Protein 4H5G (pdb70)

Foldseek 3Di:
DALLVVCVVVQEAEEEEAAQFPQAWHWFQDVNDTDIAHLLVVLQCLLCVLSRGHYHYHHDWPQCQVVCQQVPVGFKYAYQAWPDPVVVVFWPWAPFLFAAAKFKKFFPVCQVPCQEVVSQLAFEEEEEPPGPQQVLCCVVNVSRNYDYHRHPVVRVVCRVVVVGGIYMGTVLRSVLCPVVDHGMDTHNYGTDDDPGTHGTMIGGPPNVVSSVSSNVSSVVCVVVVNSVVRSVVSSPTDGD/DALLVVCVVVQEAEEEEAAQFPQQWFWFADPNDTDIAHLQVVLQVLLCVLSPGHYHYHHDFHQCQVVCQQVPVGQKYAYQFFQDPVVVVFWPWADFLFFFAKFKKFFPVCLVQCQELVSQLAFEEEEEPPGDQQVQCCVPSVSRNYDYHRHVVVVVVCRVVVNGGIYIGTVVRSVLCVVVDNGMDTHPYDTDDDPDRGGTMIGGPRNVVSSVSSNVSSVVCVVVVNSVVRSVVSSPGDGD

Structure (mmCIF, N/CA/C/O backbone):
data_4H5G
#
_entry.id   4H5G
#
_cell.length_a   99.600
_cell.length_b   183.940
_cell.length_c   62.024
_cell.angle_alpha   90.00
_cell.angle_beta   90.00
_cell.angle_gamma   90.00
#
_symmetry.space_group_name_H-M   'C 2 2 21'
#
loop_
_entity.id
_entity.type
_entity.pdbx_description
1 polymer 'Amino acid ABC superfamily ATP binding cassette transporter, binding protein'
2 non-polymer 'SULFATE ION'
3 non-polymer DI(HYDROXYETHYL)ETHER
4 non-polymer 'ACETATE ION'
5 non-polymer GLYCEROL
6 non-polymer 1,2-ETHANEDIOL
7 non-polymer ARGININE
8 water water
#
loop_
_atom_site.group_PDB
_atom_site.id
_atom_site.type_symbol
_atom_site.label_atom_id
_atom_site.label_alt_id
_atom_site.label_comp_id
_atom_site.label_asym_id
_atom_site.label_entity_id
_atom_site.label_seq_id
_atom_site.pdbx_PDB_ins_code
_atom_site.Cartn_x
_atom_site.Cartn_y
_atom_site.Cartn_z
_atom_site.occupancy
_atom_site.B_iso_or_equiv
_atom_site.auth_seq_id
_atom_site.auth_comp_id
_atom_site.auth_asym_id
_atom_site.auth_atom_id
_atom_site.pdbx_PDB_model_num
ATOM 1 N N . GLN A 1 2 ? 50.844 71.286 41.575 1.00 95.62 30 GLN A N 1
ATOM 2 C CA . GLN A 1 2 ? 50.266 71.499 40.253 1.00 88.53 30 GLN A CA 1
ATOM 3 C C . GLN A 1 2 ? 50.974 70.646 39.211 1.00 72.19 30 GLN A C 1
ATOM 4 O O . GLN A 1 2 ? 50.442 70.410 38.127 1.00 72.57 30 GLN A O 1
ATOM 10 N N . SER A 1 3 ? 52.174 70.181 39.546 1.00 58.42 31 SER A N 1
ATOM 11 C CA . SER A 1 3 ? 52.975 69.388 38.617 1.00 47.84 31 SER A CA 1
ATOM 12 C C . SER A 1 3 ? 52.701 67.894 38.756 1.00 32.61 31 SER A C 1
ATOM 13 O O . SER A 1 3 ? 53.229 67.240 39.661 1.00 36.50 31 SER A O 1
ATOM 16 N N . ALA A 1 4 ? 51.886 67.357 37.856 1.00 29.03 32 ALA A N 1
ATOM 17 C CA . ALA A 1 4 ? 51.545 65.941 37.891 1.00 21.43 32 ALA A CA 1
ATOM 18 C C . ALA A 1 4 ? 52.800 65.073 37.761 1.00 26.05 32 ALA A C 1
ATOM 19 O O . ALA A 1 4 ? 52.979 64.128 38.527 1.00 25.08 32 ALA A O 1
ATOM 21 N N . VAL A 1 5 ? 53.674 65.386 36.805 1.00 24.12 33 VAL A N 1
ATOM 22 C CA . VAL A 1 5 ? 54.877 64.552 36.614 1.00 21.24 33 VAL A CA 1
ATOM 23 C C . VAL A 1 5 ? 55.773 64.537 37.865 1.00 20.48 33 VAL A C 1
ATOM 24 O O . VAL A 1 5 ? 56.184 63.466 38.319 1.00 23.61 33 VAL A O 1
ATOM 28 N N . GLU A 1 6 ? 56.051 65.708 38.435 1.00 22.44 34 GLU A N 1
ATOM 29 C CA . GLU A 1 6 ? 56.895 65.770 39.635 1.00 24.85 34 GLU A CA 1
ATOM 30 C C . GLU A 1 6 ? 56.237 65.063 40.821 1.00 23.78 34 GLU A C 1
ATOM 31 O O . GLU A 1 6 ? 56.919 64.434 41.642 1.00 23.26 34 GLU A O 1
ATOM 37 N N . ALA A 1 7 ? 54.914 65.181 40.925 1.00 22.88 35 ALA A N 1
ATOM 38 C CA . ALA A 1 7 ? 54.183 64.569 42.044 1.00 26.68 35 ALA A CA 1
ATOM 39 C C . ALA A 1 7 ? 54.246 63.049 41.932 1.00 23.39 35 ALA A C 1
ATOM 40 O O . ALA A 1 7 ? 54.415 62.348 42.930 1.00 24.29 35 ALA A O 1
ATOM 42 N N . ILE A 1 8 ? 54.105 62.546 40.710 1.00 18.44 36 ILE A N 1
ATOM 43 C CA . ILE A 1 8 ? 54.210 61.103 40.462 1.00 19.46 36 ILE A CA 1
ATOM 44 C C . ILE A 1 8 ? 55.624 60.606 40.788 1.00 23.42 36 ILE A C 1
ATOM 45 O O . ILE A 1 8 ? 55.806 59.581 41.462 1.00 22.02 36 ILE A O 1
ATOM 50 N N . LYS A 1 9 ? 56.631 61.345 40.332 1.00 20.35 37 LYS A N 1
ATOM 51 C CA . LYS A 1 9 ? 58.018 60.998 40.649 1.00 20.60 37 LYS A CA 1
ATOM 52 C C . LYS A 1 9 ? 58.310 60.990 42.140 1.00 25.98 37 LYS A C 1
ATOM 53 O O . LYS A 1 9 ? 59.053 60.134 42.642 1.00 24.60 37 LYS A O 1
ATOM 59 N N A GLN A 1 10 ? 57.733 61.952 42.848 0.50 21.72 38 GLN A N 1
ATOM 60 N N B GLN A 1 10 ? 57.747 61.950 42.864 0.50 21.70 38 GLN A N 1
ATOM 61 C CA A GLN A 1 10 ? 57.947 62.049 44.283 0.50 23.89 38 GLN A CA 1
ATOM 62 C CA B GLN A 1 10 ? 57.996 62.026 44.302 0.50 20.85 38 GLN A CA 1
ATOM 63 C C A GLN A 1 10 ? 57.368 60.877 45.048 0.50 22.24 38 GLN A C 1
ATOM 64 C C B GLN A 1 10 ? 57.351 60.892 45.089 0.50 22.27 38 GLN A C 1
ATOM 65 O O A GLN A 1 10 ? 57.999 60.357 45.958 0.50 26.90 38 GLN A O 1
ATOM 66 O O B GLN A 1 10 ? 57.932 60.398 46.048 0.50 26.12 38 GLN A O 1
ATOM 77 N N . LYS A 1 11 ? 56.155 60.476 44.693 1.00 20.04 39 LYS A N 1
ATOM 78 C CA . LYS A 1 11 ? 55.502 59.386 45.417 1.00 23.47 39 LYS A CA 1
ATOM 79 C C . LYS A 1 11 ? 56.044 58.032 44.956 1.00 24.14 39 LYS A C 1
ATOM 80 O O . LYS A 1 11 ? 55.841 57.007 45.613 1.00 24.08 39 LYS A O 1
ATOM 86 N N . GLY A 1 12 ? 56.760 58.039 43.839 1.00 20.32 40 GLY A N 1
ATOM 87 C CA . GLY A 1 12 ? 57.479 56.859 43.381 1.00 22.97 40 GLY A CA 1
ATOM 88 C C . GLY A 1 12 ? 56.596 55.829 42.693 1.00 23.50 40 GLY A C 1
ATOM 89 O O . GLY A 1 12 ? 57.026 54.709 42.425 1.00 23.98 40 GLY A O 1
ATOM 90 N N . LYS A 1 13 ? 55.360 56.204 42.389 1.00 18.80 41 LYS A N 1
ATOM 91 C CA . LYS A 1 13 ? 54.448 55.258 41.746 1.00 21.99 41 LYS A CA 1
ATOM 92 C C . LYS A 1 13 ? 53.431 55.935 40.843 1.00 28.28 41 LYS A C 1
ATOM 93 O O . LYS A 1 13 ? 53.042 57.075 41.078 1.00 22.77 41 LYS A O 1
ATOM 99 N N . LEU A 1 14 ? 52.994 55.210 39.819 1.00 19.24 42 LEU A N 1
ATOM 100 C CA . LEU A 1 14 ? 51.930 55.675 38.930 1.00 19.82 42 LEU A CA 1
ATOM 101 C C . LEU A 1 14 ? 50.692 54.838 39.225 1.00 23.50 42 LEU A C 1
ATOM 102 O O . LEU A 1 14 ? 50.711 53.624 39.037 1.00 20.94 42 LEU A O 1
ATOM 107 N N . VAL A 1 15 ? 49.622 55.459 39.711 1.00 18.52 43 VAL A N 1
ATOM 108 C CA . VAL A 1 15 ? 48.443 54.687 40.114 1.00 16.19 43 VAL A CA 1
ATOM 109 C C . VAL A 1 15 ? 47.445 54.714 38.968 1.00 21.76 43 VAL A C 1
ATOM 110 O O . VAL A 1 15 ? 47.065 55.777 38.507 1.00 19.60 43 VAL A O 1
ATOM 114 N N . VAL A 1 16 ? 47.037 53.539 38.500 1.00 16.80 44 VAL A N 1
ATOM 115 C CA . VAL A 1 16 ? 46.164 53.448 37.335 1.00 18.36 44 VAL A CA 1
ATOM 116 C C . VAL A 1 16 ? 44.891 52.709 37.721 1.00 21.24 44 VAL A C 1
ATOM 117 O O . VAL A 1 16 ? 44.952 51.562 38.154 1.00 17.82 44 VAL A O 1
ATOM 121 N N . ALA A 1 17 ? 43.744 53.369 37.567 1.00 18.14 45 ALA A N 1
ATOM 122 C CA . ALA A 1 17 ? 42.444 52.760 37.860 1.00 16.81 45 ALA A CA 1
ATOM 123 C C . ALA A 1 17 ? 42.002 51.919 36.666 1.00 20.57 45 ALA A C 1
ATOM 124 O O . ALA A 1 17 ? 42.079 52.363 35.519 1.00 18.20 45 ALA A O 1
ATOM 126 N N . THR A 1 18 ? 41.535 50.702 36.927 1.00 16.02 46 THR A N 1
ATOM 127 C CA . THR A 1 18 ? 41.078 49.832 35.843 1.00 14.09 46 THR A CA 1
ATOM 128 C C . THR A 1 18 ? 39.999 48.876 36.345 1.00 19.46 46 THR A C 1
ATOM 129 O O . THR A 1 18 ? 39.753 48.779 37.537 1.00 19.64 46 THR A O 1
ATOM 133 N N A SER A 1 19 ? 39.380 48.159 35.411 0.70 16.52 47 SER A N 1
ATOM 134 N N B SER A 1 19 ? 39.336 48.197 35.422 0.30 17.70 47 SER A N 1
ATOM 135 C CA A SER A 1 19 ? 38.346 47.176 35.728 0.70 18.29 47 SER A CA 1
ATOM 136 C CA B SER A 1 19 ? 38.371 47.173 35.791 0.30 18.01 47 SER A CA 1
ATOM 137 C C A SER A 1 19 ? 38.712 45.870 35.036 0.70 18.39 47 SER A C 1
ATOM 138 C C B SER A 1 19 ? 38.711 45.883 35.062 0.30 18.52 47 SER A C 1
ATOM 139 O O A SER A 1 19 ? 38.452 45.702 33.846 0.70 19.11 47 SER A O 1
ATOM 140 O O B SER A 1 19 ? 38.432 45.742 33.872 0.30 17.84 47 SER A O 1
ATOM 145 N N . PRO A 1 20 ? 39.328 44.932 35.779 1.00 19.67 48 PRO A N 1
ATOM 146 C CA . PRO A 1 20 ? 39.869 43.719 35.146 1.00 21.88 48 PRO A CA 1
ATOM 147 C C . PRO A 1 20 ? 38.830 42.636 34.851 1.00 20.43 48 PRO A C 1
ATOM 148 O O . PRO A 1 20 ? 38.962 41.510 35.337 1.00 20.19 48 PRO A O 1
ATOM 152 N N . ASP A 1 21 ? 37.824 42.977 34.046 1.00 18.94 49 ASP A N 1
ATOM 153 C CA . ASP A 1 21 ? 36.787 42.023 33.626 1.00 17.63 49 ASP A CA 1
ATOM 154 C C . ASP A 1 21 ? 36.650 42.036 32.110 1.00 19.73 49 ASP A C 1
ATOM 155 O O . ASP A 1 21 ? 35.567 41.823 31.575 1.00 23.68 49 ASP A O 1
ATOM 160 N N . TYR A 1 22 ? 37.755 42.256 31.409 1.00 19.34 50 TYR A N 1
ATOM 161 C CA . TYR A 1 22 ? 37.651 42.686 30.012 1.00 16.78 50 TYR A CA 1
ATOM 162 C C . TYR A 1 22 ? 38.844 42.223 29.171 1.00 18.83 50 TYR A C 1
ATOM 163 O O . TYR A 1 22 ? 39.515 43.035 28.550 1.00 18.11 50 TYR A O 1
ATOM 172 N N . ALA A 1 23 ? 39.109 40.918 29.161 1.00 18.30 51 ALA A N 1
ATOM 173 C CA . ALA A 1 23 ? 40.166 40.356 28.314 1.00 20.57 51 ALA A CA 1
ATOM 174 C C . ALA A 1 23 ? 39.847 40.640 26.846 1.00 19.78 51 ALA A C 1
ATOM 175 O O . ALA A 1 23 ? 38.725 40.403 26.401 1.00 20.87 51 ALA A O 1
ATOM 177 N N . PRO A 1 24 ? 40.842 41.066 26.052 1.00 17.14 52 PRO A N 1
ATOM 178 C CA . PRO A 1 24 ? 42.288 41.108 26.310 1.00 19.49 52 PRO A CA 1
ATOM 179 C C . PRO A 1 24 ? 42.838 42.428 26.844 1.00 20.62 52 PRO A C 1
ATOM 180 O O . PRO A 1 24 ? 44.058 42.549 26.966 1.00 20.38 52 PRO A O 1
ATOM 184 N N . PHE A 1 25 ? 41.977 43.392 27.155 1.00 17.14 53 PHE A N 1
ATOM 185 C CA . PHE A 1 25 ? 42.442 44.699 27.632 1.00 17.10 53 PHE A CA 1
ATOM 186 C C . PHE A 1 25 ? 42.987 44.623 29.057 1.00 19.26 53 PHE A C 1
ATOM 187 O O . PHE A 1 25 ? 44.104 45.048 29.335 1.00 16.74 53 PHE A O 1
ATOM 195 N N . GLU A 1 26 ? 42.168 44.102 29.961 1.00 16.30 54 GLU A N 1
ATOM 196 C CA . GLU A 1 26 ? 42.607 43.825 31.337 1.00 18.50 54 GLU A CA 1
ATOM 197 C C . GLU A 1 26 ? 41.761 42.708 31.932 1.00 17.85 54 GLU A C 1
ATOM 198 O O . GLU A 1 26 ? 40.540 42.660 31.739 1.00 19.40 54 GLU A O 1
ATOM 204 N N . PHE A 1 27 ? 42.417 41.815 32.671 1.00 18.31 55 PHE A N 1
ATOM 205 C CA . PHE A 1 27 ? 41.747 40.670 33.261 1.00 17.84 55 PHE A CA 1
ATOM 206 C C . PHE A 1 27 ? 42.641 40.011 34.291 1.00 22.10 55 PHE A C 1
ATOM 207 O O . PHE A 1 27 ? 43.785 40.418 34.470 1.00 22.43 55 PHE A O 1
ATOM 215 N N . GLN A 1 28 ? 42.113 38.999 34.964 1.00 26.88 56 GLN A N 1
ATOM 216 C CA . GLN A 1 28 ? 42.875 38.292 35.985 1.00 27.77 56 GLN A CA 1
ATOM 217 C C . GLN A 1 28 ? 43.429 37.008 35.425 1.00 26.99 56 GLN A C 1
ATOM 218 O O . GLN A 1 28 ? 42.713 36.256 34.766 1.00 29.32 56 GLN A O 1
ATOM 224 N N . SER A 1 29 ? 44.698 36.740 35.720 1.00 30.23 57 SER A N 1
ATOM 225 C CA . SER A 1 29 ? 45.340 35.514 35.270 1.00 31.80 57 SER A CA 1
ATOM 226 C C . SER A 1 29 ? 46.299 34.988 36.327 1.00 35.52 57 SER A C 1
ATOM 227 O O . SER A 1 29 ? 46.914 35.760 37.066 1.00 35.89 57 SER A O 1
ATOM 230 N N . LEU A 1 30 ? 46.406 33.666 36.392 1.00 39.47 58 LEU A N 1
ATOM 231 C CA . LEU A 1 30 ? 47.334 32.987 37.292 1.00 51.32 58 LEU A CA 1
ATOM 232 C C . LEU A 1 30 ? 48.751 33.111 36.739 1.00 47.75 58 LEU A C 1
ATOM 233 O O . LEU A 1 30 ? 49.119 32.405 35.802 1.00 54.13 58 LEU A O 1
ATOM 238 N N A VAL A 1 31 ? 49.520 34.048 37.284 0.50 47.38 59 VAL A N 1
ATOM 239 N N B VAL A 1 31 ? 49.545 33.998 37.331 0.50 47.99 59 VAL A N 1
ATOM 240 C CA A VAL A 1 31 ? 50.919 34.213 36.895 0.50 50.91 59 VAL A CA 1
ATOM 241 C CA B VAL A 1 31 ? 50.947 34.162 36.945 0.50 53.20 59 VAL A CA 1
ATOM 242 C C A VAL A 1 31 ? 51.781 33.713 38.047 0.50 62.11 59 VAL A C 1
ATOM 243 C C B VAL A 1 31 ? 51.852 33.749 38.105 0.50 63.44 59 VAL A C 1
ATOM 244 O O A VAL A 1 31 ? 51.687 34.218 39.167 0.50 64.69 59 VAL A O 1
ATOM 245 O O B VAL A 1 31 ? 51.826 34.374 39.166 0.50 64.24 59 VAL A O 1
ATOM 252 N N A ASP A 1 32 ? 52.632 32.735 37.750 0.50 67.83 60 ASP A N 1
ATOM 253 N N B ASP A 1 32 ? 52.652 32.706 37.892 0.50 68.98 60 ASP A N 1
ATOM 254 C CA A ASP A 1 32 ? 53.130 31.795 38.753 0.50 72.45 60 ASP A CA 1
ATOM 255 C CA B ASP A 1 32 ? 53.469 32.112 38.952 0.50 73.53 60 ASP A CA 1
ATOM 256 C C A ASP A 1 32 ? 51.887 30.931 39.174 0.50 71.20 60 ASP A C 1
ATOM 257 C C B ASP A 1 32 ? 52.629 31.791 40.179 0.50 71.96 60 ASP A C 1
ATOM 258 O O A ASP A 1 32 ? 51.259 30.410 38.252 0.50 69.37 60 ASP A O 1
ATOM 259 O O B ASP A 1 32 ? 52.981 32.167 41.299 0.50 69.77 60 ASP A O 1
ATOM 268 N N A GLY A 1 33 ? 51.439 30.766 40.430 0.50 72.60 61 GLY A N 1
ATOM 269 N N B GLY A 1 33 ? 51.507 31.116 39.959 0.50 72.04 61 GLY A N 1
ATOM 270 C CA A GLY A 1 33 ? 51.795 31.481 41.640 0.50 71.43 61 GLY A CA 1
ATOM 271 C CA B GLY A 1 33 ? 50.648 30.690 41.046 0.50 71.86 61 GLY A CA 1
ATOM 272 C C A GLY A 1 33 ? 50.619 32.272 42.158 0.50 68.86 61 GLY A C 1
ATOM 273 C C B GLY A 1 33 ? 50.026 31.798 41.876 0.50 69.65 61 GLY A C 1
ATOM 274 O O A GLY A 1 33 ? 49.869 31.801 43.014 0.50 71.11 61 GLY A O 1
ATOM 275 O O B GLY A 1 33 ? 49.551 31.544 42.983 0.50 71.24 61 GLY A O 1
ATOM 276 N N A LYS A 1 34 ? 50.435 33.476 41.633 0.50 61.42 62 LYS A N 1
ATOM 277 N N B LYS A 1 34 ? 50.027 33.025 41.364 0.50 63.61 62 LYS A N 1
ATOM 278 C CA A LYS A 1 34 ? 49.367 34.316 42.148 0.50 57.52 62 LYS A CA 1
ATOM 279 C CA B LYS A 1 34 ? 49.281 34.084 42.035 0.50 57.77 62 LYS A CA 1
ATOM 280 C C A LYS A 1 34 ? 48.456 34.930 41.097 0.50 50.78 62 LYS A C 1
ATOM 281 C C B LYS A 1 34 ? 48.431 34.894 41.067 0.50 50.88 62 LYS A C 1
ATOM 282 O O A LYS A 1 34 ? 48.796 35.026 39.918 0.50 48.33 62 LYS A O 1
ATOM 283 O O B LYS A 1 34 ? 48.794 35.096 39.906 0.50 48.25 62 LYS A O 1
ATOM 294 N N . ASN A 1 35 ? 47.276 35.325 41.561 1.00 48.00 63 ASN A N 1
ATOM 295 C CA . ASN A 1 35 ? 46.342 36.072 40.757 1.00 54.59 63 ASN A CA 1
ATOM 296 C C . ASN A 1 35 ? 46.917 37.444 40.506 1.00 45.18 63 ASN A C 1
ATOM 297 O O . ASN A 1 35 ? 47.386 38.124 41.417 1.00 47.00 63 ASN A O 1
ATOM 302 N N A GLN A 1 36 ? 46.824 37.880 39.262 0.70 37.44 64 GLN A N 1
ATOM 303 N N B GLN A 1 36 ? 46.944 37.822 39.234 0.30 37.43 64 GLN A N 1
ATOM 304 C CA A GLN A 1 36 ? 47.494 39.088 38.853 0.70 31.72 64 GLN A CA 1
ATOM 305 C CA B GLN A 1 36 ? 47.549 39.074 38.813 0.30 33.79 64 GLN A CA 1
ATOM 306 C C A GLN A 1 36 ? 46.670 39.694 37.743 0.70 26.86 64 GLN A C 1
ATOM 307 C C B GLN A 1 36 ? 46.665 39.692 37.748 0.30 28.24 64 GLN A C 1
ATOM 308 O O A GLN A 1 36 ? 46.069 38.974 36.952 0.70 30.15 64 GLN A O 1
ATOM 309 O O B GLN A 1 36 ? 46.021 38.978 36.986 0.30 29.47 64 GLN A O 1
ATOM 320 N N . VAL A 1 37 ? 46.636 41.018 37.696 1.00 24.89 65 VAL A N 1
ATOM 321 C CA . VAL A 1 37 ? 45.928 41.719 36.636 1.00 20.00 65 VAL A CA 1
ATOM 322 C C . VAL A 1 37 ? 46.865 41.849 35.445 1.00 28.09 65 VAL A C 1
ATOM 323 O O . VAL A 1 37 ? 47.973 42.380 35.573 1.00 25.88 65 VAL A O 1
ATOM 327 N N . VAL A 1 38 ? 46.418 41.355 34.292 1.00 21.71 66 VAL A N 1
ATOM 328 C CA . VAL A 1 38 ? 47.243 41.338 33.089 1.00 21.46 66 VAL A CA 1
ATOM 329 C C . VAL A 1 38 ? 46.427 41.882 31.933 1.00 24.89 66 VAL A C 1
ATOM 330 O O . VAL A 1 38 ? 45.230 42.131 32.073 1.00 18.95 66 VAL A O 1
ATOM 334 N N . GLY A 1 39 ? 47.066 42.053 30.781 1.00 19.83 67 GLY A N 1
ATOM 335 C CA . GLY A 1 39 ? 46.340 42.478 29.595 1.00 20.46 67 GLY A CA 1
ATOM 336 C C . GLY A 1 39 ? 47.064 43.587 28.863 1.00 21.56 67 GLY A C 1
ATOM 337 O O . GLY A 1 39 ? 48.050 44.136 29.361 1.00 17.45 67 GLY A O 1
ATOM 338 N N . ALA A 1 40 ? 46.574 43.929 27.676 1.00 19.28 68 ALA A N 1
ATOM 339 C CA . ALA A 1 40 ? 47.280 44.909 26.848 1.00 17.28 68 ALA A CA 1
ATOM 340 C C . ALA A 1 40 ? 47.314 46.290 27.510 1.00 17.35 68 ALA A C 1
ATOM 341 O O . ALA A 1 40 ? 48.308 47.010 27.399 1.00 19.19 68 ALA A O 1
ATOM 343 N N . ASP A 1 41 ? 46.235 46.656 28.195 1.00 16.91 69 ASP A N 1
ATOM 344 C CA . ASP A 1 41 ? 46.194 47.947 28.902 1.00 17.07 69 ASP A CA 1
ATOM 345 C C . ASP A 1 41 ? 47.208 47.991 30.037 1.00 17.14 69 ASP A C 1
ATOM 346 O O . ASP A 1 41 ? 47.765 49.053 30.350 1.00 16.73 69 ASP A O 1
ATOM 351 N N . ILE A 1 42 ? 47.439 46.839 30.654 1.00 16.50 70 ILE A N 1
ATOM 352 C CA . ILE A 1 42 ? 48.397 46.747 31.754 1.00 14.07 70 ILE A CA 1
ATOM 353 C C . ILE A 1 42 ? 49.820 46.853 31.212 1.00 21.67 70 ILE A C 1
ATOM 354 O O . ILE A 1 42 ? 50.664 47.531 31.801 1.00 18.71 70 ILE A O 1
ATOM 359 N N . ASP A 1 43 ? 50.086 46.210 30.080 1.00 18.08 71 ASP A N 1
ATOM 360 C CA . ASP A 1 43 ? 51.406 46.314 29.460 1.00 17.83 71 ASP A CA 1
ATOM 361 C C . ASP A 1 43 ? 51.672 47.756 29.066 1.00 19.18 71 ASP A C 1
ATOM 362 O O . ASP A 1 43 ? 52.789 48.257 29.202 1.00 20.30 71 ASP A O 1
ATOM 367 N N . MET A 1 44 ? 50.644 48.427 28.562 1.00 16.99 72 MET A N 1
ATOM 368 C CA . MET A 1 44 ? 50.796 49.838 28.183 1.00 13.12 72 MET A CA 1
ATOM 369 C C . MET A 1 44 ? 51.014 50.695 29.428 1.00 18.03 72 MET A C 1
ATOM 370 O O . MET A 1 44 ? 51.875 51.570 29.442 1.00 18.76 72 MET A O 1
ATOM 375 N N . ALA A 1 45 ? 50.249 50.422 30.484 1.00 16.94 73 ALA A N 1
ATOM 376 C CA . ALA A 1 45 ? 50.407 51.186 31.728 1.00 20.20 73 ALA A CA 1
ATOM 377 C C . ALA A 1 45 ? 51.808 50.996 32.281 1.00 19.48 73 ALA A C 1
ATOM 378 O O . ALA A 1 45 ? 52.422 51.936 32.803 1.00 19.02 73 ALA A O 1
ATOM 380 N N . GLN A 1 46 ? 52.324 49.778 32.159 1.00 17.53 74 GLN A N 1
ATOM 381 C CA . GLN A 1 46 ? 53.684 49.496 32.593 1.00 15.62 74 GLN A CA 1
ATOM 382 C C . GLN A 1 46 ? 54.697 50.295 31.783 1.00 20.17 74 GLN A C 1
ATOM 383 O O . GLN A 1 46 ? 55.681 50.791 32.337 1.00 19.33 74 GLN A O 1
ATOM 389 N N . ALA A 1 47 ? 54.467 50.418 30.474 1.00 19.84 75 ALA A N 1
ATOM 390 C CA . ALA A 1 47 ? 55.377 51.201 29.622 1.00 18.36 75 ALA A CA 1
ATOM 391 C C . ALA A 1 47 ? 55.393 52.670 30.045 1.00 19.01 75 ALA A C 1
ATOM 392 O O . ALA A 1 47 ? 56.437 53.338 29.992 1.00 20.78 75 ALA A O 1
ATOM 394 N N . ILE A 1 48 ? 54.234 53.176 30.452 1.00 16.55 76 ILE A N 1
ATOM 395 C CA . ILE A 1 48 ? 54.135 54.581 30.861 1.00 20.15 76 ILE A CA 1
ATOM 396 C C . ILE A 1 48 ? 54.885 54.775 32.183 1.00 18.35 76 ILE A C 1
ATOM 397 O O . ILE A 1 48 ? 55.645 55.736 32.354 1.00 20.37 76 ILE A O 1
ATOM 402 N N . ALA A 1 49 ? 54.664 53.849 33.116 1.00 19.04 77 ALA A N 1
ATOM 403 C CA . ALA A 1 49 ? 55.354 53.873 34.413 1.00 19.07 77 ALA A CA 1
ATOM 404 C C . ALA A 1 49 ? 56.855 53.796 34.206 1.00 23.67 77 ALA A C 1
ATOM 405 O O . ALA A 1 49 ? 57.610 54.536 34.840 1.00 21.48 77 ALA A O 1
ATOM 407 N N . ASP A 1 50 ? 57.292 52.913 33.305 1.00 19.73 78 ASP A N 1
ATOM 408 C CA . ASP A 1 50 ? 58.719 52.774 32.991 1.00 22.91 78 ASP A CA 1
ATOM 409 C C . ASP A 1 50 ? 59.316 54.058 32.424 1.00 19.66 78 ASP A C 1
ATOM 410 O O . ASP A 1 50 ? 60.442 54.428 32.744 1.00 21.91 78 ASP A O 1
ATOM 415 N N . GLU A 1 51 ? 58.562 54.724 31.562 1.00 19.20 79 GLU A N 1
ATOM 416 C CA . GLU A 1 51 ? 59.037 55.974 30.966 1.00 22.40 79 GLU A CA 1
ATOM 417 C C . GLU A 1 51 ? 59.235 57.028 32.052 1.00 22.49 79 GLU A C 1
ATOM 418 O O . GLU A 1 51 ? 60.197 57.792 32.012 1.00 25.92 79 GLU A O 1
ATOM 424 N N . LEU A 1 52 ? 58.331 57.047 33.031 1.00 19.08 80 LEU A N 1
ATOM 425 C CA . LEU A 1 52 ? 58.386 58.025 34.128 1.00 20.96 80 LEU A CA 1
ATOM 426 C C . LEU A 1 52 ? 59.407 57.650 35.190 1.00 22.52 80 LEU A C 1
ATOM 427 O O . LEU A 1 52 ? 59.765 58.477 36.035 1.00 24.32 80 LEU A O 1
ATOM 432 N N . GLY A 1 53 ? 59.854 56.396 35.154 1.00 24.09 81 GLY A N 1
ATOM 433 C CA . GLY A 1 53 ? 60.822 55.888 36.118 1.00 23.56 81 GLY A CA 1
ATOM 434 C C . GLY A 1 53 ? 60.218 55.574 37.480 1.00 28.89 81 GLY A C 1
ATOM 435 O O . GLY A 1 53 ? 60.880 55.742 38.497 1.00 24.82 81 GLY A O 1
ATOM 436 N N . VAL A 1 54 ? 58.961 55.125 37.495 1.00 23.39 82 VAL A N 1
ATOM 437 C CA . VAL A 1 54 ? 58.261 54.817 38.753 1.00 23.31 82 VAL A CA 1
ATOM 438 C C . VAL A 1 54 ? 57.604 53.441 38.710 1.00 25.89 82 VAL A C 1
ATOM 439 O O . VAL A 1 54 ? 57.481 52.831 37.643 1.00 22.08 82 VAL A O 1
ATOM 443 N N . LYS A 1 55 ? 57.174 52.955 39.871 1.00 23.30 83 LYS A N 1
ATOM 444 C CA . LYS A 1 55 ? 56.457 51.683 39.940 1.00 21.31 83 LYS A CA 1
ATOM 445 C C . LYS A 1 55 ? 55.034 51.842 39.424 1.00 24.27 83 LYS A C 1
ATOM 446 O O . LYS A 1 55 ? 54.425 52.907 39.556 1.00 27.80 83 LYS A O 1
ATOM 452 N N . LEU A 1 56 ? 54.491 50.786 38.832 1.00 21.25 84 LEU A N 1
ATOM 453 C CA . LEU A 1 56 ? 53.083 50.797 38.420 1.00 21.57 84 LEU A CA 1
ATOM 454 C C . LEU A 1 56 ? 52.242 50.221 39.554 1.00 22.03 84 LEU A C 1
ATOM 455 O O . LEU A 1 56 ? 52.557 49.156 40.083 1.00 22.75 84 LEU A O 1
ATOM 460 N N . GLU A 1 57 ? 51.169 50.916 39.927 1.00 17.31 85 GLU A N 1
ATOM 461 C CA . GLU A 1 57 ? 50.232 50.377 40.913 1.00 17.09 85 GLU A CA 1
ATOM 462 C C . GLU A 1 57 ? 48.864 50.307 40.256 1.00 21.14 85 GLU A C 1
ATOM 463 O O . GLU A 1 57 ? 48.311 51.324 39.846 1.00 22.04 85 GLU A O 1
ATOM 469 N N . ILE A 1 58 ? 48.325 49.102 40.129 1.00 17.21 86 ILE A N 1
ATOM 470 C CA . ILE A 1 58 ? 47.017 48.923 39.496 1.00 16.15 86 ILE A CA 1
ATOM 471 C C . ILE A 1 58 ? 45.936 48.927 40.569 1.00 20.70 86 ILE A C 1
ATOM 472 O O . ILE A 1 58 ? 46.021 48.195 41.552 1.00 25.07 86 ILE A O 1
ATOM 477 N N . LEU A 1 59 ? 44.934 49.779 40.387 1.00 18.44 87 LEU A N 1
ATOM 478 C CA . LEU A 1 59 ? 43.827 49.876 41.335 1.00 19.53 87 LEU A CA 1
ATOM 479 C C . LEU A 1 59 ? 42.599 49.301 40.650 1.00 22.86 87 LEU A C 1
ATOM 480 O O . LEU A 1 59 ? 42.076 49.904 39.721 1.00 23.30 87 LEU A O 1
ATOM 485 N N . SER A 1 60 ? 42.154 48.122 41.088 1.00 20.16 88 SER A N 1
ATOM 486 C CA . SER A 1 60 ? 41.038 47.429 40.437 1.00 17.85 88 SER A CA 1
ATOM 487 C C . SER A 1 60 ? 39.684 47.772 41.065 1.00 22.27 88 SER A C 1
ATOM 488 O O . SER A 1 60 ? 39.546 47.822 42.289 1.00 22.42 88 SER A O 1
ATOM 491 N N . MET A 1 61 ? 38.682 47.969 40.217 1.00 21.12 89 MET A N 1
ATOM 492 C CA . MET A 1 61 ? 37.331 48.257 40.685 1.00 20.33 89 MET A CA 1
ATOM 493 C C . MET A 1 61 ? 36.358 47.937 39.563 1.00 22.55 89 MET A C 1
ATOM 494 O O . MET A 1 61 ? 36.764 47.473 38.510 1.00 21.76 89 MET A O 1
ATOM 499 N N . SER A 1 62 ? 35.071 48.176 39.768 1.00 20.67 90 SER A N 1
ATOM 500 C CA . SER A 1 62 ? 34.135 47.951 38.670 1.00 19.54 90 SER A CA 1
ATOM 501 C C . SER A 1 62 ? 34.223 49.111 37.698 1.00 19.64 90 SER A C 1
ATOM 502 O O . SER A 1 62 ? 34.582 50.229 38.079 1.00 18.81 90 SER A O 1
ATOM 505 N N . PHE A 1 63 ? 33.872 48.860 36.443 1.00 18.66 91 PHE A N 1
ATOM 506 C CA . PHE A 1 63 ? 34.063 49.882 35.425 1.00 15.30 91 PHE A CA 1
ATOM 507 C C . PHE A 1 63 ? 33.360 51.188 35.752 1.00 18.89 91 PHE A C 1
ATOM 508 O O . PHE A 1 63 ? 33.935 52.262 35.556 1.00 19.09 91 PHE A O 1
ATOM 516 N N . ASP A 1 64 ? 32.126 51.100 36.245 1.00 19.67 92 ASP A N 1
ATOM 517 C CA . ASP A 1 64 ? 31.316 52.300 36.466 1.00 19.32 92 ASP A CA 1
ATOM 518 C C . ASP A 1 64 ? 31.849 53.239 37.551 1.00 18.71 92 ASP A C 1
ATOM 519 O O . ASP A 1 64 ? 31.314 54.338 37.739 1.00 21.57 92 ASP A O 1
ATOM 524 N N . ASN A 1 65 ? 32.920 52.829 38.230 1.00 20.70 93 ASN A N 1
ATOM 525 C CA . ASN A 1 65 ? 33.576 53.725 39.194 1.00 20.09 93 ASN A CA 1
ATOM 526 C C . ASN A 1 65 ? 34.991 54.134 38.795 1.00 21.23 93 ASN A C 1
ATOM 527 O O . ASN A 1 65 ? 35.648 54.873 39.530 1.00 20.79 93 ASN A O 1
ATOM 532 N N . VAL A 1 66 ? 35.454 53.669 37.636 1.00 19.38 94 VAL A N 1
ATOM 533 C CA . VAL A 1 66 ? 36.820 53.953 37.199 1.00 18.66 94 VAL A CA 1
ATOM 534 C C . VAL A 1 66 ? 37.039 55.452 36.963 1.00 24.62 94 VAL A C 1
ATOM 535 O O . VAL A 1 66 ? 37.977 56.051 37.508 1.00 19.51 94 VAL A O 1
ATOM 539 N N . LEU A 1 67 ? 36.171 56.074 36.169 1.00 17.80 95 LEU A N 1
ATOM 540 C CA . LEU A 1 67 ? 36.333 57.511 35.917 1.00 18.97 95 LEU A CA 1
ATOM 541 C C . LEU A 1 67 ? 36.122 58.361 37.175 1.00 19.68 95 LEU A C 1
ATOM 542 O O . LEU A 1 67 ? 36.821 59.355 37.404 1.00 19.79 95 LEU A O 1
ATOM 547 N N . THR A 1 68 ? 35.170 57.983 38.020 1.00 19.08 96 THR A N 1
ATOM 548 C CA A THR A 1 68 ? 34.928 58.716 39.263 0.50 22.00 96 THR A CA 1
ATOM 549 C CA B THR A 1 68 ? 34.961 58.753 39.245 0.50 20.95 96 THR A CA 1
ATOM 550 C C . THR A 1 68 ? 36.153 58.663 40.179 1.00 25.20 96 THR A C 1
ATOM 551 O O . THR A 1 68 ? 36.505 59.647 40.824 1.00 20.02 96 THR A O 1
ATOM 558 N N A SER A 1 69 ? 36.804 57.505 40.239 0.50 21.24 97 SER A N 1
ATOM 559 N N B SER A 1 69 ? 36.789 57.499 40.230 0.50 20.89 97 SER A N 1
ATOM 560 C CA A SER A 1 69 ? 37.991 57.370 41.091 0.50 21.74 97 SER A CA 1
ATOM 561 C CA B SER A 1 69 ? 37.986 57.332 41.054 0.50 22.66 97 SER A CA 1
ATOM 562 C C A SER A 1 69 ? 39.138 58.234 40.582 0.50 21.18 97 SER A C 1
ATOM 563 C C B SER A 1 69 ? 39.110 58.243 40.578 0.50 21.34 97 SER A C 1
ATOM 564 O O A SER A 1 69 ? 39.903 58.785 41.368 0.50 22.50 97 SER A O 1
ATOM 565 O O B SER A 1 69 ? 39.827 58.830 41.382 0.50 22.99 97 SER A O 1
ATOM 570 N N . LEU A 1 70 ? 39.256 58.357 39.263 1.00 17.13 98 LEU A N 1
ATOM 571 C CA . LEU A 1 70 ? 40.255 59.261 38.680 1.00 16.27 98 LEU A CA 1
ATOM 572 C C . LEU A 1 70 ? 39.899 60.682 39.039 1.00 19.76 98 LEU A C 1
ATOM 573 O O . LEU A 1 70 ? 40.732 61.449 39.513 1.00 18.15 98 LEU A O 1
ATOM 578 N N . GLN A 1 71 ? 38.635 61.029 38.848 1.00 17.89 99 GLN A N 1
ATOM 579 C CA A GLN A 1 71 ? 38.161 62.396 39.087 0.50 18.46 99 GLN A CA 1
ATOM 580 C CA B GLN A 1 71 ? 38.183 62.395 39.090 0.50 18.25 99 GLN A CA 1
ATOM 581 C C . GLN A 1 71 ? 38.413 62.855 40.528 1.00 23.44 99 GLN A C 1
ATOM 582 O O . GLN A 1 71 ? 38.782 64.012 40.779 1.00 23.06 99 GLN A O 1
ATOM 593 N N . THR A 1 72 ? 38.219 61.947 41.482 1.00 20.31 100 THR A N 1
ATOM 594 C CA . THR A 1 72 ? 38.330 62.334 42.897 1.00 20.81 100 THR A CA 1
ATOM 595 C C . THR A 1 72 ? 39.722 62.125 43.501 1.00 24.41 100 THR A C 1
ATOM 596 O O . THR A 1 72 ? 39.908 62.305 44.703 1.00 21.62 100 THR A O 1
ATOM 600 N N . GLY A 1 73 ? 40.674 61.718 42.674 1.00 21.97 101 GLY A N 1
ATOM 601 C CA . GLY A 1 73 ? 42.073 61.665 43.079 1.00 23.75 101 GLY A CA 1
ATOM 602 C C . GLY A 1 73 ? 42.599 60.343 43.617 1.00 27.49 101 GLY A C 1
ATOM 603 O O . GLY A 1 73 ? 43.680 60.306 44.219 1.00 22.05 101 GLY A O 1
ATOM 604 N N . LYS A 1 74 ? 41.847 59.266 43.404 1.00 19.89 102 LYS A N 1
ATOM 605 C CA . LYS A 1 74 ? 42.253 57.936 43.873 1.00 22.15 102 LYS A CA 1
ATOM 606 C C . LYS A 1 74 ? 43.268 57.295 42.925 1.00 22.02 102 LYS A C 1
ATOM 607 O O . LYS A 1 74 ? 43.911 56.307 43.273 1.00 23.84 102 LYS A O 1
ATOM 613 N N . ALA A 1 75 ? 43.384 57.848 41.720 1.00 17.69 103 ALA A N 1
ATOM 614 C CA . ALA A 1 75 ? 44.363 57.383 40.740 1.00 18.33 103 ALA A CA 1
ATOM 615 C C . ALA A 1 75 ? 44.875 58.543 39.897 1.00 21.41 103 ALA A C 1
ATOM 616 O O . ALA A 1 75 ? 44.222 59.581 39.820 1.00 20.21 103 ALA A O 1
ATOM 618 N N . ASP A 1 76 ? 46.025 58.344 39.258 1.00 17.90 104 ASP A N 1
ATOM 619 C CA . ASP A 1 76 ? 46.636 59.345 38.378 1.00 17.31 104 ASP A CA 1
ATOM 620 C C . ASP A 1 76 ? 46.098 59.262 36.958 1.00 20.15 104 ASP A C 1
ATOM 621 O O . ASP A 1 76 ? 46.019 60.264 36.246 1.00 17.45 104 ASP A O 1
ATOM 626 N N . LEU A 1 77 ? 45.770 58.042 36.548 1.00 16.38 105 LEU A N 1
ATOM 627 C CA . LEU A 1 77 ? 45.276 57.774 35.205 1.00 15.87 105 LEU A CA 1
ATOM 628 C C . LEU A 1 77 ? 44.161 56.746 35.312 1.00 18.27 105 LEU A C 1
ATOM 629 O O . LEU A 1 77 ? 44.115 55.977 36.261 1.00 19.39 105 LEU A O 1
ATOM 634 N N . ALA A 1 78 ? 43.283 56.706 34.319 1.00 18.72 106 ALA A N 1
ATOM 635 C CA . ALA A 1 78 ? 42.356 55.576 34.190 1.00 16.22 106 ALA A CA 1
ATOM 636 C C . ALA A 1 78 ? 42.621 54.925 32.841 1.00 15.83 106 ALA A C 1
ATOM 637 O O . ALA A 1 78 ? 42.667 55.603 31.814 1.00 16.55 106 ALA A O 1
ATOM 639 N N . VAL A 1 79 ? 42.817 53.610 32.849 1.00 17.27 107 VAL A N 1
ATOM 640 C CA . VAL A 1 79 ? 43.084 52.858 31.614 1.00 15.68 107 VAL A CA 1
ATOM 641 C C . VAL A 1 79 ? 42.238 51.603 31.709 1.00 17.85 107 VAL A C 1
ATOM 642 O O . VAL A 1 79 ? 42.514 50.719 32.519 1.00 16.89 107 VAL A O 1
ATOM 646 N N . ALA A 1 80 ? 41.188 51.535 30.896 1.00 15.86 108 ALA A N 1
ATOM 647 C CA . ALA A 1 80 ? 40.235 50.427 31.020 1.00 16.40 108 ALA A CA 1
ATOM 648 C C . ALA A 1 80 ? 39.427 50.257 29.749 1.00 16.46 108 ALA A C 1
ATOM 649 O O . ALA A 1 80 ? 38.202 50.120 29.802 1.00 18.30 108 ALA A O 1
ATOM 651 N N . GLY A 1 81 ? 40.116 50.285 28.606 1.00 14.74 109 GLY A N 1
ATOM 652 C CA . GLY A 1 81 ? 39.422 50.196 27.321 1.00 15.99 109 GLY A CA 1
ATOM 653 C C . GLY A 1 81 ? 38.391 51.307 27.210 1.00 21.19 109 GLY A C 1
ATOM 654 O O . GLY A 1 81 ? 37.255 51.104 26.759 1.00 18.03 109 GLY A O 1
ATOM 655 N N . ILE A 1 82 ? 38.795 52.502 27.622 1.00 16.61 110 ILE A N 1
ATOM 656 C CA . ILE A 1 82 ? 37.850 53.608 27.777 1.00 14.73 110 ILE A CA 1
ATOM 657 C C . ILE A 1 82 ? 37.674 54.383 26.483 1.00 20.61 110 ILE A C 1
ATOM 658 O O . ILE A 1 82 ? 38.627 54.981 25.984 1.00 18.80 110 ILE A O 1
ATOM 663 N N . SER A 1 83 ? 36.447 54.386 25.956 1.00 17.17 111 SER A N 1
ATOM 664 C CA . SER A 1 83 ? 36.108 55.183 24.771 1.00 18.54 111 SER A CA 1
ATOM 665 C C . SER A 1 83 ? 36.227 56.685 25.055 1.00 19.79 111 SER A C 1
ATOM 666 O O . SER A 1 83 ? 35.615 57.197 25.989 1.00 18.63 111 SER A O 1
ATOM 669 N N . ALA A 1 84 ? 36.985 57.405 24.230 1.00 17.55 112 ALA A N 1
ATOM 670 C CA . ALA A 1 84 ? 37.145 58.849 24.434 1.00 21.54 112 ALA A CA 1
ATOM 671 C C . ALA A 1 84 ? 35.976 59.625 23.810 1.00 26.67 112 ALA A C 1
ATOM 672 O O . ALA A 1 84 ? 36.114 60.260 22.756 1.00 25.99 112 ALA A O 1
ATOM 674 N N . THR A 1 85 ? 34.828 59.594 24.485 1.00 18.98 113 THR A N 1
ATOM 675 C CA . THR A 1 85 ? 33.617 60.232 23.949 1.00 20.86 113 THR A CA 1
ATOM 676 C C . THR A 1 85 ? 33.597 61.743 24.169 1.00 24.15 113 THR A C 1
ATOM 677 O O . THR A 1 85 ? 34.275 62.260 25.053 1.00 23.86 113 THR A O 1
ATOM 681 N N . ASP A 1 86 ? 32.801 62.444 23.367 1.00 24.50 114 ASP A N 1
ATOM 682 C CA . ASP A 1 86 ? 32.651 63.886 23.527 1.00 26.09 114 ASP A CA 1
ATOM 683 C C . ASP A 1 86 ? 32.157 64.231 24.934 1.00 26.34 114 ASP A C 1
ATOM 684 O O . ASP A 1 86 ? 32.631 65.185 25.551 1.00 29.53 114 ASP A O 1
ATOM 689 N N . GLU A 1 87 ? 31.219 63.430 25.433 1.00 25.70 115 GLU A N 1
ATOM 690 C CA . GLU A 1 87 ? 30.640 63.632 26.763 1.00 28.94 115 GLU A CA 1
ATOM 691 C C . GLU A 1 87 ? 31.729 63.528 27.824 1.00 28.34 115 GLU A C 1
ATOM 692 O O . GLU A 1 87 ? 31.847 64.369 28.723 1.00 24.65 115 GLU A O 1
ATOM 698 N N . ARG A 1 88 ? 32.545 62.493 27.713 1.00 23.13 116 ARG A N 1
ATOM 699 C CA . ARG A 1 88 ? 33.597 62.290 28.699 1.00 21.40 116 ARG A CA 1
ATOM 700 C C . ARG A 1 88 ? 34.669 63.360 28.596 1.00 23.12 116 ARG A C 1
ATOM 701 O O . ARG A 1 88 ? 35.288 63.721 29.592 1.00 23.56 116 ARG A O 1
ATOM 709 N N . LYS A 1 89 ? 34.869 63.886 27.391 1.00 22.44 117 LYS A N 1
ATOM 710 C CA . LYS A 1 89 ? 35.866 64.937 27.195 1.00 26.30 117 LYS A CA 1
ATOM 711 C C . LYS A 1 89 ? 35.481 66.256 27.857 1.00 25.38 117 LYS A C 1
ATOM 712 O O . LYS A 1 89 ? 36.315 67.148 27.984 1.00 28.70 117 LYS A O 1
ATOM 718 N N . GLU A 1 90 ? 34.221 66.387 28.260 1.00 24.45 118 GLU A N 1
ATOM 719 C CA . GLU A 1 90 ? 33.791 67.569 29.006 1.00 28.56 118 GLU A CA 1
ATOM 720 C C . GLU A 1 90 ? 34.370 67.570 30.420 1.00 32.83 118 GLU A C 1
ATOM 721 O O . GLU A 1 90 ? 34.550 68.625 31.026 1.00 28.27 118 GLU A O 1
ATOM 727 N N . VAL A 1 91 ? 34.659 66.381 30.935 1.00 26.35 119 VAL A N 1
ATOM 728 C CA . VAL A 1 91 ? 35.076 66.207 32.330 1.00 25.52 119 VAL A CA 1
ATOM 729 C C . VAL A 1 91 ? 36.548 65.826 32.460 1.00 22.64 119 VAL A C 1
ATOM 730 O O . VAL A 1 91 ? 37.223 66.266 33.387 1.00 24.55 119 VAL A O 1
ATOM 734 N N . PHE A 1 92 ? 37.038 65.017 31.522 1.00 19.34 120 PHE A N 1
ATOM 735 C CA . PHE A 1 92 ? 38.419 64.537 31.539 1.00 17.55 120 PHE A CA 1
ATOM 736 C C . PHE A 1 92 ? 39.187 64.963 30.300 1.00 20.64 120 PHE A C 1
ATOM 737 O O . PHE A 1 92 ? 38.589 65.306 29.282 1.00 22.60 120 PHE A O 1
ATOM 745 N N . ASP A 1 93 ? 40.510 64.943 30.393 1.00 20.26 121 ASP A N 1
ATOM 746 C CA . ASP A 1 93 ? 41.321 65.009 29.186 1.00 21.83 121 ASP A CA 1
ATOM 747 C C . ASP A 1 93 ? 41.674 63.604 28.798 1.00 21.98 121 ASP A C 1
ATOM 748 O O . ASP A 1 93 ? 41.652 62.700 29.631 1.00 21.39 121 ASP A O 1
ATOM 753 N N . PHE A 1 94 ? 41.976 63.399 27.524 1.00 18.57 122 PHE A N 1
ATOM 754 C CA . PHE A 1 94 ? 42.359 62.064 27.088 1.00 15.39 122 PHE A CA 1
ATOM 755 C C . PHE A 1 94 ? 43.660 62.130 26.329 1.00 19.46 122 PHE A C 1
ATOM 756 O O . PHE A 1 94 ? 43.980 63.143 25.683 1.00 19.84 122 PHE A O 1
ATOM 764 N N . SER A 1 95 ? 44.393 61.029 26.402 1.00 18.16 123 SER A N 1
ATOM 765 C CA . SER A 1 95 ? 45.587 60.829 25.592 1.00 17.20 123 SER A CA 1
ATOM 766 C C . SER A 1 95 ? 45.116 60.700 24.154 1.00 23.61 123 SER A C 1
ATOM 767 O O . SER A 1 95 ? 43.916 60.564 23.891 1.00 18.05 123 SER A O 1
ATOM 770 N N . ILE A 1 96 ? 46.061 60.741 23.218 1.00 20.45 124 ILE A N 1
ATOM 771 C CA . ILE A 1 96 ? 45.772 60.305 21.855 1.00 19.73 124 ILE A CA 1
ATOM 772 C C . ILE A 1 96 ? 45.247 58.862 21.920 1.00 17.91 124 ILE A C 1
ATOM 773 O O . ILE A 1 96 ? 45.536 58.131 22.864 1.00 20.10 124 ILE A O 1
ATOM 778 N N . PRO A 1 97 ? 44.461 58.436 20.916 1.00 15.95 125 PRO A N 1
ATOM 779 C CA . PRO A 1 97 ? 43.954 57.058 20.968 1.00 18.11 125 PRO A CA 1
ATOM 780 C C . PRO A 1 97 ? 45.113 56.056 20.970 1.00 16.71 125 PRO A C 1
ATOM 781 O O . PRO A 1 97 ? 46.109 56.306 20.285 1.00 18.35 125 PRO A O 1
ATOM 785 N N . TYR A 1 98 ? 44.991 54.960 21.711 1.00 17.36 126 TYR A N 1
ATOM 786 C CA . TYR A 1 98 ? 45.977 53.886 21.602 1.00 18.54 126 TYR A CA 1
ATOM 787 C C . TYR A 1 98 ? 45.468 52.688 20.814 1.00 19.05 126 TYR A C 1
ATOM 788 O O . TYR A 1 98 ? 46.256 51.891 20.300 1.00 17.86 126 TYR A O 1
ATOM 797 N N . TYR A 1 99 ? 44.144 52.551 20.718 1.00 16.34 127 TYR A N 1
ATOM 798 C CA . TYR A 1 99 ? 43.544 51.475 19.924 1.00 17.35 127 TYR A CA 1
ATOM 799 C C . TYR A 1 99 ? 42.100 51.807 19.569 1.00 18.46 127 TYR A C 1
ATOM 800 O O . TYR A 1 99 ? 41.354 52.328 20.395 1.00 25.04 127 TYR A O 1
ATOM 809 N N . GLU A 1 100 ? 41.714 51.474 18.344 1.00 17.48 128 GLU A N 1
ATOM 810 C CA . GLU A 1 100 ? 40.355 51.710 17.880 1.00 19.47 128 GLU A CA 1
ATOM 811 C C . GLU A 1 100 ? 39.760 50.387 17.413 1.00 19.28 128 GLU A C 1
ATOM 812 O O . GLU A 1 100 ? 40.381 49.644 16.656 1.00 19.00 128 GLU A O 1
ATOM 818 N N . ASN A 1 101 ? 38.554 50.086 17.885 1.00 18.26 129 ASN A N 1
ATOM 819 C CA . ASN A 1 101 ? 37.892 48.836 17.513 1.00 22.27 129 ASN A CA 1
ATOM 820 C C . ASN A 1 101 ? 36.382 49.006 17.386 1.00 21.47 129 ASN A C 1
ATOM 821 O O . ASN A 1 101 ? 35.834 50.061 17.724 1.00 21.46 129 ASN A O 1
ATOM 826 N N . LYS A 1 102 ? 35.723 47.966 16.890 1.00 22.92 130 LYS A N 1
ATOM 827 C CA . LYS A 1 102 ? 34.277 47.963 16.714 1.00 20.23 130 LYS A CA 1
ATOM 828 C C . LYS A 1 102 ? 33.591 47.469 17.971 1.00 19.92 130 LYS A C 1
ATOM 829 O O . LYS A 1 102 ? 34.244 47.064 18.933 1.00 19.97 130 LYS A O 1
ATOM 835 N N . ILE A 1 103 ? 32.262 47.510 17.958 1.00 18.98 131 ILE A N 1
ATOM 836 C CA A ILE A 1 103 ? 31.469 47.031 19.078 0.50 17.58 131 ILE A CA 1
ATOM 837 C CA B ILE A 1 103 ? 31.445 47.040 19.076 0.50 18.69 131 ILE A CA 1
ATOM 838 C C . ILE A 1 103 ? 30.543 45.929 18.559 1.00 19.81 131 ILE A C 1
ATOM 839 O O . ILE A 1 103 ? 29.960 46.052 17.482 1.00 22.34 131 ILE A O 1
ATOM 848 N N . SER A 1 104 ? 30.444 44.845 19.324 1.00 19.68 132 SER A N 1
ATOM 849 C CA . SER A 1 104 ? 29.790 43.626 18.868 1.00 22.64 132 SER A CA 1
ATOM 850 C C . SER A 1 104 ? 28.863 43.035 19.904 1.00 20.66 132 SER A C 1
ATOM 851 O O . SER A 1 104 ? 28.884 43.425 21.074 1.00 20.71 132 SER A O 1
ATOM 854 N N . PHE A 1 105 ? 28.074 42.053 19.475 1.00 20.67 133 PHE A N 1
ATOM 855 C CA . PHE A 1 105 ? 27.260 41.284 20.407 1.00 20.63 133 PHE A CA 1
ATOM 856 C C . PHE A 1 105 ? 27.843 39.884 20.517 1.00 22.36 133 PHE A C 1
ATOM 857 O O . PHE A 1 105 ? 28.161 39.257 19.506 1.00 23.44 133 PHE A O 1
ATOM 865 N N . LEU A 1 106 ? 27.991 39.404 21.744 1.00 20.46 134 LEU A N 1
ATOM 866 C CA . LEU A 1 106 ? 28.344 38.012 21.995 1.00 20.91 134 LEU A CA 1
ATOM 867 C C . LEU A 1 106 ? 27.039 37.242 22.171 1.00 20.93 134 LEU A C 1
ATOM 868 O O . LEU A 1 106 ? 26.160 37.667 22.930 1.00 20.99 134 LEU A O 1
ATOM 873 N N . VAL A 1 107 ? 26.903 36.123 21.451 1.00 20.50 135 VAL A N 1
ATOM 874 C CA . VAL A 1 107 ? 25.703 35.288 21.504 1.00 20.45 135 VAL A CA 1
ATOM 875 C C . VAL A 1 107 ? 26.088 33.807 21.578 1.00 21.75 135 VAL A C 1
ATOM 876 O O . VAL A 1 107 ? 27.261 33.452 21.492 1.00 25.20 135 VAL A O 1
ATOM 880 N N . HIS A 1 108 ? 25.090 32.950 21.733 1.00 22.35 136 HIS A N 1
ATOM 881 C CA . HIS A 1 108 ? 25.311 31.512 21.612 1.00 22.41 136 HIS A CA 1
ATOM 882 C C . HIS A 1 108 ? 25.605 31.181 20.157 1.00 25.17 136 HIS A C 1
ATOM 883 O O . HIS A 1 108 ? 25.000 31.763 19.248 1.00 27.52 136 HIS A O 1
ATOM 890 N N . LYS A 1 109 ? 26.524 30.247 19.932 1.00 30.68 137 LYS A N 1
ATOM 891 C CA . LYS A 1 109 ? 26.853 29.800 18.576 1.00 34.40 137 LYS A CA 1
ATOM 892 C C . LYS A 1 109 ? 25.606 29.356 17.817 1.00 31.35 137 LYS A C 1
ATOM 893 O O . LYS A 1 109 ? 25.471 29.624 16.623 1.00 30.21 137 LYS A O 1
ATOM 899 N N . ALA A 1 110 ? 24.679 28.692 18.511 1.00 24.93 138 ALA A N 1
ATOM 900 C CA . ALA A 1 110 ? 23.473 28.176 17.858 1.00 25.94 138 ALA A CA 1
ATOM 901 C C . ALA A 1 110 ? 22.552 29.300 17.381 1.00 28.80 138 ALA A C 1
ATOM 902 O O . ALA A 1 110 ? 21.626 29.055 16.607 1.00 31.00 138 ALA A O 1
ATOM 904 N N . ASP A 1 111 ? 22.813 30.526 17.842 1.00 22.94 139 ASP A N 1
ATOM 905 C CA . ASP A 1 111 ? 21.945 31.669 17.556 1.00 27.63 139 ASP A CA 1
ATOM 906 C C . ASP A 1 111 ? 22.530 32.649 16.553 1.00 29.37 139 ASP A C 1
ATOM 907 O O . ASP A 1 111 ? 21.945 33.705 16.312 1.00 28.11 139 ASP A O 1
ATOM 912 N N . VAL A 1 112 ? 23.678 32.317 15.977 1.00 29.41 140 VAL A N 1
ATOM 913 C CA . VAL A 1 112 ? 24.307 33.225 15.016 1.00 31.99 140 VAL A CA 1
ATOM 914 C C . VAL A 1 112 ? 23.414 33.466 13.796 1.00 32.05 140 VAL A C 1
ATOM 915 O O . VAL A 1 112 ? 23.325 34.587 13.297 1.00 35.97 140 VAL A O 1
ATOM 919 N N . GLU A 1 113 ? 22.741 32.422 13.326 1.00 29.35 141 GLU A N 1
ATOM 920 C CA . GLU A 1 113 ? 21.866 32.568 12.162 1.00 34.95 141 GLU A CA 1
ATOM 921 C C . GLU A 1 113 ? 20.607 33.327 12.531 1.00 44.21 141 GLU A C 1
ATOM 922 O O . GLU A 1 113 ? 19.925 33.894 11.680 1.00 47.30 141 GLU A O 1
ATOM 928 N N . LYS A 1 114 ? 20.319 33.358 13.821 1.00 34.98 142 LYS A N 1
ATOM 929 C CA . LYS A 1 114 ? 19.075 33.926 14.305 1.00 30.92 142 LYS A CA 1
ATOM 930 C C . LYS A 1 114 ? 19.136 35.450 14.408 1.00 34.96 142 LYS A C 1
ATOM 931 O O . LYS A 1 114 ? 18.214 36.147 13.981 1.00 37.12 142 LYS A O 1
ATOM 937 N N . TYR A 1 115 ? 20.219 35.964 14.985 1.00 28.96 143 TYR A N 1
ATOM 938 C CA . TYR A 1 115 ? 20.355 37.402 15.215 1.00 22.54 143 TYR A CA 1
ATOM 939 C C . TYR A 1 115 ? 21.077 38.070 14.065 1.00 30.03 143 TYR A C 1
ATOM 940 O O . TYR A 1 115 ? 22.222 38.488 14.195 1.00 31.74 143 TYR A O 1
ATOM 949 N N . LYS A 1 116 ? 20.389 38.159 12.934 1.00 35.03 144 LYS A N 1
ATOM 950 C CA . LYS A 1 116 ? 20.983 38.742 11.738 1.00 42.14 144 LYS A CA 1
ATOM 951 C C . LYS A 1 116 ? 20.719 40.222 11.564 1.00 37.45 144 LYS A C 1
ATOM 952 O O . LYS A 1 116 ? 21.443 40.891 10.834 1.00 36.49 144 LYS A O 1
ATOM 958 N N . ASP A 1 117 ? 19.681 40.737 12.216 1.00 33.85 145 ASP A N 1
ATOM 959 C CA . ASP A 1 117 ? 19.362 42.158 12.087 1.00 29.36 145 ASP A CA 1
ATOM 960 C C . ASP A 1 117 ? 19.019 42.768 13.432 1.00 31.62 145 ASP A C 1
ATOM 961 O O . ASP A 1 117 ? 18.954 42.066 14.438 1.00 28.81 145 ASP A O 1
ATOM 966 N N . LEU A 1 118 ? 18.816 44.078 13.452 1.00 29.08 146 LEU A N 1
ATOM 967 C CA . LEU A 1 118 ? 18.469 44.752 14.695 1.00 31.15 146 LEU A CA 1
ATOM 968 C C . LEU A 1 118 ? 17.061 44.405 15.169 1.00 28.83 146 LEU A C 1
ATOM 969 O O . LEU A 1 118 ? 16.799 44.368 16.374 1.00 31.80 146 LEU A O 1
ATOM 974 N N . THR A 1 119 ? 16.152 44.150 14.231 1.00 24.41 147 THR A N 1
ATOM 975 C CA . THR A 1 119 ? 14.781 43.807 14.599 1.00 25.13 147 THR A CA 1
ATOM 976 C C . THR A 1 119 ? 14.767 42.527 15.433 1.00 30.53 147 THR A C 1
ATOM 977 O O . THR A 1 119 ? 14.046 42.425 16.421 1.00 31.47 147 THR A O 1
ATOM 981 N N . SER A 1 120 ? 15.596 41.561 15.061 1.00 25.27 148 SER A N 1
ATOM 982 C CA . SER A 1 120 ? 15.676 40.316 15.827 1.00 28.03 148 SER A CA 1
ATOM 983 C C . SER A 1 120 ? 16.235 40.544 17.243 1.00 26.11 148 SER A C 1
ATOM 984 O O . SER A 1 120 ? 15.783 39.908 18.191 1.00 31.98 148 SER A O 1
ATOM 987 N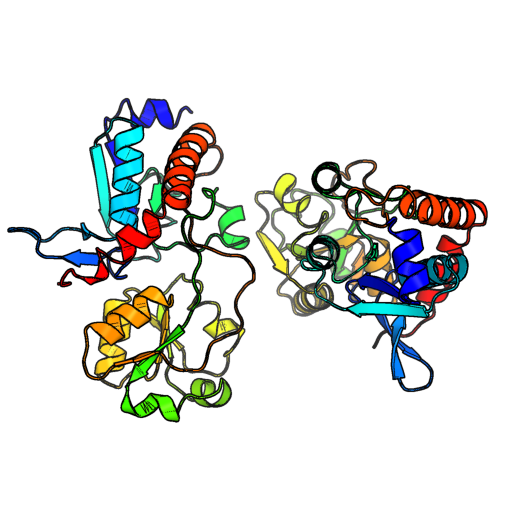 N . LEU A 1 121 ? 17.207 41.444 17.382 1.00 28.19 149 LEU A N 1
ATOM 988 C CA . LEU A 1 121 ? 17.811 41.746 18.691 1.00 28.68 149 LEU A CA 1
ATOM 989 C C . LEU A 1 121 ? 16.841 42.518 19.556 1.00 38.69 149 LEU A C 1
ATOM 990 O O . LEU A 1 121 ? 16.836 42.398 20.781 1.00 37.83 149 LEU A O 1
ATOM 995 N N . GLU A 1 122 ? 16.030 43.330 18.891 1.00 33.27 150 GLU A N 1
ATOM 996 C CA . GLU A 1 122 ? 15.026 44.158 19.533 1.00 35.07 150 GLU A CA 1
ATOM 997 C C . GLU A 1 122 ? 14.063 43.330 20.374 1.00 37.75 150 GLU A C 1
ATOM 998 O O . GLU A 1 122 ? 13.520 43.813 21.365 1.00 42.90 150 GLU A O 1
ATOM 1004 N N . SER A 1 123 ? 13.857 42.078 19.989 1.00 34.15 151 SER A N 1
ATOM 1005 C CA . SER A 1 123 ? 12.978 41.196 20.757 1.00 39.55 151 SER A CA 1
ATOM 1006 C C . SER A 1 123 ? 13.749 40.255 21.683 1.00 42.37 151 SER A C 1
ATOM 1007 O O . SER A 1 123 ? 13.170 39.349 22.273 1.00 40.66 151 SER A O 1
ATOM 1010 N N . ALA A 1 124 ? 15.052 40.483 21.823 1.00 30.84 152 ALA A N 1
ATOM 1011 C CA . ALA A 1 124 ? 15.888 39.611 22.645 1.00 29.74 152 ALA A CA 1
ATOM 1012 C C . ALA A 1 124 ? 16.152 40.222 24.021 1.00 29.56 152 ALA A C 1
ATOM 1013 O O . ALA A 1 124 ? 15.923 41.413 24.237 1.00 27.95 152 ALA A O 1
ATOM 1015 N N . ASN A 1 125 ? 16.612 39.394 24.954 1.00 26.57 153 ASN A N 1
ATOM 1016 C CA . ASN A 1 125 ? 17.134 39.897 26.219 1.00 24.37 153 ASN A CA 1
ATOM 1017 C C . ASN A 1 125 ? 18.585 40.300 26.034 1.00 22.75 153 ASN A C 1
ATOM 1018 O O . ASN A 1 125 ? 19.450 39.449 25.837 1.00 22.05 153 ASN A O 1
ATOM 1023 N N . ILE A 1 126 ? 18.847 41.604 26.078 1.00 21.75 154 ILE A N 1
ATOM 1024 C CA . ILE A 1 126 ? 20.189 42.120 25.847 1.00 19.68 154 ILE A CA 1
ATOM 1025 C C . ILE A 1 126 ? 20.793 42.548 27.180 1.00 21.37 154 ILE A C 1
ATOM 1026 O O . ILE A 1 126 ? 20.092 43.102 28.034 1.00 23.25 154 ILE A O 1
ATOM 1031 N N . ALA A 1 127 ? 22.080 42.260 27.361 1.00 20.78 155 ALA A N 1
ATOM 1032 C CA . ALA A 1 127 ? 22.830 42.746 28.521 1.00 19.84 155 ALA A CA 1
ATOM 1033 C C . ALA A 1 127 ? 23.950 43.686 28.064 1.00 20.37 155 ALA A C 1
ATOM 1034 O O . ALA A 1 127 ? 24.525 43.518 26.987 1.00 19.02 155 ALA A O 1
ATOM 1036 N N . ALA A 1 128 ? 24.261 44.682 28.889 1.00 19.66 156 ALA A N 1
ATOM 1037 C CA . ALA A 1 128 ? 25.422 45.540 28.640 1.00 20.49 156 ALA A CA 1
ATOM 1038 C C . ALA A 1 128 ? 25.955 46.014 29.980 1.00 20.45 156 ALA A C 1
ATOM 1039 O O . ALA A 1 128 ? 25.285 45.867 30.999 1.00 20.06 156 ALA A O 1
ATOM 1041 N N . GLN A 1 129 ? 27.148 46.594 29.973 1.00 20.06 157 GLN A N 1
ATOM 1042 C CA . GLN A 1 129 ? 27.811 46.967 31.226 1.00 17.83 157 GLN A CA 1
ATOM 1043 C C . GLN A 1 129 ? 27.408 48.371 31.662 1.00 20.03 157 GLN A C 1
ATOM 1044 O O . GLN A 1 129 ? 27.388 49.298 30.854 1.00 20.72 157 GLN A O 1
ATOM 1050 N N . LYS A 1 130 ? 27.087 48.529 32.946 1.00 19.15 158 LYS A N 1
ATOM 1051 C CA . LYS A 1 130 ? 26.699 49.835 33.491 1.00 17.77 158 LYS A CA 1
ATOM 1052 C C . LYS A 1 130 ? 27.777 50.862 33.258 1.00 19.51 158 LYS A C 1
ATOM 1053 O O . LYS A 1 130 ? 28.950 50.591 33.503 1.00 18.76 158 LYS A O 1
ATOM 1059 N N . GLY A 1 131 ? 27.356 52.047 32.814 1.00 22.70 159 GLY A N 1
ATOM 1060 C CA . GLY A 1 131 ? 28.245 53.182 32.653 1.00 20.11 159 GLY A CA 1
ATOM 1061 C C . GLY A 1 131 ? 29.076 53.150 31.382 1.00 24.88 159 GLY A C 1
ATOM 1062 O O . GLY A 1 131 ? 30.083 53.843 31.312 1.00 20.48 159 GLY A O 1
ATOM 1063 N N . THR A 1 132 ? 28.656 52.370 30.377 1.00 20.86 160 THR A N 1
ATOM 1064 C CA . THR A 1 132 ? 29.485 52.190 29.175 1.00 17.04 160 THR A CA 1
ATOM 1065 C C . THR A 1 132 ? 28.844 52.654 27.872 1.00 17.67 160 THR A C 1
ATOM 1066 O O . THR A 1 132 ? 27.625 52.819 27.776 1.00 18.96 160 THR A O 1
ATOM 1070 N N . VAL A 1 133 ? 29.694 52.824 26.861 1.00 17.89 161 VAL A N 1
ATOM 1071 C CA . VAL A 1 133 ? 29.244 53.115 25.500 1.00 17.39 161 VAL A CA 1
ATOM 1072 C C . VAL A 1 133 ? 28.353 52.008 24.909 1.00 20.27 161 VAL A C 1
ATOM 1073 O O . VAL A 1 133 ? 27.285 52.314 24.383 1.00 21.39 161 VAL A O 1
ATOM 1077 N N . PRO A 1 134 ? 28.762 50.726 25.002 1.00 21.53 162 PRO A N 1
ATOM 1078 C CA . PRO A 1 134 ? 27.854 49.682 24.494 1.00 16.51 162 PRO A CA 1
ATOM 1079 C C . PRO A 1 134 ? 26.476 49.693 25.168 1.00 18.55 162 PRO A C 1
ATOM 1080 O O . PRO A 1 134 ? 25.479 49.364 24.526 1.00 19.57 162 PRO A O 1
ATOM 1084 N N . GLU A 1 135 ? 26.425 50.078 26.443 1.00 18.57 163 GLU A N 1
ATOM 1085 C CA . GLU A 1 135 ? 25.143 50.220 27.133 1.00 22.30 163 GLU A CA 1
ATOM 1086 C C . GLU A 1 135 ? 24.323 51.364 26.542 1.00 21.65 163 GLU A C 1
ATOM 1087 O O . GLU A 1 135 ? 23.133 51.204 26.224 1.00 22.12 163 GLU A O 1
ATOM 1093 N N A SER A 1 136 ? 24.972 52.514 26.381 0.50 21.31 164 SER A N 1
ATOM 1094 N N B SER A 1 136 ? 24.938 52.530 26.387 0.50 22.12 164 SER A N 1
ATOM 1095 C CA A SER A 1 136 ? 24.310 53.705 25.844 0.50 23.27 164 SER A CA 1
ATOM 1096 C CA B SER A 1 136 ? 24.183 53.673 25.868 0.50 22.64 164 SER A CA 1
ATOM 1097 C C A SER A 1 136 ? 23.760 53.448 24.451 0.50 23.46 164 SER A C 1
ATOM 1098 C C B SER A 1 136 ? 23.747 53.475 24.418 0.50 23.80 164 SER A C 1
ATOM 1099 O O A SER A 1 136 ? 22.666 53.890 24.110 0.50 25.01 164 SER A O 1
ATOM 1100 O O B SER A 1 136 ? 22.705 53.978 24.003 0.50 24.53 164 SER A O 1
ATOM 1105 N N . MET A 1 137 ? 24.540 52.739 23.646 1.00 22.54 165 MET A N 1
ATOM 1106 C CA . MET A 1 137 ? 24.162 52.438 22.267 1.00 21.60 165 MET A CA 1
ATOM 1107 C C . MET A 1 137 ? 22.885 51.617 22.208 1.00 23.41 165 MET A C 1
ATOM 1108 O O . MET A 1 137 ? 22.009 51.865 21.381 1.00 27.74 165 MET A O 1
ATOM 1113 N N . VAL A 1 138 ? 22.767 50.635 23.093 1.00 23.14 166 VAL A N 1
ATOM 1114 C CA . VAL A 1 138 ? 21.543 49.835 23.124 1.00 24.69 166 VAL A CA 1
ATOM 1115 C C . VAL A 1 138 ? 20.341 50.690 23.532 1.00 28.68 166 VAL A C 1
ATOM 1116 O O . VAL A 1 138 ? 19.279 50.617 22.909 1.00 27.73 166 VAL A O 1
ATOM 1120 N N . LYS A 1 139 ? 20.513 51.503 24.573 1.00 24.09 167 LYS A N 1
ATOM 1121 C CA . LYS A 1 139 ? 19.432 52.386 25.030 1.00 24.91 167 LYS A CA 1
ATOM 1122 C C . LYS A 1 139 ? 18.960 53.331 23.938 1.00 32.36 167 LYS A C 1
ATOM 1123 O O . LYS A 1 139 ? 17.764 53.609 23.827 1.00 32.39 167 LYS A O 1
ATOM 1129 N N . GLU A 1 140 ? 19.902 53.818 23.136 1.00 31.91 168 GLU A N 1
ATOM 1130 C CA . GLU A 1 140 ? 19.592 54.779 22.075 1.00 31.88 168 GLU A CA 1
ATOM 1131 C C . GLU A 1 140 ? 19.037 54.143 20.811 1.00 38.06 168 GLU A C 1
ATOM 1132 O O . GLU A 1 140 ? 18.081 54.645 20.226 1.00 33.84 168 GLU A O 1
ATOM 1138 N N . GLN A 1 141 ? 19.658 53.051 20.379 1.00 32.38 169 GLN A N 1
ATOM 1139 C CA . GLN A 1 141 ? 19.353 52.486 19.069 1.00 38.96 169 GLN A CA 1
ATOM 1140 C C . GLN A 1 141 ? 18.358 51.340 19.153 1.00 35.50 169 GLN A C 1
ATOM 1141 O O . GLN A 1 141 ? 17.699 51.006 18.175 1.00 36.83 169 GLN A O 1
ATOM 1147 N N . LEU A 1 142 ? 18.238 50.740 20.331 1.00 34.43 170 LEU A N 1
ATOM 1148 C CA . LEU A 1 142 ? 17.251 49.679 20.527 1.00 35.24 170 LEU A CA 1
ATOM 1149 C C . LEU A 1 142 ? 16.388 49.897 21.772 1.00 32.63 170 LEU A C 1
ATOM 1150 O O . LEU A 1 142 ? 16.366 49.046 22.653 1.00 34.07 170 LEU A O 1
ATOM 1155 N N . PRO A 1 143 ? 15.672 51.036 21.846 1.00 40.06 171 PRO A N 1
ATOM 1156 C CA . PRO A 1 143 ? 14.878 51.370 23.038 1.00 36.64 171 PRO A CA 1
ATOM 1157 C C . PRO A 1 143 ? 13.778 50.367 23.372 1.00 41.99 171 PRO A C 1
ATOM 1158 O O . PRO A 1 143 ? 13.290 50.368 24.499 1.00 44.35 171 PRO A O 1
ATOM 1162 N N . LYS A 1 144 ? 13.401 49.521 22.419 1.00 42.57 172 LYS A N 1
ATOM 1163 C CA . LYS A 1 144 ? 12.305 48.590 22.645 1.00 43.59 172 LYS A CA 1
ATOM 1164 C C . LYS A 1 144 ? 12.781 47.244 23.157 1.00 40.32 172 LYS A C 1
ATOM 1165 O O . LYS A 1 144 ? 11.977 46.354 23.421 1.00 42.63 172 LYS A O 1
ATOM 1171 N N . ALA A 1 145 ? 14.094 47.095 23.304 1.00 36.96 173 ALA A N 1
ATOM 1172 C CA . ALA A 1 145 ? 14.650 45.836 23.778 1.00 31.78 173 ALA A CA 1
ATOM 1173 C C . ALA A 1 145 ? 14.693 45.813 25.308 1.00 31.40 173 ALA A C 1
ATOM 1174 O O . ALA A 1 145 ? 14.862 46.852 25.953 1.00 30.56 173 ALA A O 1
ATOM 1176 N N . GLN A 1 146 ? 14.522 44.621 25.873 1.00 33.37 174 GLN A N 1
ATOM 1177 C CA . GLN A 1 146 ? 14.719 44.400 27.300 1.00 33.30 174 GLN A CA 1
ATOM 1178 C C . GLN A 1 146 ? 16.206 44.444 27.592 1.00 26.04 174 GLN A C 1
ATOM 1179 O O . GLN A 1 146 ? 16.932 43.478 27.315 1.00 34.21 174 GLN A O 1
ATOM 1185 N N . LEU A 1 147 ? 16.668 45.554 28.152 1.00 31.51 175 LEU A N 1
ATOM 1186 C CA . LEU A 1 147 ? 18.093 45.702 28.444 1.00 29.44 175 LEU A CA 1
ATOM 1187 C C . LEU A 1 147 ? 18.354 45.480 29.920 1.00 32.69 175 LEU A C 1
ATOM 1188 O O . LEU A 1 147 ? 17.742 46.127 30.769 1.00 28.32 175 LEU A O 1
ATOM 1193 N N . THR A 1 148 ? 19.258 44.559 30.226 1.00 24.11 176 THR A N 1
ATOM 1194 C CA . THR A 1 148 ? 19.710 44.359 31.601 1.00 26.80 176 THR A CA 1
ATOM 1195 C C . THR A 1 148 ? 21.097 44.980 31.720 1.00 25.83 176 THR A C 1
ATOM 1196 O O . THR A 1 148 ? 22.024 44.554 31.043 1.00 23.18 176 THR A O 1
ATOM 1200 N N . SER A 1 149 ? 21.246 45.990 32.574 1.00 20.06 177 SER A N 1
ATOM 1201 C CA . SER A 1 149 ? 22.561 46.604 32.761 1.00 21.10 177 SER A CA 1
ATOM 1202 C C . SER A 1 149 ? 23.230 45.940 33.954 1.00 22.97 177 SER A C 1
ATOM 1203 O O . SER A 1 149 ? 22.638 45.854 35.028 1.00 28.47 177 SER A O 1
ATOM 1206 N N . LEU A 1 150 ? 24.455 45.468 33.768 1.00 20.61 178 LEU A N 1
ATOM 1207 C CA . LEU A 1 150 ? 25.162 44.761 34.832 1.00 21.62 178 LEU A CA 1
ATOM 1208 C C . LEU A 1 150 ? 26.476 45.446 35.134 1.00 20.40 178 LEU A C 1
ATOM 1209 O O . LEU A 1 150 ? 27.127 45.969 34.243 1.00 20.08 178 LEU A O 1
ATOM 1214 N N . THR A 1 151 ? 26.878 45.440 36.397 1.00 21.90 179 THR A N 1
ATOM 1215 C CA . THR A 1 151 ? 28.118 46.120 36.777 1.00 20.24 179 THR A CA 1
ATOM 1216 C C . THR A 1 151 ? 29.369 45.458 36.191 1.00 25.63 179 THR A C 1
ATOM 1217 O O . THR A 1 151 ? 30.249 46.137 35.678 1.00 20.19 179 THR A O 1
ATOM 1221 N N . ASN A 1 152 ? 29.438 44.131 36.274 1.00 21.57 180 ASN A N 1
ATOM 1222 C CA A ASN A 1 152 ? 30.623 43.337 35.903 0.50 21.18 180 ASN A CA 1
ATOM 1223 C CA B ASN A 1 152 ? 30.635 43.426 35.843 0.50 19.39 180 ASN A CA 1
ATOM 1224 C C . ASN A 1 152 ? 30.389 42.595 34.586 1.00 21.41 180 ASN A C 1
ATOM 1225 O O . ASN A 1 152 ? 29.359 41.936 34.435 1.00 20.52 180 ASN A O 1
ATOM 1234 N N . MET A 1 153 ? 31.330 42.677 33.646 1.00 19.75 181 MET A N 1
ATOM 1235 C CA . MET A 1 153 ? 31.164 42.002 32.350 1.00 21.26 181 MET A CA 1
ATOM 1236 C C . MET A 1 153 ? 31.115 40.483 32.477 1.00 23.92 181 MET A C 1
ATOM 1237 O O . MET A 1 153 ? 30.398 39.821 31.726 1.00 22.52 181 MET A O 1
ATOM 1242 N N . GLY A 1 154 ? 31.874 39.928 33.420 1.00 20.39 182 GLY A N 1
ATOM 1243 C CA . GLY A 1 154 ? 31.850 38.485 33.654 1.00 26.01 182 GLY A CA 1
ATOM 1244 C C . GLY A 1 154 ? 30.466 38.001 34.039 1.00 26.94 182 GLY A C 1
ATOM 1245 O O . GLY A 1 154 ? 30.040 36.910 33.639 1.00 26.59 182 GLY A O 1
ATOM 1246 N N . GLU A 1 155 ? 29.752 38.814 34.817 1.00 20.94 183 GLU A N 1
ATOM 1247 C CA . GLU A 1 155 ? 28.388 38.460 35.219 1.00 25.41 183 GLU A CA 1
ATOM 1248 C C . GLU A 1 155 ? 27.437 38.506 34.024 1.00 23.96 183 GLU A C 1
ATOM 1249 O O . GLU A 1 155 ? 26.549 37.655 33.899 1.00 20.07 183 GLU A O 1
ATOM 1255 N N . ALA A 1 156 ? 27.633 39.477 33.136 1.00 19.25 184 ALA A N 1
ATOM 1256 C CA . ALA A 1 156 ? 26.818 39.540 31.916 1.00 20.91 184 ALA A CA 1
ATOM 1257 C C . ALA A 1 156 ? 26.986 38.264 31.115 1.00 24.51 184 ALA A C 1
ATOM 1258 O O . ALA A 1 156 ? 26.009 37.673 30.641 1.00 19.90 184 ALA A O 1
ATOM 1260 N N . VAL A 1 157 ? 28.228 37.822 30.969 1.00 21.67 185 VAL A N 1
ATOM 1261 C CA . VAL A 1 157 ? 28.487 36.613 30.188 1.00 23.82 185 VAL A CA 1
ATOM 1262 C C . VAL A 1 157 ? 27.978 35.361 30.906 1.00 25.00 185 VAL A C 1
ATOM 1263 O O . VAL A 1 157 ? 27.484 34.430 30.268 1.00 23.09 185 VAL A O 1
ATOM 1267 N N . ASN A 1 158 ? 28.071 35.336 32.234 1.00 21.73 186 ASN A N 1
ATOM 1268 C CA . ASN A 1 158 ? 27.465 34.227 32.975 1.00 23.36 186 ASN A CA 1
ATOM 1269 C C . ASN A 1 158 ? 25.962 34.152 32.744 1.00 21.16 186 ASN A C 1
ATOM 1270 O O . ASN A 1 158 ? 25.398 33.067 32.642 1.00 21.80 186 ASN A O 1
ATOM 1275 N N . GLU A 1 159 ? 25.311 35.307 32.651 1.00 19.08 187 GLU A N 1
ATOM 1276 C CA . GLU A 1 159 ? 23.870 35.315 32.411 1.00 20.02 187 GLU A CA 1
ATOM 1277 C C . GLU A 1 159 ? 23.528 34.862 30.991 1.00 21.25 187 GLU A C 1
ATOM 1278 O O . GLU A 1 159 ? 22.518 34.188 30.777 1.00 21.48 187 GLU A O 1
ATOM 1284 N N . LEU A 1 160 ? 24.388 35.206 30.038 1.00 19.76 188 LEU A N 1
ATOM 1285 C CA . LEU A 1 160 ? 24.258 34.688 28.667 1.00 18.09 188 LEU A CA 1
ATOM 1286 C C . LEU A 1 160 ? 24.380 33.162 28.665 1.00 18.56 188 LEU A C 1
ATOM 1287 O O . LEU A 1 160 ? 23.552 32.458 28.088 1.00 20.86 188 LEU A O 1
ATOM 1292 N N . GLN A 1 161 ? 25.406 32.644 29.329 1.00 19.25 189 GLN A N 1
ATOM 1293 C CA . GLN A 1 161 ? 25.574 31.185 29.417 1.00 21.12 189 GLN A CA 1
ATOM 1294 C C . GLN A 1 161 ? 24.421 30.459 30.110 1.00 25.46 189 GLN A C 1
ATOM 1295 O O . GLN A 1 161 ? 24.116 29.306 29.795 1.00 24.21 189 GLN A O 1
ATOM 1301 N N . ALA A 1 162 ? 23.779 31.140 31.053 1.00 23.03 190 ALA A N 1
ATOM 1302 C CA . ALA A 1 162 ? 22.654 30.556 31.789 1.00 23.66 190 ALA A CA 1
ATOM 1303 C C . ALA A 1 162 ? 21.332 30.669 31.022 1.00 24.79 190 ALA A C 1
ATOM 1304 O O . ALA A 1 162 ? 20.329 30.071 31.403 1.00 26.71 190 ALA A O 1
ATOM 1306 N N . GLY A 1 163 ? 21.340 31.447 29.944 1.00 23.88 191 GLY A N 1
ATOM 1307 C CA . GLY A 1 163 ? 20.157 31.592 29.104 1.00 26.56 191 GLY A CA 1
ATOM 1308 C C . GLY A 1 163 ? 19.190 32.668 29.570 1.00 28.84 191 GLY A C 1
ATOM 1309 O O . GLY A 1 163 ? 18.082 32.789 29.030 1.00 25.21 191 GLY A O 1
ATOM 1310 N N . LYS A 1 164 ? 19.598 33.444 30.572 1.00 25.32 192 LYS A N 1
ATOM 1311 C CA . LYS A 1 164 ? 18.781 34.563 31.049 1.00 23.07 192 LYS A CA 1
ATOM 1312 C C . LYS A 1 164 ? 18.915 35.731 30.078 1.00 24.28 192 LYS A C 1
ATOM 1313 O O . LYS A 1 164 ? 18.023 36.575 29.976 1.00 25.65 192 LYS A O 1
ATOM 1319 N N . ILE A 1 165 ? 20.049 35.755 29.379 1.00 22.83 193 ILE A N 1
ATOM 1320 C CA . ILE A 1 165 ? 20.404 36.805 28.417 1.00 20.91 193 ILE A CA 1
ATOM 1321 C C . ILE A 1 165 ? 20.662 36.135 27.070 1.00 27.90 193 ILE A C 1
ATOM 1322 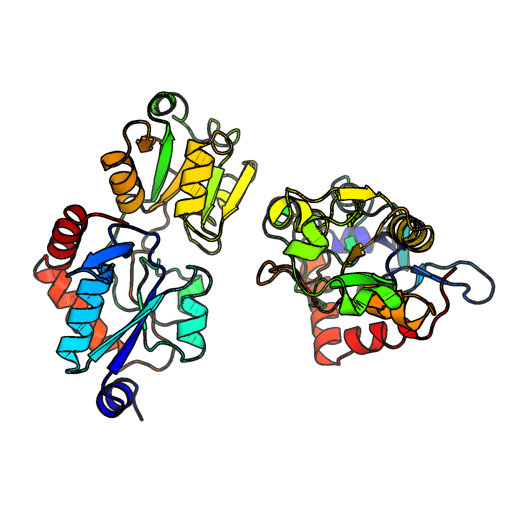O O . ILE A 1 165 ? 21.196 35.023 27.031 1.00 22.56 193 ILE A O 1
ATOM 1327 N N . ASP A 1 166 ? 20.263 36.789 25.979 1.00 21.42 194 ASP A N 1
ATOM 1328 C CA . ASP A 1 166 ? 20.472 36.234 24.641 1.00 24.33 194 ASP A CA 1
ATOM 1329 C C . ASP A 1 166 ? 21.671 36.834 23.915 1.00 22.58 194 ASP A C 1
ATOM 1330 O O . ASP A 1 166 ? 22.236 36.205 23.032 1.00 20.90 194 ASP A O 1
ATOM 1335 N N . ALA A 1 167 ? 22.056 38.051 24.289 1.00 19.84 195 ALA A N 1
ATOM 1336 C CA . ALA A 1 167 ? 23.121 38.751 23.583 1.00 18.03 195 ALA A CA 1
ATOM 1337 C C . ALA A 1 167 ? 23.738 39.772 24.519 1.00 21.11 195 ALA A C 1
ATOM 1338 O O . ALA A 1 167 ? 23.017 40.467 25.221 1.00 20.70 195 ALA A O 1
ATOM 1340 N N . VAL A 1 168 ? 25.066 39.855 24.524 1.00 18.28 196 VAL A N 1
ATOM 1341 C CA . VAL A 1 168 ? 25.754 40.833 25.364 1.00 17.79 196 VAL A CA 1
ATOM 1342 C C . VAL A 1 168 ? 26.536 41.794 24.481 1.00 18.78 196 VAL A C 1
ATOM 1343 O O . VAL A 1 168 ? 27.369 41.366 23.682 1.00 21.08 196 VAL A O 1
ATOM 1347 N N . HIS A 1 169 ? 26.274 43.094 24.624 1.00 16.90 197 HIS A N 1
ATOM 1348 C CA . HIS A 1 169 ? 26.971 44.114 23.831 1.00 20.73 197 HIS A CA 1
ATOM 1349 C C . HIS A 1 169 ? 28.299 44.459 24.500 1.00 20.74 197 HIS A C 1
ATOM 1350 O O . HIS A 1 169 ? 28.340 44.705 25.706 1.00 20.11 197 HIS A O 1
ATOM 1357 N N . MET A 1 170 ? 29.386 44.491 23.723 1.00 16.73 198 MET A N 1
ATOM 1358 C CA . MET A 1 170 ? 30.721 44.737 24.291 1.00 17.00 198 MET A CA 1
ATOM 1359 C C . MET A 1 170 ? 31.718 45.111 23.205 1.00 21.86 198 MET A C 1
ATOM 1360 O O . MET A 1 170 ? 31.445 44.940 22.027 1.00 19.83 198 MET A O 1
ATOM 1365 N N . ASP A 1 171 ? 32.885 45.612 23.595 1.00 18.77 199 ASP A N 1
ATOM 1366 C CA . ASP A 1 171 ? 33.922 45.895 22.601 1.00 17.93 199 ASP A CA 1
ATOM 1367 C C . ASP A 1 171 ? 34.294 44.621 21.850 1.00 21.31 199 ASP A C 1
ATOM 1368 O O . ASP A 1 171 ? 34.411 43.563 22.451 1.00 18.18 199 ASP A O 1
ATOM 1373 N N . GLU A 1 172 ? 34.457 44.720 20.533 1.00 18.33 200 GLU A N 1
ATOM 1374 C CA . GLU A 1 172 ? 34.715 43.523 19.710 1.00 18.66 200 GLU A CA 1
ATOM 1375 C C . GLU A 1 172 ? 35.874 42.597 20.167 1.00 21.86 200 GLU A C 1
ATOM 1376 O O . GLU A 1 172 ? 35.708 41.371 20.179 1.00 21.59 200 GLU A O 1
ATOM 1382 N N . PRO A 1 173 ? 37.041 43.166 20.547 1.00 18.76 201 PRO A N 1
ATOM 1383 C CA . PRO A 1 173 ? 38.131 42.269 20.966 1.00 20.59 201 PRO A CA 1
ATOM 1384 C C . PRO A 1 173 ? 37.762 41.388 22.161 1.00 20.53 201 PRO A C 1
ATOM 1385 O O . PRO A 1 173 ? 38.240 40.251 22.289 1.00 18.38 201 PRO A O 1
ATOM 1389 N N . VAL A 1 174 ? 36.896 41.912 23.021 1.00 15.87 202 VAL A N 1
ATOM 1390 C CA . VAL A 1 174 ? 36.438 41.168 24.195 1.00 16.72 202 VAL A CA 1
ATOM 1391 C C . VAL A 1 174 ? 35.487 40.044 23.786 1.00 22.22 202 VAL A C 1
ATOM 1392 O O . VAL A 1 174 ? 35.565 38.934 24.311 1.00 20.31 202 VAL A O 1
ATOM 1396 N N . ALA A 1 175 ? 34.593 40.335 22.842 1.00 20.46 203 ALA A N 1
ATOM 1397 C CA . ALA A 1 175 ? 33.687 39.294 22.327 1.00 22.17 203 ALA A CA 1
ATOM 1398 C C . ALA A 1 175 ? 34.476 38.210 21.618 1.00 22.30 203 ALA A C 1
ATOM 1399 O O . ALA A 1 175 ? 34.221 37.026 21.807 1.00 22.59 203 ALA A O 1
ATOM 1401 N N . LEU A 1 176 ? 35.448 38.618 20.809 1.00 21.01 204 LEU A N 1
ATOM 1402 C CA . LEU A 1 176 ? 36.280 37.649 20.085 1.00 25.32 204 LEU A CA 1
ATOM 1403 C C . LEU A 1 176 ? 37.007 36.730 21.054 1.00 27.81 204 LEU A C 1
ATOM 1404 O O . LEU A 1 176 ? 37.133 35.525 20.816 1.00 26.31 204 LEU A O 1
ATOM 1409 N N . SER A 1 177 ? 37.482 37.301 22.157 1.00 20.29 205 SER A N 1
ATOM 1410 C CA . SER A 1 177 ? 38.200 36.523 23.166 1.00 24.19 205 SER A CA 1
ATOM 1411 C C . SER A 1 177 ? 37.282 35.512 23.847 1.00 25.41 205 SER A C 1
ATOM 1412 O O . SER A 1 177 ? 37.644 34.343 23.992 1.00 25.24 205 SER A O 1
ATOM 1415 N N . TYR A 1 178 ? 36.094 35.956 24.261 1.00 18.80 206 TYR A N 1
ATOM 1416 C CA . TYR A 1 178 ? 35.125 35.031 24.862 1.00 20.48 206 TYR A CA 1
ATOM 1417 C C . TYR A 1 178 ? 34.807 33.902 23.900 1.00 27.03 206 TYR A C 1
ATOM 1418 O O . TYR A 1 178 ? 34.730 32.738 24.295 1.00 28.07 206 TYR A O 1
ATOM 1427 N N . ALA A 1 179 ? 34.622 34.256 22.632 1.00 23.64 207 ALA A N 1
ATOM 1428 C CA . ALA A 1 179 ? 34.283 33.256 21.610 1.00 27.91 207 ALA A CA 1
ATOM 1429 C C . ALA A 1 179 ? 35.438 32.280 21.382 1.00 30.65 207 ALA A C 1
ATOM 1430 O O . ALA A 1 179 ? 35.225 31.084 21.161 1.00 31.38 207 ALA A O 1
ATOM 1432 N N . ALA A 1 180 ? 36.660 32.796 21.445 1.00 26.16 208 ALA A N 1
ATOM 1433 C CA . ALA A 1 180 ? 37.851 31.982 21.184 1.00 30.51 208 ALA A CA 1
ATOM 1434 C C . ALA A 1 180 ? 38.165 31.023 22.329 1.00 35.88 208 ALA A C 1
ATOM 1435 O O . ALA A 1 180 ? 38.804 29.993 22.124 1.00 37.41 208 ALA A O 1
ATOM 1437 N N . LYS A 1 181 ? 37.712 31.362 23.532 1.00 27.12 209 LYS A N 1
ATOM 1438 C CA . LYS A 1 181 ? 38.066 30.594 24.723 1.00 27.65 209 LYS A CA 1
ATOM 1439 C C . LYS A 1 181 ? 36.909 29.755 25.261 1.00 32.64 209 LYS A C 1
ATOM 1440 O O . LYS A 1 181 ? 37.100 28.962 26.178 1.00 34.46 209 LYS A O 1
ATOM 1446 N N . ASN A 1 182 ? 35.717 29.932 24.693 1.00 31.20 210 ASN A N 1
ATOM 1447 C CA . ASN A 1 182 ? 34.537 29.202 25.168 1.00 30.18 210 ASN A CA 1
ATOM 1448 C C . ASN A 1 182 ? 33.728 28.567 24.044 1.00 29.81 210 ASN A C 1
ATOM 1449 O O . ASN A 1 182 ? 33.293 29.247 23.115 1.00 31.37 210 ASN A O 1
ATOM 1454 N N A ALA A 1 183 ? 33.476 27.264 24.165 0.50 28.56 211 ALA A N 1
ATOM 1455 N N B ALA A 1 183 ? 33.602 27.245 24.108 0.50 27.17 211 ALA A N 1
ATOM 1456 C CA A ALA A 1 183 ? 32.877 26.453 23.096 0.50 28.20 211 ALA A CA 1
ATOM 1457 C CA B ALA A 1 183 ? 32.728 26.531 23.199 0.50 28.26 211 ALA A CA 1
ATOM 1458 C C A ALA A 1 183 ? 31.545 26.932 22.491 0.50 33.25 211 ALA A C 1
ATOM 1459 C C B ALA A 1 183 ? 31.314 27.048 23.402 0.50 27.36 211 ALA A C 1
ATOM 1460 O O A ALA A 1 183 ? 31.371 26.910 21.269 0.50 32.54 211 ALA A O 1
ATOM 1461 O O B ALA A 1 183 ? 30.912 27.383 24.523 0.50 27.70 211 ALA A O 1
ATOM 1464 N N A GLY A 1 184 ? 30.604 27.335 23.341 0.50 31.24 212 GLY A N 1
ATOM 1465 N N B GLY A 1 184 ? 30.571 27.139 22.303 0.50 30.30 212 GLY A N 1
ATOM 1466 C CA A GLY A 1 184 ? 29.237 27.578 22.898 0.50 32.87 212 GLY A CA 1
ATOM 1467 C CA B GLY A 1 184 ? 29.171 27.517 22.355 0.50 32.63 212 GLY A CA 1
ATOM 1468 C C A GLY A 1 184 ? 28.914 28.993 22.461 0.50 32.33 212 GLY A C 1
ATOM 1469 C C B GLY A 1 184 ? 28.898 29.005 22.284 0.50 32.66 212 GLY A C 1
ATOM 1470 O O A GLY A 1 184 ? 27.756 29.315 22.200 0.50 28.49 212 GLY A O 1
ATOM 1471 O O B GLY A 1 184 ? 27.742 29.408 22.188 0.50 31.15 212 GLY A O 1
ATOM 1472 N N . LEU A 1 185 ? 29.949 29.821 22.347 1.00 28.33 213 LEU A N 1
ATOM 1473 C CA . LEU A 1 185 ? 29.784 31.265 22.153 1.00 25.74 213 LEU A CA 1
ATOM 1474 C C . LEU A 1 185 ? 30.334 31.741 20.815 1.00 27.26 213 LEU A C 1
ATOM 1475 O O . LEU A 1 185 ? 31.234 31.124 20.241 1.00 32.76 213 LEU A O 1
ATOM 1480 N N . ALA A 1 186 ? 29.787 32.849 20.324 1.00 24.94 214 ALA A N 1
ATOM 1481 C CA . ALA A 1 186 ? 30.188 33.381 19.032 1.00 24.31 214 ALA A CA 1
ATOM 1482 C C . ALA A 1 186 ? 29.870 34.859 18.941 1.00 24.43 214 ALA A C 1
ATOM 1483 O O . ALA A 1 186 ? 29.070 35.373 19.706 1.00 23.79 214 ALA A O 1
ATOM 1485 N N . VAL A 1 187 ? 30.501 35.537 17.996 1.00 23.78 215 VAL A N 1
ATOM 1486 C CA . VAL A 1 187 ? 30.198 36.939 17.748 1.00 23.28 215 VAL A CA 1
ATOM 1487 C C . VAL A 1 187 ? 29.079 37.025 16.710 1.00 27.65 215 VAL A C 1
ATOM 1488 O O . VAL A 1 187 ? 29.172 36.416 15.647 1.00 27.42 215 VAL A O 1
ATOM 1492 N N . ALA A 1 188 ? 28.018 37.769 17.026 1.00 24.29 216 ALA A N 1
ATOM 1493 C CA . ALA A 1 188 ? 26.876 37.930 16.116 1.00 24.15 216 ALA A CA 1
ATOM 1494 C C . ALA A 1 188 ? 27.322 38.664 14.853 1.00 25.71 216 ALA A C 1
ATOM 1495 O O . ALA A 1 188 ? 28.288 39.415 14.889 1.00 27.05 216 ALA A O 1
ATOM 1497 N N . THR A 1 189 ? 26.614 38.450 13.743 1.00 26.11 217 THR A N 1
ATOM 1498 C CA . THR A 1 189 ? 26.949 39.113 12.477 1.00 29.26 217 THR A CA 1
ATOM 1499 C C . THR A 1 189 ? 26.280 40.478 12.338 1.00 42.39 217 THR A C 1
ATOM 1500 O O . THR A 1 189 ? 26.437 41.150 11.320 1.00 46.58 217 THR A O 1
ATOM 1504 N N . VAL A 1 190 ? 25.517 40.869 13.351 1.00 30.24 218 VAL A N 1
ATOM 1505 C CA . VAL A 1 190 ? 24.796 42.137 13.318 1.00 38.99 218 VAL A CA 1
ATOM 1506 C C . VAL A 1 190 ? 25.502 43.090 14.263 1.00 27.47 218 VAL A C 1
ATOM 1507 O O . VAL A 1 190 ? 25.981 42.666 15.304 1.00 28.09 218 VAL A O 1
ATOM 1511 N N . SER A 1 191 ? 25.594 44.366 13.903 1.00 30.97 219 SER A N 1
ATOM 1512 C CA . SER A 1 191 ? 26.162 45.345 14.828 1.00 27.97 219 SER A CA 1
ATOM 1513 C C . SER A 1 191 ? 25.410 46.671 14.782 1.00 33.35 219 SER A C 1
ATOM 1514 O O . SER A 1 191 ? 24.788 47.013 13.777 1.00 33.50 219 SER A O 1
ATOM 1517 N N . LEU A 1 192 ? 25.458 47.405 15.886 1.00 26.84 220 LEU A N 1
ATOM 1518 C CA . LEU A 1 192 ? 24.792 48.699 15.966 1.00 36.79 220 LEU A CA 1
ATOM 1519 C C . LEU A 1 192 ? 25.566 49.753 15.187 1.00 43.11 220 LEU A C 1
ATOM 1520 O O . LEU A 1 192 ? 26.738 49.567 14.880 1.00 41.07 220 LEU A O 1
ATOM 1525 N N . LYS A 1 193 ? 24.901 50.858 14.863 1.00 50.26 221 LYS A N 1
ATOM 1526 C CA . LYS A 1 193 ? 25.568 51.991 14.228 1.00 57.64 221 LYS A CA 1
ATOM 1527 C C . LYS A 1 193 ? 26.491 52.632 15.256 1.00 56.50 221 LYS A C 1
ATOM 1528 O O . LYS A 1 193 ? 26.047 52.965 16.353 1.00 59.10 221 LYS A O 1
ATOM 1534 N N . MET A 1 194 ? 27.771 52.804 14.933 1.00 62.86 222 MET A N 1
ATOM 1535 C CA . MET A 1 194 ? 28.702 53.311 15.951 1.00 65.75 222 MET A CA 1
ATOM 1536 C C . MET A 1 194 ? 29.205 54.759 15.802 1.00 72.98 222 MET A C 1
ATOM 1537 O O . MET A 1 194 ? 29.470 55.241 14.695 1.00 63.75 222 MET A O 1
ATOM 1542 N N . LYS A 1 195 ? 29.321 55.424 16.955 1.00 75.07 223 LYS A N 1
ATOM 1543 C CA . LYS A 1 195 ? 29.767 56.813 17.070 1.00 83.70 223 LYS A CA 1
ATOM 1544 C C . LYS A 1 195 ? 31.115 56.991 16.382 1.00 89.78 223 LYS A C 1
ATOM 1545 O O . LYS A 1 195 ? 32.143 56.511 16.869 1.00 85.75 223 LYS A O 1
ATOM 1551 N N . ASP A 1 196 ? 31.098 57.663 15.236 1.00 94.60 224 ASP A N 1
ATOM 1552 C CA . ASP A 1 196 ? 32.313 57.905 14.475 1.00 97.74 224 ASP A CA 1
ATOM 1553 C C . ASP A 1 196 ? 33.349 58.603 15.350 1.00 99.91 224 ASP A C 1
ATOM 1554 O O . ASP A 1 196 ? 33.014 59.454 16.181 1.00 106.82 224 ASP A O 1
ATOM 1559 N N . GLY A 1 197 ? 34.606 58.214 15.175 1.00 94.21 225 GLY A N 1
ATOM 1560 C CA . GLY A 1 197 ? 35.627 58.507 16.160 1.00 85.03 225 GLY A CA 1
ATOM 1561 C C . GLY A 1 197 ? 35.433 57.562 17.334 1.00 76.19 225 GLY A C 1
ATOM 1562 O O . GLY A 1 197 ? 34.952 56.438 17.166 1.00 77.43 225 GLY A O 1
ATOM 1563 N N . ASP A 1 198 ? 35.792 58.029 18.526 1.00 75.20 226 ASP A N 1
ATOM 1564 C CA . ASP A 1 198 ? 35.698 57.238 19.752 1.00 60.12 226 ASP A CA 1
ATOM 1565 C C . ASP A 1 198 ? 36.481 55.934 19.686 1.00 49.25 226 ASP A C 1
ATOM 1566 O O . ASP A 1 198 ? 35.962 54.861 19.368 1.00 61.27 226 ASP A O 1
ATOM 1571 N N . ALA A 1 199 ? 37.764 56.091 19.972 1.00 26.86 227 ALA A N 1
ATOM 1572 C CA . ALA A 1 199 ? 38.720 55.016 20.090 1.00 20.82 227 ALA A CA 1
ATOM 1573 C C . ALA A 1 199 ? 39.038 54.931 21.571 1.00 17.98 227 ALA A C 1
ATOM 1574 O O . ALA A 1 199 ? 38.663 55.831 22.330 1.00 21.55 227 ALA A O 1
ATOM 1576 N N . ASN A 1 200 ? 39.732 53.878 21.989 1.00 16.74 228 ASN A N 1
ATOM 1577 C CA . ASN A 1 200 ? 40.222 53.782 23.361 1.00 15.87 228 ASN A CA 1
ATOM 1578 C C . ASN A 1 200 ? 41.340 54.778 23.640 1.00 19.94 228 ASN A C 1
ATOM 1579 O O . ASN A 1 200 ? 42.251 54.924 22.843 1.00 15.81 228 ASN A O 1
ATOM 1584 N N . ALA A 1 201 ? 41.277 55.457 24.782 1.00 16.61 229 ALA A N 1
ATOM 1585 C CA . ALA A 1 201 ? 42.361 56.355 25.178 1.00 15.79 229 ALA A CA 1
ATOM 1586 C C . ALA A 1 201 ? 42.546 56.318 26.687 1.00 19.33 229 ALA A C 1
ATOM 1587 O O . ALA A 1 201 ? 41.700 55.811 27.408 1.00 16.71 229 ALA A O 1
ATOM 1589 N N . VAL A 1 202 ? 43.663 56.852 27.155 1.00 16.43 230 VAL A N 1
ATOM 1590 C CA . VAL A 1 202 ? 43.946 56.926 28.590 1.00 16.90 230 VAL A CA 1
ATOM 1591 C C . VAL A 1 202 ? 43.288 58.197 29.093 1.00 20.51 230 VAL A C 1
ATOM 1592 O O . VAL A 1 202 ? 43.472 59.253 28.492 1.00 16.77 230 VAL A O 1
ATOM 1596 N N . ALA A 1 203 ? 42.527 58.108 30.187 1.00 15.83 231 ALA A N 1
ATOM 1597 C CA . ALA A 1 203 ? 41.887 59.296 30.772 1.00 16.38 231 ALA A CA 1
ATOM 1598 C C . ALA A 1 203 ? 42.777 59.931 31.847 1.00 17.15 231 ALA A C 1
ATOM 1599 O O . ALA A 1 203 ? 43.437 59.225 32.617 1.00 18.10 231 ALA A O 1
ATOM 1601 N N . LEU A 1 204 ? 42.786 61.263 31.879 1.00 17.88 232 LEU A N 1
ATOM 1602 C CA . LEU A 1 204 ? 43.489 62.044 32.915 1.00 18.97 232 LEU A CA 1
ATOM 1603 C C . LEU A 1 204 ? 42.561 63.115 33.447 1.00 18.80 232 LEU A C 1
ATOM 1604 O O . LEU A 1 204 ? 41.621 63.510 32.771 1.00 18.23 232 LEU A O 1
ATOM 1609 N N . ARG A 1 205 ? 42.842 63.630 34.639 1.00 19.18 233 ARG A N 1
ATOM 1610 C CA . ARG A 1 205 ? 42.107 64.813 35.088 1.00 19.93 233 ARG A CA 1
ATOM 1611 C C . ARG A 1 205 ? 42.486 66.000 34.200 1.00 22.05 233 ARG A C 1
ATOM 1612 O O . ARG A 1 205 ? 43.572 66.028 33.617 1.00 21.88 233 ARG A O 1
ATOM 1620 N N . LYS A 1 206 ? 41.593 66.975 34.087 1.00 22.75 234 LYS A N 1
ATOM 1621 C CA . LYS A 1 206 ? 41.887 68.147 33.252 1.00 24.24 234 LYS A CA 1
ATOM 1622 C C . LYS A 1 206 ? 43.098 68.916 33.767 1.00 25.20 234 LYS A C 1
ATOM 1623 O O . LYS A 1 206 ? 43.460 68.788 34.928 1.00 25.96 234 LYS A O 1
ATOM 1629 N N . ASN A 1 207 ? 43.731 69.685 32.886 1.00 27.39 235 ASN A N 1
ATOM 1630 C CA . ASN A 1 207 ? 44.940 70.440 33.229 1.00 27.29 235 ASN A CA 1
ATOM 1631 C C . ASN A 1 207 ? 46.095 69.564 33.702 1.00 27.96 235 ASN A C 1
ATOM 1632 O O . ASN A 1 207 ? 46.795 69.905 34.651 1.00 30.11 235 ASN A O 1
ATOM 1637 N N . SER A 1 208 ? 46.278 68.431 33.036 1.00 21.51 236 SER A N 1
ATOM 1638 C CA . SER A 1 208 ? 47.401 67.547 33.313 1.00 23.41 236 SER A CA 1
ATOM 1639 C C . SER A 1 208 ? 48.278 67.447 32.070 1.00 21.60 236 SER A C 1
ATOM 1640 O O . SER A 1 208 ? 48.734 66.353 31.711 1.00 21.05 236 SER A O 1
ATOM 1643 N N . ASP A 1 209 ? 48.503 68.580 31.405 1.00 20.80 237 ASP A N 1
ATOM 1644 C CA . ASP A 1 209 ? 49.201 68.571 30.109 1.00 19.28 237 ASP A CA 1
ATOM 1645 C C . ASP A 1 209 ? 50.593 67.968 30.145 1.00 20.65 237 ASP A C 1
ATOM 1646 O O . ASP A 1 209 ? 51.019 67.322 29.181 1.00 21.30 237 ASP A O 1
ATOM 1651 N N . ASP A 1 210 ? 51.310 68.174 31.246 1.00 18.57 238 ASP A N 1
ATOM 1652 C CA . ASP A 1 210 ? 52.653 67.612 31.352 1.00 18.50 238 ASP A CA 1
ATOM 1653 C C . ASP A 1 210 ? 52.621 66.078 31.343 1.00 19.54 238 ASP A C 1
ATOM 1654 O O . ASP A 1 210 ? 53.386 65.425 30.619 1.00 19.87 238 ASP A O 1
ATOM 1659 N N . LEU A 1 211 ? 51.718 65.496 32.123 1.00 19.89 239 LEU A N 1
ATOM 1660 C CA . LEU A 1 211 ? 51.587 64.035 32.141 1.00 17.58 239 LEU A CA 1
ATOM 1661 C C . LEU A 1 211 ? 51.010 63.525 30.824 1.00 20.27 239 LEU A C 1
ATOM 1662 O O . LEU A 1 211 ? 51.443 62.497 30.306 1.00 19.07 239 LEU A O 1
ATOM 1667 N N . LYS A 1 212 ? 50.054 64.252 30.258 1.00 18.04 240 LYS A N 1
ATOM 1668 C CA . LYS A 1 212 ? 49.484 63.850 28.961 1.00 16.56 240 LYS A CA 1
ATOM 1669 C C . LYS A 1 212 ? 50.560 63.735 27.877 1.00 20.31 240 LYS A C 1
ATOM 1670 O O . LYS A 1 212 ? 50.525 62.812 27.055 1.00 18.97 240 LYS A O 1
ATOM 1676 N N . GLU A 1 213 ? 51.523 64.658 27.886 1.00 19.62 241 GLU A N 1
ATOM 1677 C CA . GLU A 1 213 ? 52.616 64.625 26.901 1.00 21.53 241 GLU A CA 1
ATOM 1678 C C . GLU A 1 213 ? 53.418 63.342 27.005 1.00 22.68 241 GLU A C 1
ATOM 1679 O O . GLU A 1 213 ? 53.815 62.752 25.986 1.00 18.50 241 GLU A O 1
ATOM 1685 N N . VAL A 1 214 ? 53.675 62.913 28.237 1.00 17.13 242 VAL A N 1
ATOM 1686 C CA . VAL A 1 214 ? 54.441 61.684 28.451 1.00 17.44 242 VAL A CA 1
ATOM 1687 C C . VAL A 1 214 ? 53.620 60.479 28.008 1.00 20.29 242 VAL A C 1
ATOM 1688 O O . VAL A 1 214 ? 54.119 59.584 27.321 1.00 18.78 242 VAL A O 1
ATOM 1692 N N . VAL A 1 215 ? 52.354 60.457 28.395 1.00 16.91 243 VAL A N 1
ATOM 1693 C CA . VAL A 1 215 ? 51.464 59.378 27.964 1.00 16.72 243 VAL A CA 1
ATOM 1694 C C . VAL A 1 215 ? 51.352 59.304 26.436 1.00 20.72 243 VAL A C 1
ATOM 1695 O O . VAL A 1 215 ? 51.415 58.222 25.857 1.00 18.63 243 VAL A O 1
ATOM 1699 N N . ASP A 1 216 ? 51.191 60.451 25.788 1.00 17.40 244 ASP A N 1
ATOM 1700 C CA . ASP A 1 216 ? 51.088 60.497 24.322 1.00 17.92 244 ASP A CA 1
ATOM 1701 C C . ASP A 1 216 ? 52.366 60.017 23.651 1.00 21.56 244 ASP A C 1
ATOM 1702 O O . ASP A 1 216 ? 52.332 59.355 22.609 1.00 17.95 244 ASP A O 1
ATOM 1707 N N . LYS A 1 217 ? 53.502 60.360 24.243 1.00 20.50 245 LYS A N 1
ATOM 1708 C CA . LYS A 1 217 ? 54.785 59.962 23.665 1.00 18.91 245 LYS A CA 1
ATOM 1709 C C . LYS A 1 217 ? 54.911 58.442 23.685 1.00 18.51 245 LYS A C 1
ATOM 1710 O O . LYS A 1 217 ? 55.310 57.815 22.692 1.00 19.34 245 LYS A O 1
ATOM 1716 N N . VAL A 1 218 ? 54.553 57.845 24.818 1.00 14.75 246 VAL A N 1
ATOM 1717 C CA . VAL A 1 218 ? 54.628 56.386 24.939 1.00 18.28 246 VAL A CA 1
ATOM 1718 C C . VAL A 1 218 ? 53.658 55.712 23.970 1.00 19.25 246 VAL A C 1
ATOM 1719 O O . VAL A 1 218 ? 54.023 54.756 23.270 1.00 19.04 246 VAL A O 1
ATOM 1723 N N . ILE A 1 219 ? 52.430 56.221 23.916 1.00 17.03 247 ILE A N 1
ATOM 1724 C CA . ILE A 1 219 ? 51.408 55.639 23.028 1.00 15.12 247 ILE A CA 1
ATOM 1725 C C . ILE A 1 219 ? 51.787 55.770 21.560 1.00 20.79 247 ILE A C 1
ATOM 1726 O O . ILE A 1 219 ? 51.597 54.836 20.770 1.00 19.00 247 ILE A O 1
ATOM 1731 N N . GLN A 1 220 ? 52.340 56.914 21.182 1.00 17.03 248 GLN A N 1
ATOM 1732 C CA . GLN A 1 220 ? 52.714 57.094 19.775 1.00 18.91 248 GLN A CA 1
ATOM 1733 C C . GLN A 1 220 ? 53.789 56.087 19.391 1.00 21.85 248 GLN A C 1
ATOM 1734 O O . GLN A 1 220 ? 53.786 55.527 18.288 1.00 19.31 248 GLN A O 1
ATOM 1740 N N . LYS A 1 221 ? 54.718 55.847 20.306 1.00 17.54 249 LYS A N 1
ATOM 1741 C CA . LYS A 1 221 ? 55.782 54.878 20.036 1.00 20.24 249 LYS A CA 1
ATOM 1742 C C . LYS A 1 221 ? 55.219 53.458 19.915 1.00 18.87 249 LYS A C 1
ATOM 1743 O O . LYS A 1 221 ? 55.623 52.689 19.034 1.00 18.84 249 LYS A O 1
ATOM 1749 N N . LEU A 1 222 ? 54.281 53.111 20.784 1.00 16.76 250 LEU A N 1
ATOM 1750 C CA . LEU A 1 222 ? 53.630 51.787 20.712 1.00 16.35 250 LEU A CA 1
ATOM 1751 C C . LEU A 1 222 ? 52.902 51.603 19.383 1.00 19.94 250 LEU A C 1
ATOM 1752 O O . LEU A 1 222 ? 53.045 50.571 18.723 1.00 18.50 250 LEU A O 1
ATOM 1757 N N . LYS A 1 223 ? 52.121 52.600 18.979 1.00 18.61 251 LYS A N 1
ATOM 1758 C CA . LYS A 1 223 ? 51.394 52.484 17.710 1.00 17.45 251 LYS A CA 1
ATOM 1759 C C . LYS A 1 223 ? 52.352 52.420 16.531 1.00 19.59 251 LYS A C 1
ATOM 1760 O O . LYS A 1 223 ? 52.116 51.674 15.572 1.00 19.06 251 LYS A O 1
ATOM 1766 N N . ASP A 1 224 ? 53.426 53.208 16.583 1.00 16.16 252 ASP A N 1
ATOM 1767 C CA . ASP A 1 224 ? 54.396 53.223 15.486 1.00 17.46 252 ASP A CA 1
ATOM 1768 C C . ASP A 1 224 ? 55.089 51.881 15.322 1.00 18.17 252 ASP A C 1
ATOM 1769 O O . ASP A 1 224 ? 55.477 51.510 14.227 1.00 20.30 252 ASP A O 1
ATOM 1774 N N . GLU A 1 225 ? 55.235 51.146 16.414 1.00 17.77 253 GLU A N 1
ATOM 1775 C CA . GLU A 1 225 ? 55.965 49.882 16.351 1.00 20.09 253 GLU A CA 1
ATOM 1776 C C . GLU A 1 225 ? 55.026 48.675 16.305 1.00 19.69 253 GLU A C 1
ATOM 1777 O O . GLU A 1 225 ? 55.476 47.530 16.286 1.00 19.90 253 GLU A O 1
ATOM 1783 N N . GLY A 1 226 ? 53.722 48.953 16.288 1.00 18.09 254 GLY A N 1
ATOM 1784 C CA . GLY A 1 226 ? 52.696 47.916 16.277 1.00 18.97 254 GLY A CA 1
ATOM 1785 C C . GLY A 1 226 ? 52.558 47.190 17.605 1.00 22.74 254 GLY A C 1
ATOM 1786 O O . GLY A 1 226 ? 51.985 46.103 17.679 1.00 19.97 254 GLY A O 1
ATOM 1787 N N . THR A 1 227 ? 53.068 47.807 18.664 1.00 18.45 255 THR A N 1
ATOM 1788 C CA . THR A 1 227 ? 53.226 47.121 19.949 1.00 18.67 255 THR A CA 1
ATOM 1789 C C . THR A 1 227 ? 51.904 46.883 20.663 1.00 18.94 255 THR A C 1
ATOM 1790 O O . THR A 1 227 ? 51.733 45.870 21.353 1.00 19.74 255 THR A O 1
ATOM 1794 N N . TYR A 1 228 ? 50.965 47.815 20.538 1.00 17.64 256 TYR A N 1
ATOM 1795 C CA . TYR A 1 228 ? 49.700 47.615 21.246 1.00 18.65 256 TYR A CA 1
ATOM 1796 C C . TYR A 1 228 ? 48.964 46.414 20.638 1.00 17.46 256 TYR A C 1
ATOM 1797 O O . TYR A 1 228 ? 48.450 45.555 21.366 1.00 17.66 256 TYR A O 1
ATOM 1806 N N . GLN A 1 229 ? 48.954 46.332 19.309 1.00 16.08 257 GLN A N 1
ATOM 1807 C CA . GLN A 1 229 ? 48.431 45.139 18.628 1.00 18.39 257 GLN A CA 1
ATOM 1808 C C . GLN A 1 229 ? 49.145 43.886 19.124 1.00 19.28 257 GLN A C 1
ATOM 1809 O O . GLN A 1 229 ? 48.509 42.882 19.417 1.00 20.66 257 GLN A O 1
ATOM 1815 N N . SER A 1 230 ? 50.468 43.947 19.235 1.00 18.78 258 SER A N 1
ATOM 1816 C CA . SER A 1 230 ? 51.219 42.786 19.727 1.00 21.36 258 SER A CA 1
ATOM 1817 C C . SER A 1 230 ? 50.842 42.416 21.169 1.00 20.13 258 SER A C 1
ATOM 1818 O O . SER A 1 230 ? 50.764 41.229 21.520 1.00 20.03 258 SER A O 1
ATOM 1821 N N . TYR A 1 231 ? 50.629 43.429 21.999 1.00 18.60 259 TYR A N 1
ATOM 1822 C CA . TYR A 1 231 ? 50.200 43.202 23.391 1.00 18.09 259 TYR A CA 1
ATOM 1823 C C . TYR A 1 231 ? 48.859 42.485 23.434 1.00 17.91 259 TYR A C 1
ATOM 1824 O O . TYR A 1 231 ? 48.649 41.600 24.262 1.00 17.54 259 TYR A O 1
ATOM 1833 N N . LEU A 1 232 ? 47.930 42.901 22.578 1.00 15.92 260 LEU A N 1
ATOM 1834 C CA . LEU A 1 232 ? 46.611 42.257 22.531 1.00 17.72 260 LEU A CA 1
ATOM 1835 C C . LEU A 1 232 ? 46.735 40.796 22.122 1.00 22.31 260 LEU A C 1
ATOM 1836 O O . LEU A 1 232 ? 46.052 39.927 22.669 1.00 20.30 260 LEU A O 1
ATOM 1841 N N . GLU A 1 233 ? 47.598 40.523 21.149 1.00 21.00 261 GLU A N 1
ATOM 1842 C CA . GLU A 1 233 ? 47.745 39.143 20.691 1.00 21.11 261 GLU A CA 1
ATOM 1843 C C . GLU A 1 233 ? 48.380 38.256 21.755 1.00 22.99 261 GLU A C 1
ATOM 1844 O O . GLU A 1 233 ? 48.021 37.082 21.905 1.00 24.06 261 GLU A O 1
ATOM 1850 N N A LYS A 1 234 ? 49.319 38.808 22.515 0.50 24.14 262 LYS A N 1
ATOM 1851 N N B LYS A 1 234 ? 49.308 38.837 22.503 0.50 23.48 262 LYS A N 1
ATOM 1852 C CA A LYS A 1 234 ? 49.953 38.047 23.597 0.50 25.12 262 LYS A CA 1
ATOM 1853 C CA B LYS A 1 234 ? 49.987 38.127 23.581 0.50 26.22 262 LYS A CA 1
ATOM 1854 C C A LYS A 1 234 ? 48.961 37.753 24.703 0.50 26.00 262 LYS A C 1
ATOM 1855 C C B LYS A 1 234 ? 49.017 37.795 24.707 0.50 25.78 262 LYS A C 1
ATOM 1856 O O A LYS A 1 234 ? 48.952 36.659 25.282 0.50 25.77 262 LYS A O 1
ATOM 1857 O O B LYS A 1 234 ? 49.058 36.701 25.276 0.50 25.27 262 LYS A O 1
ATOM 1868 N N . ALA A 1 235 ? 48.144 38.752 25.017 1.00 22.47 263 ALA A N 1
ATOM 1869 C CA . ALA A 1 235 ? 47.137 38.605 26.072 1.00 26.93 263 ALA A CA 1
ATOM 1870 C C . ALA A 1 235 ? 46.174 37.476 25.744 1.00 31.04 263 ALA A C 1
ATOM 1871 O O . ALA A 1 235 ? 45.717 36.751 26.629 1.00 30.54 263 ALA A O 1
ATOM 1873 N N . ALA A 1 236 ? 45.892 37.317 24.454 1.00 34.12 264 ALA A N 1
ATOM 1874 C CA . ALA A 1 236 ? 44.966 36.284 23.988 1.00 40.08 264 ALA A CA 1
ATOM 1875 C C . ALA A 1 236 ? 45.424 34.861 24.294 1.00 45.66 264 ALA A C 1
ATOM 1876 O O . ALA A 1 236 ? 44.612 33.941 24.296 1.00 53.40 264 ALA A O 1
ATOM 1878 N N . SER A 1 237 ? 46.713 34.679 24.569 1.00 35.08 265 SER A N 1
ATOM 1879 C CA . SER A 1 237 ? 47.249 33.348 24.836 1.00 43.77 265 SER A CA 1
ATOM 1880 C C . SER A 1 237 ? 47.276 33.022 26.328 1.00 47.77 265 SER A C 1
ATOM 1881 O O . SER A 1 237 ? 47.695 31.938 26.722 1.00 48.00 265 SER A O 1
ATOM 1884 N N . LEU A 1 238 ? 46.825 33.961 27.156 1.00 35.11 266 LEU A N 1
ATOM 1885 C CA . LEU A 1 238 ? 46.750 33.741 28.601 1.00 36.63 266 LEU A CA 1
ATOM 1886 C C . LEU A 1 238 ? 45.390 33.186 29.015 1.00 39.97 266 LEU A C 1
ATOM 1887 O O . LEU A 1 238 ? 44.370 33.492 28.399 1.00 41.77 266 LEU A O 1
ATOM 1892 N N . THR A 1 239 ? 45.380 32.376 30.071 1.00 39.98 267 THR A N 1
ATOM 1893 C CA . THR A 1 239 ? 44.135 31.867 30.635 1.00 36.76 267 THR A CA 1
ATOM 1894 C C . THR A 1 239 ? 43.631 32.835 31.698 1.00 44.76 267 THR A C 1
ATOM 1895 O O . THR A 1 239 ? 44.414 33.353 32.498 1.00 51.35 267 THR A O 1
ATOM 1899 N N . GLU A 1 240 ? 42.326 33.082 31.727 1.00 44.24 268 GLU A N 1
ATOM 1900 C CA A GLU A 1 240 ? 41.692 33.977 32.700 0.50 44.50 268 GLU A CA 1
ATOM 1901 C CA B GLU A 1 240 ? 41.825 33.949 32.774 0.50 44.07 268 GLU A CA 1
ATOM 1902 C C . GLU A 1 240 ? 41.140 33.190 33.889 1.00 49.30 268 GLU A C 1
ATOM 1903 O O . GLU A 1 240 ? 40.699 32.056 33.728 1.00 49.09 268 GLU A O 1
ATOM 1914 N N . VAL A 1 241 ? 41.128 33.811 35.060 1.00 44.64 269 VAL A N 1
ATOM 1915 C CA . VAL A 1 241 ? 40.568 33.194 36.254 1.00 50.54 269 VAL A CA 1
ATOM 1916 C C . VAL A 1 241 ? 39.047 33.150 36.180 1.00 61.83 269 VAL A C 1
ATOM 1917 O O . VAL A 1 241 ? 38.395 34.183 36.034 1.00 66.22 269 VAL A O 1
ATOM 1921 N N . GLN B 1 2 ? 48.671 68.513 -13.232 1.00 73.58 30 GLN B N 1
ATOM 1922 C CA . GLN B 1 2 ? 47.350 69.038 -13.582 1.00 71.64 30 GLN B CA 1
ATOM 1923 C C . GLN B 1 2 ? 46.679 69.823 -12.451 1.00 63.73 30 GLN B C 1
ATOM 1924 O O . GLN B 1 2 ? 46.624 69.370 -11.310 1.00 63.93 30 GLN B O 1
ATOM 1930 N N . SER B 1 3 ? 46.142 70.989 -12.793 1.00 52.44 31 SER B N 1
ATOM 1931 C CA . SER B 1 3 ? 45.504 71.874 -11.828 1.00 45.74 31 SER B CA 1
ATOM 1932 C C . SER B 1 3 ? 44.075 71.439 -11.514 1.00 37.40 31 SER B C 1
ATOM 1933 O O . SER B 1 3 ? 43.459 70.689 -12.273 1.00 31.56 31 SER B O 1
ATOM 1936 N N . ALA B 1 4 ? 43.540 71.922 -10.397 1.00 29.28 32 ALA B N 1
ATOM 1937 C CA . ALA B 1 4 ? 42.194 71.544 -9.989 1.00 28.16 32 ALA B CA 1
ATOM 1938 C C . ALA B 1 4 ? 41.148 72.070 -10.976 1.00 28.97 32 ALA B C 1
ATOM 1939 O O . ALA B 1 4 ? 40.145 71.407 -11.245 1.00 27.33 32 ALA B O 1
ATOM 1941 N N . VAL B 1 5 ? 41.381 73.261 -11.521 1.00 27.50 33 VAL B N 1
ATOM 1942 C CA . VAL B 1 5 ? 40.409 73.846 -12.442 1.00 28.41 33 VAL B CA 1
ATOM 1943 C C . VAL B 1 5 ? 40.345 73.013 -13.713 1.00 28.73 33 VAL B C 1
ATOM 1944 O O . VAL B 1 5 ? 39.262 72.690 -14.202 1.00 29.24 33 VAL B O 1
ATOM 1948 N N . GLU B 1 6 ? 41.516 72.653 -14.230 1.00 25.54 34 GLU B N 1
ATOM 1949 C CA . GLU B 1 6 ? 41.612 71.785 -15.398 1.00 30.70 34 GLU B CA 1
ATOM 1950 C C . GLU B 1 6 ? 40.934 70.436 -15.197 1.00 32.74 34 GLU B C 1
ATOM 1951 O O . GLU B 1 6 ? 40.223 69.954 -16.084 1.00 27.72 34 GLU B O 1
ATOM 1957 N N . ALA B 1 7 ? 41.167 69.822 -14.039 1.00 26.71 35 ALA B N 1
ATOM 1958 C CA . ALA B 1 7 ? 40.569 68.523 -13.730 1.00 30.55 35 ALA B CA 1
ATOM 1959 C C . ALA B 1 7 ? 39.050 68.630 -13.683 1.00 30.49 35 ALA B C 1
ATOM 1960 O O . ALA B 1 7 ? 38.347 67.754 -14.165 1.00 26.51 35 ALA B O 1
ATOM 1962 N N . ILE B 1 8 ? 38.549 69.714 -13.102 1.00 24.48 36 ILE B N 1
ATOM 1963 C CA . ILE B 1 8 ? 37.106 69.931 -12.994 1.00 23.24 36 ILE B CA 1
ATOM 1964 C C . ILE B 1 8 ? 36.475 70.107 -14.377 1.00 24.82 36 ILE B C 1
ATOM 1965 O O . ILE B 1 8 ? 35.472 69.477 -14.694 1.00 24.95 36 ILE B O 1
ATOM 1970 N N . LYS B 1 9 ? 37.075 70.938 -15.218 1.00 25.54 37 LYS B N 1
ATOM 1971 C CA . LYS B 1 9 ? 36.556 71.093 -16.569 1.00 24.69 37 LYS B CA 1
ATOM 1972 C C . LYS B 1 9 ? 36.635 69.790 -17.338 1.00 30.38 37 LYS B C 1
ATOM 1973 O O . LYS B 1 9 ? 35.765 69.488 -18.163 1.00 29.54 37 LYS B O 1
ATOM 1979 N N . GLN B 1 10 ? 37.672 69.007 -17.061 1.00 26.63 38 GLN B N 1
ATOM 1980 C CA . GLN B 1 10 ? 37.865 67.754 -17.787 1.00 28.41 38 GLN B CA 1
ATOM 1981 C C . GLN B 1 10 ? 36.850 66.687 -17.387 1.00 28.95 38 GLN B C 1
ATOM 1982 O O . GLN B 1 10 ? 36.382 65.935 -18.241 1.00 30.43 38 GLN B O 1
ATOM 1988 N N . LYS B 1 11 ? 36.500 66.609 -16.103 1.00 30.21 39 LYS B N 1
ATOM 1989 C CA . LYS B 1 11 ? 35.501 65.617 -15.694 1.00 24.22 39 LYS B CA 1
ATOM 1990 C C . LYS B 1 11 ? 34.078 66.130 -15.919 1.00 30.64 39 LYS B C 1
ATOM 1991 O O . LYS B 1 11 ? 33.123 65.347 -15.943 1.00 29.07 39 LYS B O 1
ATOM 1997 N N . GLY B 1 12 ? 33.947 67.442 -16.103 1.00 24.38 40 GLY B N 1
ATOM 1998 C CA . GLY B 1 12 ? 32.685 68.039 -16.520 1.00 28.60 40 GLY B CA 1
ATOM 1999 C C . GLY B 1 12 ? 31.725 68.352 -15.381 1.00 28.75 40 GLY B C 1
ATOM 2000 O O . GLY B 1 12 ? 30.561 68.680 -15.608 1.00 27.32 40 GLY B O 1
ATOM 2001 N N . LYS B 1 13 ? 32.212 68.270 -14.149 1.00 21.29 41 LYS B N 1
ATOM 2002 C CA . LYS B 1 13 ? 31.352 68.553 -12.997 1.00 20.17 41 LYS B CA 1
ATOM 2003 C C . LYS B 1 13 ? 32.143 69.127 -11.837 1.00 22.24 41 LYS B C 1
ATOM 2004 O O . LYS B 1 13 ? 33.329 68.843 -11.687 1.00 23.75 41 LYS B O 1
ATOM 2010 N N . LEU B 1 14 ? 31.459 69.922 -11.017 1.00 18.81 42 LEU B N 1
ATOM 2011 C CA . LEU B 1 14 ? 32.013 70.439 -9.764 1.00 20.30 42 LEU B CA 1
ATOM 2012 C C . LEU B 1 14 ? 31.273 69.741 -8.632 1.00 23.59 42 LEU B C 1
ATOM 2013 O O . LEU B 1 14 ? 30.045 69.809 -8.558 1.00 24.30 42 LEU B O 1
ATOM 2018 N N . VAL B 1 15 ? 32.003 69.060 -7.757 1.00 19.55 43 VAL B N 1
ATOM 2019 C CA . VAL B 1 15 ? 31.369 68.269 -6.702 1.00 19.64 43 VAL B CA 1
ATOM 2020 C C . VAL B 1 15 ? 31.537 69.011 -5.393 1.00 24.54 43 VAL B C 1
ATOM 2021 O O . VAL B 1 15 ? 32.663 69.306 -4.989 1.00 21.95 43 VAL B O 1
ATOM 2025 N N . VAL B 1 16 ? 30.424 69.307 -4.724 1.00 20.40 44 VAL B N 1
ATOM 2026 C CA . VAL B 1 16 ? 30.450 70.135 -3.514 1.00 18.44 44 VAL B CA 1
ATOM 2027 C C . VAL B 1 16 ? 29.830 69.376 -2.345 1.00 23.74 44 VAL B C 1
ATOM 2028 O O . VAL B 1 16 ? 28.704 68.895 -2.451 1.00 21.17 44 VAL B O 1
ATOM 2032 N N . ALA B 1 17 ? 30.569 69.256 -1.242 1.00 18.84 45 ALA B N 1
ATOM 2033 C CA . ALA B 1 17 ? 30.073 68.560 -0.044 1.00 18.08 45 ALA B CA 1
ATOM 2034 C C . ALA B 1 17 ? 29.359 69.558 0.869 1.00 24.20 45 ALA B C 1
ATOM 2035 O O . ALA B 1 17 ? 29.866 70.657 1.114 1.00 21.65 45 ALA B O 1
ATOM 2037 N N . THR B 1 18 ? 28.193 69.170 1.385 1.00 20.37 46 THR B N 1
ATOM 2038 C CA . THR B 1 18 ? 27.435 70.034 2.292 1.00 19.00 46 THR B CA 1
ATOM 2039 C C . THR B 1 18 ? 26.614 69.205 3.274 1.00 23.32 46 THR B C 1
ATOM 2040 O O . THR B 1 18 ? 26.534 67.991 3.154 1.00 23.82 46 THR B O 1
ATOM 2044 N N . SER B 1 19 ? 26.018 69.875 4.256 1.00 22.03 47 SER B N 1
ATOM 2045 C CA . SER B 1 19 ? 25.164 69.219 5.249 1.00 21.42 47 SER B CA 1
ATOM 2046 C C . SER B 1 19 ? 23.831 69.960 5.279 1.00 24.20 47 SER B C 1
ATOM 2047 O O . SER B 1 19 ? 23.725 71.015 5.885 1.00 22.95 47 SER B O 1
ATOM 2050 N N . PRO B 1 20 ? 22.804 69.415 4.608 1.00 21.80 48 PRO B N 1
ATOM 2051 C CA . PRO B 1 20 ? 21.576 70.213 4.425 1.00 26.32 48 PRO B CA 1
ATOM 2052 C C . PRO B 1 20 ? 20.637 70.203 5.643 1.00 28.33 48 PRO B C 1
ATOM 2053 O O . PRO B 1 20 ? 19.472 69.834 5.508 1.00 26.43 48 PRO B O 1
ATOM 2057 N N . ASP B 1 21 ? 21.142 70.609 6.806 1.00 22.95 49 ASP B N 1
ATOM 2058 C CA . ASP B 1 21 ? 20.326 70.676 8.028 1.00 27.00 49 ASP B CA 1
ATOM 2059 C C . ASP B 1 21 ? 20.425 72.072 8.619 1.00 28.18 49 ASP B C 1
ATOM 2060 O O . ASP B 1 21 ? 20.384 72.256 9.838 1.00 27.13 49 ASP B O 1
ATOM 2065 N N . TYR B 1 22 ? 20.534 73.066 7.741 1.00 27.83 50 TYR B N 1
ATOM 2066 C CA . TYR B 1 22 ? 20.985 74.386 8.171 1.00 28.01 50 TYR B CA 1
ATOM 2067 C C . TYR B 1 22 ? 20.407 75.544 7.334 1.00 32.23 50 TYR B C 1
ATOM 2068 O O . TYR B 1 22 ? 21.154 76.373 6.815 1.00 28.82 50 TYR B O 1
ATOM 2077 N N . ALA B 1 23 ? 19.080 75.602 7.212 1.00 28.64 51 ALA B N 1
ATOM 2078 C CA . ALA B 1 23 ? 18.421 76.705 6.508 1.00 31.43 51 ALA B CA 1
ATOM 2079 C C . ALA B 1 23 ? 18.733 78.021 7.212 1.00 30.16 51 ALA B C 1
ATOM 2080 O O . ALA B 1 23 ? 18.642 78.098 8.442 1.00 31.01 51 ALA B O 1
ATOM 2082 N N . PRO B 1 24 ? 19.019 79.098 6.450 1.00 27.34 52 PRO B N 1
ATOM 2083 C CA . PRO B 1 24 ? 18.891 79.298 4.999 1.00 26.33 52 PRO B CA 1
ATOM 2084 C C . PRO B 1 24 ? 20.115 78.941 4.146 1.00 28.02 52 PRO B C 1
ATOM 2085 O O . PRO B 1 24 ? 20.056 79.152 2.929 1.00 25.77 52 PRO B O 1
ATOM 2089 N N . PHE B 1 25 ? 21.179 78.420 4.756 1.00 27.14 53 PHE B N 1
ATOM 2090 C CA . PHE B 1 25 ? 22.404 78.063 4.027 1.00 27.12 53 PHE B CA 1
ATOM 2091 C C . PHE B 1 25 ? 22.237 76.867 3.092 1.00 23.31 53 PHE B C 1
ATOM 2092 O O . PHE B 1 25 ? 22.526 76.940 1.894 1.00 24.18 53 PHE B O 1
ATOM 2100 N N . GLU B 1 26 ? 21.791 75.751 3.650 1.00 24.00 54 GLU B N 1
ATOM 2101 C CA . GLU B 1 26 ? 21.491 74.566 2.851 1.00 21.71 54 GLU B CA 1
ATOM 2102 C C . GLU B 1 26 ? 20.439 73.764 3.590 1.00 24.72 54 GLU B C 1
ATOM 2103 O O . GLU B 1 26 ? 20.496 73.625 4.809 1.00 25.82 54 GLU B O 1
ATOM 2109 N N . PHE B 1 27 ? 19.473 73.248 2.842 1.00 26.49 55 PHE B N 1
ATOM 2110 C CA . PHE B 1 27 ? 18.395 72.473 3.440 1.00 29.06 55 PHE B CA 1
ATOM 2111 C C . PHE B 1 27 ? 17.630 71.709 2.382 1.00 27.12 55 PHE B C 1
ATOM 2112 O O . PHE B 1 27 ? 17.861 71.900 1.190 1.00 26.78 55 PHE B O 1
ATOM 2120 N N . GLN B 1 28 ? 16.725 70.842 2.831 1.00 30.19 56 GLN B N 1
ATOM 2121 C CA . GLN B 1 28 ? 15.902 70.050 1.932 1.00 32.03 56 GLN B CA 1
ATOM 2122 C C . GLN B 1 28 ? 14.602 70.775 1.602 1.00 33.39 56 GLN B C 1
ATOM 2123 O O . GLN B 1 28 ? 13.919 71.293 2.491 1.00 34.07 56 GLN B O 1
ATOM 2129 N N . SER B 1 29 ? 14.257 70.797 0.321 1.00 30.33 57 SER B N 1
ATOM 2130 C CA . SER B 1 29 ? 12.985 71.362 -0.123 1.00 32.88 57 SER B CA 1
ATOM 2131 C C . SER B 1 29 ? 12.472 70.529 -1.281 1.00 33.46 57 SER B C 1
ATOM 2132 O O . SER B 1 29 ? 13.162 69.625 -1.758 1.00 42.74 57 SER B O 1
ATOM 2135 N N . LEU B 1 30 ? 11.257 70.811 -1.724 1.00 37.02 58 LEU B N 1
ATOM 2136 C CA . LEU B 1 30 ? 10.721 70.144 -2.908 1.00 44.19 58 LEU B CA 1
ATOM 2137 C C . LEU B 1 30 ? 10.858 71.080 -4.091 1.00 49.45 58 LEU B C 1
ATOM 2138 O O . LEU B 1 30 ? 10.422 72.230 -4.040 1.00 53.03 58 LEU B O 1
ATOM 2143 N N . VAL B 1 31 ? 11.489 70.595 -5.149 1.00 43.30 59 VAL B N 1
ATOM 2144 C CA . VAL B 1 31 ? 11.659 71.394 -6.350 1.00 47.02 59 VAL B CA 1
ATOM 2145 C C . VAL B 1 31 ? 11.163 70.609 -7.548 1.00 49.83 59 VAL B C 1
ATOM 2146 O O . VAL B 1 31 ? 11.746 69.588 -7.917 1.00 45.38 59 VAL B O 1
ATOM 2150 N N . ASP B 1 32 ? 10.078 71.095 -8.143 1.00 47.74 60 ASP B N 1
ATOM 2151 C CA . ASP B 1 32 ? 9.452 70.421 -9.274 1.00 52.34 60 ASP B CA 1
ATOM 2152 C C . ASP B 1 32 ? 9.115 68.969 -8.961 1.00 48.82 60 ASP B C 1
ATOM 2153 O O . ASP B 1 32 ? 9.332 68.082 -9.787 1.00 54.49 60 ASP B O 1
ATOM 2158 N N . GLY B 1 33 ? 8.591 68.731 -7.763 1.00 47.95 61 GLY B N 1
ATOM 2159 C CA . GLY B 1 33 ? 8.126 67.408 -7.376 1.00 47.36 61 GLY B CA 1
ATOM 2160 C C . GLY B 1 33 ? 9.172 66.519 -6.717 1.00 45.09 61 GLY B C 1
ATOM 2161 O O . GLY B 1 33 ? 8.838 65.463 -6.178 1.00 50.04 61 GLY B O 1
ATOM 2162 N N . LYS B 1 34 ? 10.434 66.939 -6.758 1.00 35.20 62 LYS B N 1
ATOM 2163 C CA . LYS B 1 34 ? 11.520 66.122 -6.221 1.00 34.72 62 LYS B CA 1
ATOM 2164 C C . LYS B 1 34 ? 12.196 66.720 -4.999 1.00 40.35 62 LYS B C 1
ATOM 2165 O O . LYS B 1 34 ? 12.288 67.941 -4.864 1.00 44.11 62 LYS B O 1
ATOM 2171 N N . ASN B 1 35 ? 12.690 65.844 -4.126 1.00 35.74 63 ASN B N 1
ATOM 2172 C CA . ASN B 1 35 ? 13.598 66.250 -3.060 1.00 36.42 63 ASN B CA 1
ATOM 2173 C C . ASN B 1 35 ? 14.832 66.864 -3.677 1.00 33.31 63 ASN B C 1
ATOM 2174 O O . ASN B 1 35 ? 15.435 66.285 -4.580 1.00 31.28 63 ASN B O 1
ATOM 2179 N N . GLN B 1 36 ? 15.208 68.041 -3.195 1.00 28.19 64 GLN B N 1
ATOM 2180 C CA . GLN B 1 36 ? 16.383 68.721 -3.715 1.00 31.08 64 GLN B CA 1
ATOM 2181 C C . GLN B 1 36 ? 16.989 69.577 -2.620 1.00 29.06 64 GLN B C 1
ATOM 2182 O O . GLN B 1 36 ? 16.264 70.158 -1.815 1.00 28.57 64 GLN B O 1
ATOM 2188 N N . VAL B 1 37 ? 18.316 69.637 -2.574 1.00 27.67 65 VAL B N 1
ATOM 2189 C CA . VAL B 1 37 ? 18.997 70.477 -1.596 1.00 25.02 65 VAL B CA 1
ATOM 2190 C C . VAL B 1 37 ? 19.028 71.897 -2.144 1.00 26.41 65 VAL B C 1
ATOM 2191 O O . VAL B 1 37 ? 19.390 72.114 -3.305 1.00 25.22 65 VAL B O 1
ATOM 2195 N N . VAL B 1 38 ? 18.607 72.851 -1.314 1.00 24.27 66 VAL B N 1
ATOM 2196 C CA . VAL B 1 38 ? 18.527 74.251 -1.715 1.00 26.26 66 VAL B CA 1
ATOM 2197 C C . VAL B 1 38 ? 19.138 75.133 -0.640 1.00 27.50 66 VAL B C 1
ATOM 2198 O O . VAL B 1 38 ? 19.527 74.650 0.417 1.00 26.81 66 VAL B O 1
ATOM 2202 N N . GLY B 1 39 ? 19.222 76.427 -0.926 1.00 27.83 67 GLY B N 1
ATOM 2203 C CA . GLY B 1 39 ? 19.725 77.394 0.034 1.00 24.63 67 GLY B CA 1
ATOM 2204 C C . GLY B 1 39 ? 20.746 78.334 -0.587 1.00 27.08 67 GLY B C 1
ATOM 2205 O O . GLY B 1 39 ? 21.183 78.140 -1.723 1.00 24.05 67 GLY B O 1
ATOM 2206 N N . ALA B 1 40 ? 21.144 79.349 0.166 1.00 25.83 68 ALA B N 1
ATOM 2207 C CA . ALA B 1 40 ? 22.082 80.347 -0.346 1.00 22.66 68 ALA B CA 1
ATOM 2208 C C . ALA B 1 40 ? 23.449 79.757 -0.722 1.00 21.50 68 ALA B C 1
ATOM 2209 O O . ALA B 1 40 ? 24.068 80.183 -1.701 1.00 24.26 68 ALA B O 1
ATOM 2211 N N . ASP B 1 41 ? 23.919 78.773 0.047 1.00 18.41 69 ASP B N 1
ATOM 2212 C CA . ASP B 1 41 ? 25.194 78.120 -0.266 1.00 19.83 69 ASP B CA 1
ATOM 2213 C C . ASP B 1 41 ? 25.114 77.348 -1.577 1.00 23.59 69 ASP B C 1
ATOM 2214 O O . ASP B 1 41 ? 26.104 77.224 -2.299 1.00 21.92 69 ASP B O 1
ATOM 2219 N N . ILE B 1 42 ? 23.934 76.818 -1.873 1.00 23.66 70 ILE B N 1
ATOM 2220 C CA . ILE B 1 42 ? 23.749 76.009 -3.076 1.00 20.27 70 ILE B CA 1
ATOM 2221 C C . ILE B 1 42 ? 23.706 76.930 -4.299 1.00 24.16 70 ILE B C 1
ATOM 2222 O O . ILE B 1 42 ? 24.303 76.626 -5.326 1.00 25.21 70 ILE B O 1
ATOM 2227 N N . ASP B 1 43 ? 23.002 78.052 -4.181 1.00 24.10 71 ASP B N 1
ATOM 2228 C CA . ASP B 1 43 ? 22.981 79.058 -5.251 1.00 21.37 71 ASP B CA 1
ATOM 2229 C C . ASP B 1 43 ? 24.392 79.557 -5.532 1.00 25.84 71 ASP B C 1
ATOM 2230 O O . ASP B 1 43 ? 24.780 79.753 -6.690 1.00 24.66 71 ASP B O 1
ATOM 2235 N N . MET B 1 44 ? 25.171 79.760 -4.472 1.00 25.72 72 MET B N 1
ATOM 2236 C CA . MET B 1 44 ? 26.571 80.167 -4.647 1.00 24.38 72 MET B CA 1
ATOM 2237 C C . MET B 1 44 ? 27.377 79.058 -5.336 1.00 20.74 72 MET B C 1
ATOM 2238 O O . MET B 1 44 ? 28.184 79.332 -6.231 1.00 24.05 72 MET B O 1
ATOM 2243 N N . ALA B 1 45 ? 27.152 77.812 -4.932 1.00 20.01 73 ALA B N 1
ATOM 2244 C CA . ALA B 1 45 ? 27.873 76.704 -5.560 1.00 22.46 73 ALA B CA 1
ATOM 2245 C C . ALA B 1 45 ? 27.541 76.643 -7.049 1.00 23.39 73 ALA B C 1
ATOM 2246 O O . ALA B 1 45 ? 28.405 76.349 -7.885 1.00 23.51 73 ALA B O 1
ATOM 2248 N N . GLN B 1 46 ? 26.289 76.946 -7.381 1.00 24.47 74 GLN B N 1
ATOM 2249 C CA . GLN B 1 46 ? 25.859 76.948 -8.782 1.00 23.60 74 GLN B CA 1
ATOM 2250 C C . GLN B 1 46 ? 26.563 78.054 -9.545 1.00 27.90 74 GLN B C 1
ATOM 2251 O O . GLN B 1 46 ? 26.964 77.856 -10.692 1.00 27.81 74 GLN B O 1
ATOM 2257 N N . ALA B 1 47 ? 26.704 79.221 -8.912 1.00 24.02 75 ALA B N 1
ATOM 2258 C CA . ALA B 1 47 ? 27.403 80.347 -9.539 1.00 24.91 75 ALA B CA 1
ATOM 2259 C C . ALA B 1 47 ? 28.843 79.970 -9.857 1.00 27.82 75 ALA B C 1
ATOM 2260 O O . ALA B 1 47 ? 29.385 80.376 -10.882 1.00 25.96 75 ALA B O 1
ATOM 2262 N N . ILE B 1 48 ? 29.457 79.183 -8.977 1.00 23.50 76 ILE B N 1
ATOM 2263 C CA . ILE B 1 48 ? 30.838 78.743 -9.178 1.00 24.67 76 ILE B CA 1
ATOM 2264 C C . ILE B 1 48 ? 30.908 77.733 -10.325 1.00 25.66 76 ILE B C 1
ATOM 2265 O O . ILE B 1 48 ? 31.784 77.809 -11.194 1.00 25.68 76 ILE B O 1
ATOM 2270 N N . ALA B 1 49 ? 29.975 76.788 -10.329 1.00 22.04 77 ALA B N 1
ATOM 2271 C CA . ALA B 1 49 ? 29.923 75.790 -11.394 1.00 23.39 77 ALA B CA 1
ATOM 2272 C C . ALA B 1 49 ? 29.659 76.457 -12.740 1.00 28.87 77 ALA B C 1
ATOM 2273 O O . ALA B 1 49 ? 30.236 76.055 -13.753 1.00 26.91 77 ALA B O 1
ATOM 2275 N N . ASP B 1 50 ? 28.802 77.480 -12.758 1.00 26.58 78 ASP B N 1
ATOM 2276 C CA . ASP B 1 50 ? 28.505 78.187 -14.006 1.00 26.81 78 ASP B CA 1
ATOM 2277 C C . ASP B 1 50 ? 29.741 78.898 -14.529 1.00 31.36 78 ASP B C 1
ATOM 2278 O O . ASP B 1 50 ? 29.993 78.930 -15.732 1.00 31.73 78 ASP B O 1
ATOM 2283 N N . GLU B 1 51 ? 30.503 79.480 -13.612 1.00 32.05 79 GLU B N 1
ATOM 2284 C CA . GLU B 1 51 ? 31.737 80.179 -13.969 1.00 30.33 79 GLU B CA 1
ATOM 2285 C C . GLU B 1 51 ? 32.716 79.213 -14.621 1.00 28.82 79 GLU B C 1
ATOM 2286 O O . GLU B 1 51 ? 33.392 79.554 -15.592 1.00 29.69 79 GLU B O 1
ATOM 2292 N N . LEU B 1 52 ? 32.762 77.997 -14.094 1.00 25.84 80 LEU B N 1
ATOM 2293 C CA . LEU B 1 52 ? 33.648 76.954 -14.616 1.00 27.51 80 LEU B CA 1
ATOM 2294 C C . LEU B 1 52 ? 33.059 76.252 -15.833 1.00 26.89 80 LEU B C 1
ATOM 2295 O O . LEU B 1 52 ? 33.751 75.489 -16.510 1.00 27.94 80 LEU B O 1
ATOM 2300 N N . GLY B 1 53 ? 31.774 76.495 -16.094 1.00 27.13 81 GLY B N 1
ATOM 2301 C CA . GLY B 1 53 ? 31.086 75.879 -17.222 1.00 29.45 81 GLY B CA 1
ATOM 2302 C C . GLY B 1 53 ? 30.845 74.387 -17.061 1.00 29.77 81 GLY B C 1
ATOM 2303 O O . GLY B 1 53 ? 30.881 73.643 -18.045 1.00 31.56 81 GLY B O 1
ATOM 2304 N N . VAL B 1 54 ? 30.587 73.944 -15.829 1.00 25.41 82 VAL B N 1
ATOM 2305 C CA . VAL B 1 54 ? 30.374 72.514 -15.562 1.00 22.19 82 VAL B CA 1
ATOM 2306 C C . VAL B 1 54 ? 29.068 72.243 -14.811 1.00 27.71 82 VAL B C 1
ATOM 2307 O O . VAL B 1 54 ? 28.432 73.172 -14.313 1.00 25.98 82 VAL B O 1
ATOM 2311 N N . LYS B 1 55 ? 28.688 70.967 -14.722 1.00 23.70 83 LYS B N 1
ATOM 2312 C CA . LYS B 1 55 ? 27.521 70.555 -13.942 1.00 22.79 83 LYS B CA 1
ATOM 2313 C C . LYS B 1 55 ? 27.834 70.721 -12.465 1.00 25.50 83 LYS B C 1
ATOM 2314 O O . LYS B 1 55 ? 28.983 70.568 -12.057 1.00 31.19 83 LYS B O 1
ATOM 2320 N N . LEU B 1 56 ? 26.812 71.002 -11.660 1.00 25.55 84 LEU B N 1
ATOM 2321 C CA . LEU B 1 56 ? 26.975 71.020 -10.206 1.00 21.44 84 LEU B CA 1
ATOM 2322 C C . LEU B 1 56 ? 26.459 69.702 -9.632 1.00 21.78 84 LEU B C 1
ATOM 2323 O O . LEU B 1 56 ? 25.332 69.287 -9.921 1.00 25.51 84 LEU B O 1
ATOM 2328 N N . GLU B 1 57 ? 27.284 69.035 -8.828 1.00 20.68 85 GLU B N 1
ATOM 2329 C CA . GLU B 1 57 ? 26.832 67.841 -8.109 1.00 23.07 85 GLU B CA 1
ATOM 2330 C C . GLU B 1 57 ? 26.933 68.121 -6.614 1.00 23.83 85 GLU B C 1
ATOM 2331 O O . GLU B 1 57 ? 27.998 68.500 -6.120 1.00 25.15 85 GLU B O 1
ATOM 2337 N N . ILE B 1 58 ? 25.827 67.959 -5.897 1.00 23.61 86 ILE B N 1
ATOM 2338 C CA . ILE B 1 58 ? 25.825 68.217 -4.455 1.00 24.08 86 ILE B CA 1
ATOM 2339 C C . ILE B 1 58 ? 25.869 66.898 -3.682 1.00 24.61 86 ILE B C 1
ATOM 2340 O O . ILE B 1 58 ? 25.086 65.979 -3.943 1.00 24.42 86 ILE B O 1
ATOM 2345 N N . LEU B 1 59 ? 26.800 66.801 -2.739 1.00 22.42 87 LEU B N 1
ATOM 2346 C CA . LEU B 1 59 ? 26.832 65.653 -1.828 1.00 23.07 87 LEU B CA 1
ATOM 2347 C C . LEU B 1 59 ? 26.226 66.093 -0.494 1.00 28.51 87 LEU B C 1
ATOM 2348 O O . LEU B 1 59 ? 2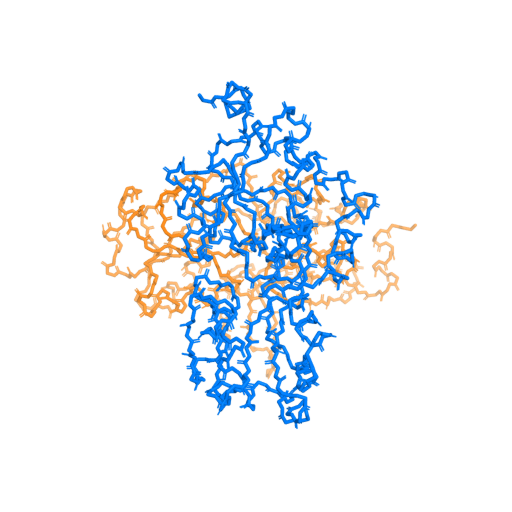6.499 67.204 -0.021 1.00 26.47 87 LEU B O 1
ATOM 2353 N N . SER B 1 60 ? 25.415 65.228 0.104 1.00 24.70 88 SER B N 1
ATOM 2354 C CA . SER B 1 60 ? 24.749 65.531 1.373 1.00 26.89 88 SER B CA 1
ATOM 2355 C C . SER B 1 60 ? 25.212 64.559 2.451 1.00 24.25 88 SER B C 1
ATOM 2356 O O . SER B 1 60 ? 25.101 63.357 2.279 1.00 24.34 88 SER B O 1
ATOM 2359 N N . MET B 1 61 ? 25.679 65.085 3.581 1.00 23.22 89 MET B N 1
ATOM 2360 C CA . MET B 1 61 ? 26.222 64.237 4.647 1.00 22.29 89 MET B CA 1
ATOM 2361 C C . MET B 1 61 ? 26.143 64.987 5.957 1.00 23.32 89 MET B C 1
ATOM 2362 O O . MET B 1 61 ? 25.831 66.167 5.968 1.00 24.65 89 MET B O 1
ATOM 2367 N N . SER B 1 62 ? 26.429 64.301 7.058 1.00 24.39 90 SER B N 1
ATOM 2368 C CA . SER B 1 62 ? 26.481 64.949 8.377 1.00 25.44 90 SER B CA 1
ATOM 2369 C C . SER B 1 62 ? 27.564 66.013 8.365 1.00 24.73 90 SER B C 1
ATOM 2370 O O . SER B 1 62 ? 28.588 65.832 7.703 1.00 25.07 90 SER B O 1
ATOM 2373 N N . PHE B 1 63 ? 27.358 67.115 9.090 1.00 24.26 91 PHE B N 1
ATOM 2374 C CA . PHE B 1 63 ? 28.319 68.226 9.029 1.00 22.51 91 PHE B CA 1
ATOM 2375 C C . PHE B 1 63 ? 29.739 67.790 9.393 1.00 22.28 91 PHE B C 1
ATOM 2376 O O . PHE B 1 63 ? 30.709 68.224 8.771 1.00 24.24 91 PHE B O 1
ATOM 2384 N N . ASP B 1 64 ? 29.867 66.934 10.402 1.00 22.83 92 ASP B N 1
ATOM 2385 C CA . ASP B 1 64 ? 31.193 66.518 10.858 1.00 28.16 92 ASP B CA 1
ATOM 2386 C C . ASP B 1 64 ? 31.932 65.588 9.884 1.00 30.01 92 ASP B C 1
ATOM 2387 O O . ASP B 1 64 ? 33.028 65.127 10.195 1.00 29.81 92 ASP B O 1
ATOM 2392 N N . ASN B 1 65 ? 31.335 65.326 8.719 1.00 28.21 93 ASN B N 1
ATOM 2393 C CA . ASN B 1 65 ? 31.996 64.550 7.663 1.00 25.95 93 ASN B CA 1
ATOM 2394 C C . ASN B 1 65 ? 32.320 65.397 6.444 1.00 27.45 93 ASN B C 1
ATOM 2395 O O . ASN B 1 65 ? 32.968 64.924 5.505 1.00 24.15 93 ASN B O 1
ATOM 2400 N N . VAL B 1 66 ? 31.858 66.642 6.449 1.00 21.01 94 VAL B N 1
ATOM 2401 C CA . VAL B 1 66 ? 31.994 67.496 5.281 1.00 23.15 94 VAL B CA 1
ATOM 2402 C C . VAL B 1 66 ? 33.449 67.789 4.899 1.00 25.24 94 VAL B C 1
ATOM 2403 O O . VAL B 1 66 ? 33.836 67.634 3.735 1.00 25.58 94 VAL B O 1
ATOM 2407 N N . LEU B 1 67 ? 34.257 68.209 5.869 1.00 24.53 95 LEU B N 1
ATOM 2408 C CA . LEU B 1 67 ? 35.664 68.514 5.589 1.00 25.61 95 LEU B CA 1
ATOM 2409 C C . LEU B 1 67 ? 36.482 67.269 5.213 1.00 26.93 95 LEU B C 1
ATOM 2410 O O . LEU B 1 67 ? 37.401 67.341 4.391 1.00 24.95 95 LEU B O 1
ATOM 2415 N N . THR B 1 68 ? 36.150 66.126 5.811 1.00 26.38 96 THR B N 1
ATOM 2416 C CA . THR B 1 68 ? 36.803 64.861 5.447 1.00 26.18 96 THR B CA 1
ATOM 2417 C C . THR B 1 68 ? 36.512 64.482 4.005 1.00 24.46 96 THR B C 1
ATOM 2418 O O . THR B 1 68 ? 37.374 63.947 3.303 1.00 26.99 96 THR B O 1
ATOM 2422 N N . SER B 1 69 ? 35.283 64.730 3.573 1.00 22.47 97 SER B N 1
ATOM 2423 C CA . SER B 1 69 ? 34.871 64.431 2.195 1.00 24.17 97 SER B CA 1
ATOM 2424 C C . SER B 1 69 ? 35.726 65.217 1.219 1.00 25.61 97 SER B C 1
ATOM 2425 O O . SER B 1 69 ? 36.205 64.685 0.222 1.00 25.93 97 SER B O 1
ATOM 2428 N N . LEU B 1 70 ? 35.903 66.498 1.506 1.00 19.63 98 LEU B N 1
ATOM 2429 C CA . LEU B 1 70 ? 36.801 67.349 0.727 1.00 21.72 98 LEU B CA 1
ATOM 2430 C C . LEU B 1 70 ? 38.232 66.841 0.794 1.00 25.23 98 LEU B C 1
ATOM 2431 O O . LEU B 1 70 ? 38.904 66.682 -0.233 1.00 23.12 98 LEU B O 1
ATOM 2436 N N . GLN B 1 71 ? 38.699 66.580 2.013 1.00 21.76 99 GLN B N 1
ATOM 2437 C CA . GLN B 1 71 ? 40.079 66.152 2.228 1.00 21.00 99 GLN B CA 1
ATOM 2438 C C . GLN B 1 71 ? 40.487 64.967 1.365 1.00 26.77 99 GLN B C 1
ATOM 2439 O O . GLN B 1 71 ? 41.582 64.943 0.799 1.00 23.77 99 GLN B O 1
ATOM 2445 N N . THR B 1 72 ? 39.613 63.965 1.299 1.00 21.15 100 THR B N 1
ATOM 2446 C CA . THR B 1 72 ? 39.963 62.718 0.627 1.00 20.54 100 THR B CA 1
ATOM 2447 C C . THR B 1 72 ? 39.624 62.704 -0.862 1.00 19.93 100 THR B C 1
ATOM 2448 O O . THR B 1 72 ? 39.817 61.675 -1.522 1.00 24.59 100 THR B O 1
ATOM 2452 N N . GLY B 1 73 ? 39.113 63.811 -1.382 1.00 25.40 101 GLY B N 1
ATOM 2453 C CA . GLY B 1 73 ? 38.871 63.930 -2.815 1.00 25.13 101 GLY B CA 1
ATOM 2454 C C . GLY B 1 73 ? 37.479 63.583 -3.311 1.00 34.18 101 GLY B C 1
ATOM 2455 O O . GLY B 1 73 ? 37.214 63.634 -4.515 1.00 30.64 101 GLY B O 1
ATOM 2456 N N . LYS B 1 74 ? 36.580 63.234 -2.396 1.00 24.90 102 LYS B N 1
ATOM 2457 C CA . LYS B 1 74 ? 35.199 62.935 -2.769 1.00 26.91 102 LYS B CA 1
ATOM 2458 C C . LYS B 1 74 ? 34.497 64.183 -3.314 1.00 27.03 102 LYS B C 1
ATOM 2459 O O . LYS B 1 74 ? 33.615 64.087 -4.161 1.00 31.86 102 LYS B O 1
ATOM 2465 N N . ALA B 1 75 ? 34.892 65.349 -2.812 1.00 19.54 103 ALA B N 1
ATOM 2466 C CA . ALA B 1 75 ? 34.336 66.624 -3.261 1.00 19.23 103 ALA B CA 1
ATOM 2467 C C . ALA B 1 75 ? 35.465 67.581 -3.658 1.00 24.24 103 ALA B C 1
ATOM 2468 O O . ALA B 1 75 ? 36.559 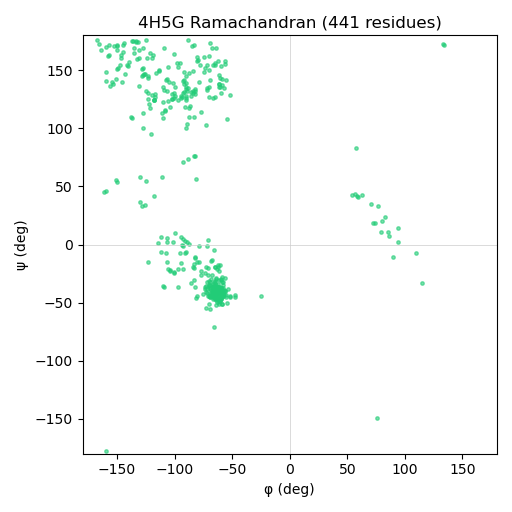67.491 -3.114 1.00 24.37 103 ALA B O 1
ATOM 2470 N N . ASP B 1 76 ? 35.184 68.498 -4.584 1.00 23.77 104 ASP B N 1
ATOM 2471 C CA . ASP B 1 76 ? 36.163 69.506 -4.990 1.00 21.58 104 ASP B CA 1
ATOM 2472 C C . ASP B 1 76 ? 36.186 70.691 -4.041 1.00 19.12 104 ASP B C 1
ATOM 2473 O O . ASP B 1 76 ? 37.219 71.327 -3.869 1.00 22.10 104 ASP B O 1
ATOM 2478 N N . LEU B 1 77 ? 35.031 70.969 -3.443 1.00 18.67 105 LEU B N 1
ATOM 2479 C CA . LEU B 1 77 ? 34.848 72.074 -2.501 1.00 18.33 105 LEU B CA 1
ATOM 2480 C C . LEU B 1 77 ? 33.925 71.614 -1.386 1.00 24.18 105 LEU B C 1
ATOM 2481 O O . LEU B 1 77 ? 33.108 70.719 -1.586 1.00 22.89 105 LEU B O 1
ATOM 2486 N N . ALA B 1 78 ? 34.045 72.240 -0.219 1.00 22.90 106 ALA B N 1
ATOM 2487 C CA . ALA B 1 78 ? 33.064 72.053 0.853 1.00 22.61 106 ALA B CA 1
ATOM 2488 C C . ALA B 1 78 ? 32.414 73.408 1.096 1.00 21.42 106 ALA B C 1
ATOM 2489 O O . ALA B 1 78 ? 33.104 74.425 1.235 1.00 22.17 106 ALA B O 1
ATOM 2491 N N . VAL B 1 79 ? 31.083 73.424 1.099 1.00 20.67 107 VAL B N 1
ATOM 2492 C CA . VAL B 1 79 ? 30.321 74.651 1.322 1.00 19.71 107 VAL B CA 1
ATOM 2493 C C . VAL B 1 79 ? 29.169 74.284 2.242 1.00 26.89 107 VAL B C 1
ATOM 2494 O O . VAL B 1 79 ? 28.246 73.595 1.826 1.00 21.67 107 VAL B O 1
ATOM 2498 N N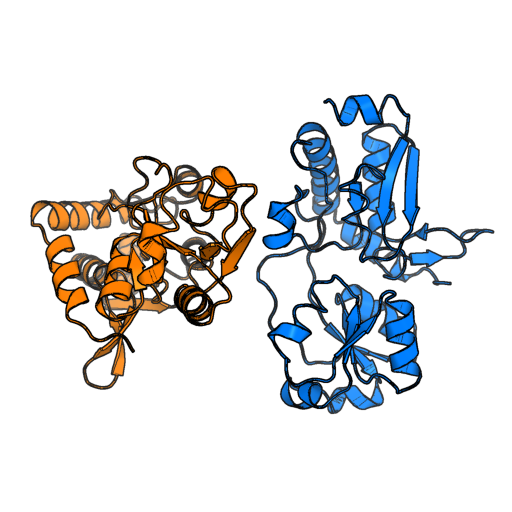 . ALA B 1 80 ? 29.228 74.747 3.490 1.00 22.55 108 ALA B N 1
ATOM 2499 C CA . ALA B 1 80 ? 28.241 74.352 4.492 1.00 18.50 108 ALA B CA 1
ATOM 2500 C C . ALA B 1 80 ? 28.206 75.309 5.672 1.00 24.64 108 ALA B C 1
ATOM 2501 O O . ALA B 1 80 ? 28.176 74.876 6.829 1.00 23.00 108 ALA B O 1
ATOM 2503 N N . GLY B 1 81 ? 28.210 76.608 5.371 1.00 20.59 109 GLY B N 1
ATOM 2504 C CA . GLY B 1 81 ? 28.222 77.622 6.417 1.00 26.01 109 GLY B CA 1
ATOM 2505 C C . GLY B 1 81 ? 29.445 77.436 7.291 1.00 26.61 109 GLY B C 1
ATOM 2506 O O . GLY B 1 81 ? 29.365 77.539 8.511 1.00 27.57 109 GLY B O 1
ATOM 2507 N N . ILE B 1 82 ? 30.581 77.158 6.651 1.00 24.33 110 ILE B N 1
ATOM 2508 C CA . ILE B 1 82 ? 31.793 76.740 7.363 1.00 22.92 110 ILE B CA 1
ATOM 2509 C C . ILE B 1 82 ? 32.622 77.922 7.834 1.00 25.04 110 ILE B C 1
ATOM 2510 O O . ILE B 1 82 ? 33.095 78.718 7.024 1.00 23.18 110 ILE B O 1
ATOM 2515 N N . SER B 1 83 ? 32.810 78.012 9.147 1.00 25.02 111 SER B N 1
ATOM 2516 C CA . SER B 1 83 ? 33.656 79.032 9.753 1.00 26.97 111 SER B CA 1
ATOM 2517 C C . SER B 1 83 ? 35.126 78.812 9.375 1.00 32.54 111 SER B C 1
ATOM 2518 O O . SER B 1 83 ? 35.670 77.728 9.572 1.00 28.91 111 SER B O 1
ATOM 2521 N N . ALA B 1 84 ? 35.773 79.844 8.836 1.00 29.90 112 ALA B N 1
ATOM 2522 C CA . ALA B 1 84 ? 37.184 79.737 8.445 1.00 28.01 112 ALA B CA 1
ATOM 2523 C C . ALA B 1 84 ? 38.100 79.941 9.649 1.00 31.30 112 ALA B C 1
ATOM 2524 O O . ALA B 1 84 ? 38.711 81.002 9.802 1.00 33.87 112 ALA B O 1
ATOM 2526 N N . THR B 1 85 ? 38.203 78.926 10.502 1.00 33.73 113 THR B N 1
ATOM 2527 C CA . THR B 1 85 ? 38.985 79.049 11.741 1.00 37.90 113 THR B CA 1
ATOM 2528 C C . THR B 1 85 ? 40.484 78.871 11.496 1.00 39.74 113 THR B C 1
ATOM 2529 O O . THR B 1 85 ? 40.881 78.260 10.511 1.00 33.05 113 THR B O 1
ATOM 2533 N N . ASP B 1 86 ? 41.316 79.383 12.397 1.00 35.77 114 ASP B N 1
ATOM 2534 C CA . ASP B 1 86 ? 42.762 79.197 12.267 1.00 36.19 114 ASP B CA 1
ATOM 2535 C C . ASP B 1 86 ? 43.139 77.718 12.262 1.00 40.82 114 ASP B C 1
ATOM 2536 O O . ASP B 1 86 ? 44.034 77.293 11.527 1.00 42.54 114 ASP B O 1
ATOM 2541 N N . GLU B 1 87 ? 42.427 76.939 13.069 1.00 42.28 115 GLU B N 1
ATOM 2542 C CA . GLU B 1 87 ? 42.680 75.508 13.200 1.00 36.77 115 GLU B CA 1
ATOM 2543 C C . GLU B 1 87 ? 42.442 74.813 11.864 1.00 41.35 115 GLU B C 1
ATOM 2544 O O . GLU B 1 87 ? 43.255 74.011 11.415 1.00 39.98 115 GLU B O 1
ATOM 2550 N N . ARG B 1 88 ? 41.321 75.136 11.232 1.00 32.96 116 ARG B N 1
ATOM 2551 C CA . ARG B 1 88 ? 40.982 74.539 9.946 1.00 30.67 116 ARG B CA 1
ATOM 2552 C C . ARG B 1 88 ? 41.906 75.022 8.834 1.00 33.27 116 ARG B C 1
ATOM 2553 O O . ARG B 1 88 ? 42.204 74.279 7.895 1.00 32.04 116 ARG B O 1
ATOM 2561 N N . LYS B 1 89 ? 42.361 76.268 8.947 1.00 32.61 117 LYS B N 1
ATOM 2562 C CA . LYS B 1 89 ? 43.302 76.829 7.982 1.00 33.43 117 LYS B CA 1
ATOM 2563 C C . LYS B 1 89 ? 44.646 76.092 7.979 1.00 36.30 117 LYS B C 1
ATOM 2564 O O . LYS B 1 89 ? 45.390 76.165 7.002 1.00 38.44 117 LYS B O 1
ATOM 2570 N N . GLU B 1 90 ? 44.957 75.390 9.068 1.00 34.53 118 GLU B N 1
ATOM 2571 C CA . GLU B 1 90 ? 46.163 74.566 9.124 1.00 34.35 118 GLU B CA 1
ATOM 2572 C C . GLU B 1 90 ? 46.054 73.378 8.159 1.00 33.30 118 GLU B C 1
ATOM 2573 O O . GLU B 1 90 ? 47.062 72.855 7.688 1.00 37.58 118 GLU B O 1
ATOM 2579 N N . VAL B 1 91 ? 44.823 72.963 7.876 1.00 30.14 119 VAL B N 1
ATOM 2580 C CA . VAL B 1 91 ? 44.559 71.731 7.130 1.00 28.67 119 VAL B CA 1
ATOM 2581 C C . VAL B 1 91 ? 44.002 72.007 5.735 1.00 30.45 119 VAL B C 1
ATOM 2582 O O . VAL B 1 91 ? 44.284 71.277 4.777 1.00 29.41 119 VAL B O 1
ATOM 2586 N N . PHE B 1 92 ? 43.192 73.050 5.633 1.00 27.53 120 PHE B N 1
ATOM 2587 C CA . PHE B 1 92 ? 42.515 73.379 4.384 1.00 23.44 120 PHE B CA 1
ATOM 2588 C C . PHE B 1 92 ? 42.847 74.796 3.969 1.00 26.15 120 PHE B C 1
ATOM 2589 O O . PHE B 1 92 ? 43.287 75.601 4.783 1.00 28.03 120 PHE B O 1
ATOM 2597 N N . ASP B 1 93 ? 42.636 75.093 2.693 1.00 23.19 121 ASP B N 1
ATOM 2598 C CA . ASP B 1 93 ? 42.671 76.469 2.243 1.00 28.68 121 ASP B CA 1
ATOM 2599 C C . ASP B 1 93 ? 41.244 76.960 2.189 1.00 25.02 121 ASP B C 1
ATOM 2600 O O . ASP B 1 93 ? 40.312 76.168 2.030 1.00 28.84 121 ASP B O 1
ATOM 2605 N N . PHE B 1 94 ? 41.064 78.268 2.349 1.00 25.35 122 PHE B N 1
ATOM 2606 C CA . PHE B 1 94 ? 39.723 78.840 2.309 1.00 26.27 122 PHE B CA 1
ATOM 2607 C C . PHE B 1 94 ? 39.635 79.977 1.309 1.00 24.24 122 PHE B C 1
ATOM 2608 O O . PHE B 1 94 ? 40.600 80.710 1.096 1.00 24.54 122 PHE B O 1
ATOM 2616 N N . SER B 1 95 ? 38.468 80.105 0.690 1.00 25.09 123 SER B N 1
ATOM 2617 C CA . SER B 1 95 ? 38.145 81.289 -0.092 1.00 22.42 123 SER B CA 1
ATOM 2618 C C . SER B 1 95 ? 38.098 82.482 0.847 1.00 28.74 123 SER B C 1
ATOM 2619 O O . SER B 1 95 ? 38.119 82.331 2.069 1.00 23.25 123 SER B O 1
ATOM 2622 N N . ILE B 1 96 ? 38.041 83.679 0.276 1.00 20.96 124 ILE B N 1
ATOM 2623 C CA . ILE B 1 96 ? 37.673 84.854 1.068 1.00 24.56 124 ILE B CA 1
ATOM 2624 C C . ILE B 1 96 ? 36.271 84.597 1.635 1.00 25.01 124 ILE B C 1
ATOM 2625 O O . ILE B 1 96 ? 35.494 83.840 1.056 1.00 23.48 124 ILE B O 1
ATOM 2630 N N . PRO B 1 97 ? 35.935 85.226 2.771 1.00 25.41 125 PRO B N 1
ATOM 2631 C CA . PRO B 1 97 ? 34.595 85.027 3.343 1.00 25.51 125 PRO B CA 1
ATOM 2632 C C . PRO B 1 97 ? 33.498 85.448 2.369 1.00 26.40 125 PRO B C 1
ATOM 2633 O O . PRO B 1 97 ? 33.678 86.442 1.661 1.00 24.72 125 PRO B O 1
ATOM 2637 N N . TYR B 1 98 ? 32.384 84.720 2.334 1.00 22.58 126 TYR B N 1
ATOM 2638 C CA . TYR B 1 98 ? 31.253 85.127 1.497 1.00 24.98 126 TYR B CA 1
ATOM 2639 C C . TYR B 1 98 ? 30.117 85.701 2.326 1.00 27.54 126 TYR B C 1
ATOM 2640 O O . TYR B 1 98 ? 29.270 86.422 1.808 1.00 25.42 126 TYR B O 1
ATOM 2649 N N . TYR B 1 99 ? 30.101 85.376 3.616 1.00 21.91 127 TYR B N 1
ATOM 2650 C CA . TYR B 1 99 ? 29.064 85.899 4.508 1.00 23.36 127 TYR B CA 1
ATOM 2651 C C . TYR B 1 99 ? 29.505 85.813 5.956 1.00 22.71 127 TYR B C 1
ATOM 2652 O O . TYR B 1 99 ? 30.235 84.903 6.346 1.00 28.11 127 TYR B O 1
ATOM 2661 N N . GLU B 1 100 ? 29.038 86.757 6.754 1.00 23.82 128 GLU B N 1
ATOM 2662 C CA . GLU B 1 100 ? 29.445 86.833 8.142 1.00 28.88 128 GLU B CA 1
ATOM 2663 C C . GLU B 1 100 ? 28.211 86.980 9.017 1.00 30.17 128 GLU B C 1
ATOM 2664 O O . GLU B 1 100 ? 27.313 87.759 8.706 1.00 31.66 128 GLU B O 1
ATOM 2670 N N . ASN B 1 101 ? 28.159 86.247 10.122 1.00 28.50 129 ASN B N 1
ATOM 2671 C CA . ASN B 1 101 ? 26.993 86.369 10.995 1.00 30.29 129 ASN B CA 1
ATOM 2672 C C . ASN B 1 101 ? 27.298 86.121 12.456 1.00 36.08 129 ASN B C 1
ATOM 2673 O O . ASN B 1 101 ? 28.390 85.676 12.811 1.00 36.44 129 ASN B O 1
ATOM 2678 N N . LYS B 1 102 ? 26.307 86.402 13.291 1.00 38.10 130 LYS B N 1
ATOM 2679 C CA . LYS B 1 102 ? 26.418 86.182 14.721 1.00 33.13 130 LYS B CA 1
ATOM 2680 C C . LYS B 1 102 ? 26.075 84.745 15.087 1.00 35.85 130 LYS B C 1
ATOM 2681 O O . LYS B 1 102 ? 25.611 83.956 14.257 1.00 32.31 130 LYS B O 1
ATOM 2687 N N . ILE B 1 103 ? 26.328 84.402 16.341 1.00 36.26 131 ILE B N 1
ATOM 2688 C CA . ILE B 1 103 ? 26.037 83.065 16.834 1.00 36.65 131 ILE B CA 1
ATOM 2689 C C . ILE B 1 103 ? 25.145 83.225 18.049 1.00 39.31 131 ILE B C 1
ATOM 2690 O O . ILE B 1 103 ? 25.400 84.063 18.934 1.00 42.76 131 ILE B O 1
ATOM 2695 N N . SER B 1 104 ? 24.073 82.445 18.065 1.00 38.22 132 SER B N 1
ATOM 2696 C CA . SER B 1 104 ? 22.983 82.698 18.984 1.00 44.62 132 SER B CA 1
ATOM 2697 C C . SER B 1 104 ? 22.510 81.429 19.642 1.00 46.46 132 SER B C 1
ATOM 2698 O O . SER B 1 104 ? 22.822 80.322 19.189 1.00 44.14 132 SER B O 1
ATOM 2701 N N . PHE B 1 105 ? 21.746 81.608 20.713 1.00 48.94 133 PHE B N 1
ATOM 2702 C CA . PHE B 1 105 ? 21.064 80.506 21.369 1.00 53.36 133 PHE B CA 1
ATOM 2703 C C . PHE B 1 105 ? 19.601 80.510 20.967 1.00 54.95 133 PHE B C 1
ATOM 2704 O O . PHE B 1 105 ? 18.903 81.520 21.106 1.00 52.17 133 PHE B O 1
ATOM 2712 N N . LEU B 1 106 ? 19.139 79.379 20.457 1.00 48.67 134 LEU B N 1
ATOM 2713 C CA . LEU B 1 106 ? 17.724 79.207 20.186 1.00 50.82 134 LEU B CA 1
ATOM 2714 C C . LEU B 1 106 ? 17.036 78.605 21.403 1.00 54.81 134 LEU B C 1
ATOM 2715 O O . LEU B 1 106 ? 17.351 77.492 21.827 1.00 52.00 134 LEU B O 1
ATOM 2720 N N . VAL B 1 107 ? 16.089 79.350 21.961 1.00 54.69 135 VAL B N 1
ATOM 2721 C CA . VAL B 1 107 ? 15.425 78.939 23.190 1.00 58.70 135 VAL B CA 1
ATOM 2722 C C . VAL B 1 107 ? 13.919 78.898 23.023 1.00 60.88 135 VAL B C 1
ATOM 2723 O O . VAL B 1 107 ? 13.389 79.251 21.972 1.00 64.15 135 VAL B O 1
ATOM 2727 N N . HIS B 1 108 ? 13.237 78.453 24.073 1.00 65.70 136 HIS B N 1
ATOM 2728 C CA . HIS B 1 108 ? 11.790 78.556 24.142 1.00 67.80 136 HIS B CA 1
ATOM 2729 C C . HIS B 1 108 ? 11.399 80.009 24.357 1.00 73.77 136 HIS B C 1
ATOM 2730 O O . HIS B 1 108 ? 11.986 80.697 25.193 1.00 74.62 136 HIS B O 1
ATOM 2737 N N . LYS B 1 109 ? 10.410 80.464 23.594 1.00 71.48 137 LYS B N 1
ATOM 2738 C CA . LYS B 1 109 ? 9.913 81.835 23.667 1.00 75.89 137 LYS B CA 1
ATOM 2739 C C . LYS B 1 109 ? 9.651 82.318 25.095 1.00 76.24 137 LYS B C 1
ATOM 2740 O O . LYS B 1 109 ? 10.005 83.438 25.450 1.00 78.77 137 LYS B O 1
ATOM 2746 N N . ALA B 1 110 ? 9.045 81.465 25.914 1.00 79.55 138 ALA B N 1
ATOM 2747 C CA . ALA B 1 110 ? 8.762 81.819 27.306 1.00 92.27 138 ALA B CA 1
ATOM 2748 C C . ALA B 1 110 ? 10.040 82.031 28.115 1.00 94.20 138 ALA B C 1
ATOM 2749 O O . ALA B 1 110 ? 10.023 82.681 29.162 1.00 97.33 138 ALA B O 1
ATOM 2751 N N . ASP B 1 111 ? 11.150 81.499 27.617 1.00 85.42 139 ASP B N 1
ATOM 2752 C CA . ASP B 1 111 ? 12.395 81.497 28.375 1.00 89.00 139 ASP B CA 1
ATOM 2753 C C . ASP B 1 111 ? 13.339 82.655 28.074 1.00 88.62 139 ASP B C 1
ATOM 2754 O O . ASP B 1 111 ? 14.353 82.810 28.753 1.00 86.47 139 ASP B O 1
ATOM 2759 N N . VAL B 1 112 ? 13.005 83.454 27.062 1.00 93.00 140 VAL B N 1
ATOM 2760 C CA . VAL B 1 112 ? 13.841 84.578 26.641 1.00 92.53 140 VAL B CA 1
ATOM 2761 C C . VAL B 1 112 ? 14.296 85.426 27.826 1.00 99.84 140 VAL B C 1
ATOM 2762 O O . VAL B 1 112 ? 15.467 85.787 27.928 1.00 100.02 140 VAL B O 1
ATOM 2766 N N . GLU B 1 113 ? 13.370 85.721 28.731 1.00 108.97 141 GLU B N 1
ATOM 2767 C CA . GLU B 1 113 ? 13.708 86.471 29.932 1.00 116.06 141 GLU B CA 1
ATOM 2768 C C . GLU B 1 113 ? 14.574 85.658 30.896 1.00 114.22 141 GLU B C 1
ATOM 2769 O O . GLU B 1 113 ? 15.444 86.217 31.561 1.00 116.20 141 GLU B O 1
ATOM 2775 N N . LYS B 1 114 ? 14.344 84.347 30.972 1.00 109.42 142 LYS B N 1
ATOM 2776 C CA . LYS B 1 114 ? 15.124 83.507 31.885 1.00 108.22 142 LYS B CA 1
ATOM 2777 C C . LYS B 1 114 ? 16.615 83.502 31.567 1.00 106.02 142 LYS B C 1
ATOM 2778 O O . LYS B 1 114 ? 17.445 83.730 32.449 1.00 110.66 142 LYS B O 1
ATOM 2784 N N . TYR B 1 115 ? 16.954 83.233 30.310 1.00 97.92 143 TYR B N 1
ATOM 2785 C CA . TYR B 1 115 ? 18.350 83.127 29.907 1.00 94.06 143 TYR B CA 1
ATOM 2786 C C . TYR B 1 115 ? 18.907 84.479 29.506 1.00 97.88 143 TYR B C 1
ATOM 2787 O O . TYR B 1 115 ? 19.129 84.753 28.327 1.00 98.66 143 TYR B O 1
ATOM 2796 N N . LYS B 1 116 ? 19.148 85.312 30.510 1.00 100.86 144 LYS B N 1
ATOM 2797 C CA . LYS B 1 116 ? 19.540 86.692 30.289 1.00 105.11 144 LYS B CA 1
ATOM 2798 C C . LYS B 1 116 ? 21.039 86.893 30.461 1.00 106.75 144 LYS B C 1
ATOM 2799 O O . LYS B 1 116 ? 21.618 87.830 29.911 1.00 105.46 144 LYS B O 1
ATOM 2805 N N . ASP B 1 117 ? 21.671 86.002 31.216 1.00 108.16 145 ASP B N 1
ATOM 2806 C CA . ASP B 1 117 ? 23.107 86.093 31.435 1.00 102.92 145 ASP B CA 1
ATOM 2807 C C . ASP B 1 117 ? 23.779 84.738 31.258 1.00 90.53 145 ASP B C 1
ATOM 2808 O O . ASP B 1 117 ? 23.107 83.725 31.061 1.00 83.01 145 ASP B O 1
ATOM 2813 N N . LEU B 1 118 ? 25.106 84.729 31.318 1.00 90.61 146 LEU B N 1
ATOM 2814 C CA . LEU B 1 118 ? 25.865 83.499 31.162 1.00 87.96 146 LEU B CA 1
ATOM 2815 C C . LEU B 1 118 ? 25.598 82.541 32.311 1.00 87.90 146 LEU B C 1
ATOM 2816 O O . LEU B 1 118 ? 24.940 81.536 32.113 1.00 80.09 146 LEU B O 1
ATOM 2821 N N . THR B 1 119 ? 26.101 82.866 33.500 1.00 97.08 147 THR B N 1
ATOM 2822 C CA . THR B 1 119 ? 25.784 82.155 34.751 1.00 99.20 147 THR B CA 1
ATOM 2823 C C . THR B 1 119 ? 24.431 81.420 34.746 1.00 102.11 147 THR B C 1
ATOM 2824 O O . THR B 1 119 ? 24.332 80.262 35.165 1.00 104.60 147 THR B O 1
ATOM 2828 N N . SER B 1 120 ? 23.411 82.104 34.228 1.00 102.60 148 SER B N 1
ATOM 2829 C CA . SER B 1 120 ? 22.056 81.578 34.067 1.00 106.77 148 SER B CA 1
ATOM 2830 C C . SER B 1 120 ? 21.944 80.532 32.956 1.00 106.47 148 SER B C 1
ATOM 2831 O O . SER B 1 120 ? 20.865 79.993 32.703 1.00 114.00 148 SER B O 1
ATOM 2834 N N . LEU B 1 121 ? 23.059 80.266 32.285 1.00 90.18 149 LEU B N 1
ATOM 2835 C CA . LEU B 1 121 ? 23.095 79.347 31.158 1.00 77.27 149 LEU B CA 1
ATOM 2836 C C . LEU B 1 121 ? 24.119 78.264 31.465 1.00 83.14 149 LEU B C 1
ATOM 2837 O O . LEU B 1 121 ? 24.141 77.220 30.813 1.00 79.89 149 LEU B O 1
ATOM 2842 N N . GLU B 1 122 ? 24.972 78.501 32.461 1.00 89.74 150 GLU B N 1
ATOM 2843 C CA . GLU B 1 122 ? 25.894 77.448 32.871 1.00 100.43 150 GLU B CA 1
ATOM 2844 C C . GLU B 1 122 ? 25.179 76.427 33.752 1.00 100.47 150 GLU B C 1
ATOM 2845 O O . GLU B 1 122 ? 25.769 75.430 34.172 1.00 106.27 150 GLU B O 1
ATOM 2851 N N . SER B 1 123 ? 23.895 76.676 33.999 1.00 95.40 151 SER B N 1
ATOM 2852 C CA . SER B 1 123 ? 23.032 75.737 34.709 1.00 92.86 151 SER B CA 1
ATOM 2853 C C . SER B 1 123 ? 21.973 75.161 33.768 1.00 83.26 151 SER B C 1
ATOM 2854 O O . SER B 1 123 ? 21.078 74.430 34.188 1.00 83.91 151 SER B O 1
ATOM 2857 N N . ALA B 1 124 ? 22.093 75.495 32.489 1.00 77.00 152 ALA B N 1
ATOM 2858 C CA . ALA B 1 124 ? 21.134 75.069 31.479 1.00 80.34 152 ALA B CA 1
ATOM 2859 C C . ALA B 1 124 ? 21.638 73.833 30.733 1.00 74.59 152 ALA B C 1
ATOM 2860 O O . ALA B 1 124 ? 22.843 73.573 30.681 1.00 70.76 152 ALA B O 1
ATOM 2862 N N . ASN B 1 125 ? 20.708 73.070 30.166 1.00 70.70 153 ASN B N 1
ATOM 2863 C CA . ASN B 1 125 ? 21.070 71.956 29.301 1.00 70.13 153 ASN B CA 1
ATOM 2864 C C . ASN B 1 125 ? 21.234 72.464 27.881 1.00 70.81 153 ASN B C 1
ATOM 2865 O O . ASN B 1 125 ? 20.261 72.839 27.223 1.00 63.97 153 ASN B O 1
ATOM 2870 N N . ILE B 1 126 ? 22.476 72.476 27.420 1.00 60.49 154 ILE B N 1
ATOM 2871 C CA . ILE B 1 126 ? 22.816 73.150 26.178 1.00 56.57 154 ILE B CA 1
ATOM 2872 C C . ILE B 1 126 ? 23.169 72.128 25.104 1.00 53.38 154 ILE B C 1
ATOM 2873 O O . ILE B 1 126 ? 23.879 71.159 25.369 1.00 55.94 154 ILE B O 1
ATOM 2878 N N . ALA B 1 127 ? 22.635 72.337 23.904 1.00 50.67 155 ALA B N 1
ATOM 2879 C CA . ALA B 1 127 ? 22.978 71.499 22.761 1.00 49.93 155 ALA B CA 1
ATOM 2880 C C . ALA B 1 127 ? 23.733 72.316 21.727 1.00 48.57 155 ALA B C 1
ATOM 2881 O O . ALA B 1 127 ? 23.550 73.528 21.621 1.00 49.08 155 ALA B O 1
ATOM 2883 N N . ALA B 1 128 ? 24.603 71.637 20.990 1.00 42.01 156 ALA B N 1
ATOM 2884 C CA . ALA B 1 128 ? 25.271 72.216 19.846 1.00 38.91 156 ALA B CA 1
ATOM 2885 C C . ALA B 1 128 ? 25.597 71.079 18.895 1.00 44.23 156 ALA B C 1
ATOM 2886 O O . ALA B 1 128 ? 25.433 69.899 19.229 1.00 43.45 156 ALA B O 1
ATOM 2888 N N . GLN B 1 129 ? 26.047 71.436 17.704 1.00 38.28 157 GLN B N 1
ATOM 2889 C CA . GLN B 1 129 ? 26.299 70.450 16.668 1.00 35.61 157 GLN B CA 1
ATOM 2890 C C . GLN B 1 129 ? 27.728 69.914 16.745 1.00 41.75 157 GLN B C 1
ATOM 2891 O O . GLN B 1 129 ? 28.687 70.692 16.848 1.00 33.43 157 GLN B O 1
ATOM 2897 N N . LYS B 1 130 ? 27.871 68.588 16.696 1.00 32.73 158 LYS B N 1
ATOM 2898 C CA . LYS B 1 130 ? 29.192 67.956 16.692 1.00 35.50 158 LYS B CA 1
ATOM 2899 C C . LYS B 1 130 ? 30.118 68.532 15.624 1.00 34.70 158 LYS B C 1
ATOM 2900 O O . LYS B 1 130 ? 29.751 68.622 14.445 1.00 33.92 158 LYS B O 1
ATOM 2906 N N . GLY B 1 131 ? 31.322 68.914 16.043 1.00 37.65 159 GLY B N 1
ATOM 2907 C CA . GLY B 1 131 ? 32.364 69.321 15.111 1.00 32.26 159 GLY B CA 1
ATOM 2908 C C . GLY B 1 131 ? 32.248 70.767 14.668 1.00 30.78 159 GLY B C 1
ATOM 2909 O O . GLY B 1 131 ? 32.749 71.135 13.609 1.00 30.08 159 GLY B O 1
ATOM 2910 N N . THR B 1 132 ? 31.596 71.591 15.479 1.00 28.90 160 THR B N 1
ATOM 2911 C CA . THR B 1 132 ? 31.340 72.974 15.059 1.00 32.32 160 THR B CA 1
ATOM 2912 C C . THR B 1 132 ? 31.909 74.046 15.986 1.00 41.47 160 THR B C 1
ATOM 2913 O O . THR B 1 132 ? 32.256 73.787 17.140 1.00 38.64 160 THR B O 1
ATOM 2917 N N . VAL B 1 133 ? 31.959 75.270 15.467 1.00 33.46 161 VAL B N 1
ATOM 2918 C CA . VAL B 1 133 ? 32.334 76.431 16.271 1.00 31.59 161 VAL B CA 1
ATOM 2919 C C . VAL B 1 133 ? 31.382 76.725 17.453 1.00 36.38 161 VAL B C 1
ATOM 2920 O O . VAL B 1 133 ? 31.856 76.966 18.567 1.00 41.08 161 VAL B O 1
ATOM 2924 N N . PRO B 1 134 ? 30.049 76.724 17.222 1.00 34.43 162 PRO B N 1
ATOM 2925 C CA . PRO B 1 134 ? 29.152 76.945 18.369 1.00 35.06 162 PRO B CA 1
ATOM 2926 C C . PRO B 1 134 ? 29.330 75.907 19.466 1.00 37.03 162 PRO B C 1
ATOM 2927 O O . PRO B 1 134 ? 29.069 76.206 20.625 1.00 39.19 162 PRO B O 1
ATOM 2931 N N . GLU B 1 135 ? 29.764 74.704 19.096 1.00 37.49 163 GLU B N 1
ATOM 2932 C CA . GLU B 1 135 ? 30.054 73.674 20.093 1.00 40.17 163 GLU B CA 1
ATOM 2933 C C . GLU B 1 135 ? 31.296 74.035 20.892 1.00 39.32 163 GLU B C 1
ATOM 2934 O O . GLU B 1 135 ? 31.281 74.017 22.113 1.00 42.28 163 GLU B O 1
ATOM 2940 N N . SER B 1 136 ? 32.376 74.358 20.186 1.00 41.85 164 SER B N 1
ATOM 2941 C CA A SER B 1 136 ? 33.624 74.687 20.859 0.50 42.90 164 SER B CA 1
ATOM 2942 C CA B SER B 1 136 ? 33.650 74.752 20.801 0.50 44.17 164 SER B CA 1
ATOM 2943 C C . SER B 1 136 ? 33.471 75.903 21.780 1.00 45.82 164 SER B C 1
ATOM 2944 O O . SER B 1 136 ? 34.030 75.909 22.876 1.00 47.03 164 SER B O 1
ATOM 2949 N N . MET B 1 137 ? 32.691 76.901 21.365 1.00 49.77 165 MET B N 1
ATOM 2950 C CA . MET B 1 137 ? 32.469 78.085 22.200 1.00 43.31 165 MET B CA 1
ATOM 2951 C C . MET B 1 137 ? 31.868 77.735 23.555 1.00 46.48 165 MET B C 1
ATOM 2952 O O . MET B 1 137 ? 32.307 78.257 24.580 1.00 52.83 165 MET B O 1
ATOM 2957 N N . VAL B 1 138 ? 30.866 76.857 23.563 1.00 46.22 166 VAL B N 1
ATOM 2958 C CA . VAL B 1 138 ? 30.289 76.383 24.824 1.00 49.43 166 VAL B CA 1
ATOM 2959 C C . VAL B 1 138 ? 31.355 75.709 25.683 1.00 51.60 166 VAL B C 1
ATOM 2960 O O . VAL B 1 138 ? 31.512 76.030 26.858 1.00 54.97 166 VAL B O 1
ATOM 2964 N N . LYS B 1 139 ? 32.082 74.769 25.082 1.00 58.16 167 LYS B N 1
ATOM 2965 C CA . LYS B 1 139 ? 33.126 74.027 25.789 1.00 59.64 167 LYS B CA 1
ATOM 2966 C C . LYS B 1 139 ? 34.164 74.952 26.408 1.00 62.14 167 LYS B C 1
ATOM 2967 O O . LYS B 1 139 ? 34.610 74.735 27.533 1.00 57.32 167 LYS B O 1
ATOM 2973 N N . GLU B 1 140 ? 34.528 75.995 25.671 1.00 53.80 168 GLU B N 1
ATOM 2974 C CA . GLU B 1 140 ? 35.578 76.909 26.098 1.00 58.61 168 GLU B CA 1
ATOM 2975 C C . GLU B 1 140 ? 35.070 77.966 27.070 1.00 62.71 168 GLU B C 1
ATOM 2976 O O . GLU B 1 140 ? 35.774 78.342 28.008 1.00 60.98 168 GLU B O 1
ATOM 2982 N N . GLN B 1 141 ? 33.842 78.432 26.850 1.00 58.14 169 GLN B N 1
ATOM 2983 C CA . GLN B 1 141 ? 33.299 79.554 27.618 1.00 58.61 169 GLN B CA 1
ATOM 2984 C C . GLN B 1 141 ? 32.295 79.161 28.693 1.00 61.46 169 GLN B C 1
ATOM 2985 O O . GLN B 1 141 ? 32.084 79.903 29.651 1.00 64.73 169 GLN B O 1
ATOM 2991 N N . LEU B 1 142 ? 31.679 77.996 28.536 1.00 63.16 170 LEU B N 1
ATOM 2992 C CA . LEU B 1 142 ? 30.748 77.491 29.539 1.00 67.88 170 LEU B CA 1
ATOM 2993 C C . LEU B 1 142 ? 31.147 76.096 30.005 1.00 67.76 170 LEU B C 1
ATOM 2994 O O . LEU B 1 142 ? 30.333 75.179 29.955 1.00 64.19 170 LEU B O 1
ATOM 2999 N N . PRO B 1 143 ? 32.397 75.929 30.473 1.00 66.02 171 PRO B N 1
ATOM 3000 C CA . PRO B 1 143 ? 32.931 74.579 30.712 1.00 66.63 171 PRO B CA 1
ATOM 3001 C C . PRO B 1 143 ? 32.207 73.805 31.813 1.00 72.99 171 PRO B C 1
ATOM 3002 O O . PRO B 1 143 ? 32.320 72.579 31.866 1.00 70.21 171 PRO B O 1
ATOM 3006 N N . LYS B 1 144 ? 31.480 74.501 32.680 1.00 75.03 172 LYS B N 1
ATOM 3007 C CA . LYS B 1 144 ? 30.710 73.821 33.720 1.00 78.21 172 LYS B CA 1
ATOM 3008 C C . LYS B 1 144 ? 29.288 73.498 33.255 1.00 77.10 172 LYS B C 1
ATOM 3009 O O . LYS B 1 144 ? 28.544 72.807 33.950 1.00 80.36 172 LYS B O 1
ATOM 3015 N N . ALA B 1 145 ? 28.918 73.992 32.077 1.00 71.24 173 ALA B N 1
ATOM 3016 C CA . ALA B 1 145 ? 27.590 73.737 31.530 1.00 69.83 173 ALA B CA 1
ATOM 3017 C C . ALA B 1 145 ? 27.488 72.301 31.032 1.00 71.58 173 ALA B C 1
ATOM 3018 O O . ALA B 1 145 ? 28.488 71.691 30.635 1.00 67.78 173 ALA B O 1
ATOM 3020 N N . GLN B 1 146 ? 26.273 71.764 31.055 1.00 68.95 174 GLN B N 1
ATOM 3021 C CA . GLN B 1 146 ? 26.031 70.412 30.577 1.00 67.74 174 GLN B CA 1
ATOM 3022 C C . GLN B 1 146 ? 25.716 70.456 29.087 1.00 75.19 174 GLN B C 1
ATOM 3023 O O . GLN B 1 146 ? 24.617 70.836 28.677 1.00 62.65 174 GLN B O 1
ATOM 3029 N N . LEU B 1 147 ? 26.699 70.071 28.282 1.00 62.68 175 LEU B N 1
ATOM 3030 C CA . LEU B 1 147 ? 26.603 70.207 26.837 1.00 56.09 175 LEU B CA 1
ATOM 3031 C C . LEU B 1 147 ? 26.239 68.889 26.173 1.00 58.88 175 LEU B C 1
ATOM 3032 O O . LEU B 1 147 ? 26.849 67.854 26.443 1.00 61.35 175 LEU B O 1
ATOM 3037 N N . THR B 1 148 ? 25.237 68.929 25.302 1.00 52.97 176 THR B N 1
ATOM 3038 C CA . THR B 1 148 ? 24.860 67.757 24.517 1.00 57.18 176 THR B CA 1
ATOM 3039 C C . THR B 1 148 ? 25.217 67.999 23.059 1.00 58.05 176 THR B C 1
ATOM 3040 O O . THR B 1 148 ? 24.637 68.866 22.404 1.00 51.63 176 THR B O 1
ATOM 3044 N N . SER B 1 149 ? 26.186 67.236 22.562 1.00 45.93 177 SER B N 1
ATOM 3045 C CA . SER B 1 149 ? 26.652 67.399 21.193 1.00 47.71 177 SER B CA 1
ATOM 3046 C C . SER B 1 149 ? 25.919 66.422 20.286 1.00 48.25 177 SER B C 1
ATOM 3047 O O . SER B 1 149 ? 25.898 65.221 20.544 1.00 51.11 177 SER B O 1
ATOM 3050 N N . LEU B 1 150 ? 25.315 66.944 19.223 1.00 42.91 178 LEU B N 1
ATOM 3051 C CA . LEU B 1 150 ? 24.488 66.135 18.334 1.00 45.30 178 LEU B CA 1
ATOM 3052 C C . LEU B 1 150 ? 24.949 66.264 16.897 1.00 38.77 178 LEU B C 1
ATOM 3053 O O . LEU B 1 150 ? 25.403 67.324 16.483 1.00 33.34 178 LEU B O 1
ATOM 3058 N N . THR B 1 151 ? 24.821 65.183 16.132 1.00 36.79 179 THR B N 1
ATOM 3059 C CA . THR B 1 151 ? 25.305 65.174 14.753 1.00 34.45 179 THR B CA 1
ATOM 3060 C C . THR B 1 151 ? 24.483 66.063 13.817 1.00 33.38 179 THR B C 1
ATOM 3061 O O . THR B 1 151 ? 25.041 66.797 12.996 1.00 33.01 179 THR B O 1
ATOM 3065 N N . ASN B 1 152 ? 23.162 65.984 13.944 1.00 38.38 180 ASN B N 1
ATOM 3066 C CA . ASN B 1 152 ? 22.233 66.685 13.056 1.00 37.64 180 ASN B CA 1
ATOM 3067 C C . ASN B 1 152 ? 21.603 67.867 13.786 1.00 39.05 180 ASN B C 1
ATOM 3068 O O . ASN B 1 152 ? 21.124 67.705 14.903 1.00 40.37 180 ASN B O 1
ATOM 3073 N N . MET B 1 153 ? 21.587 69.047 13.168 1.00 35.71 181 MET B N 1
ATOM 3074 C CA . MET B 1 153 ? 21.020 70.214 13.843 1.00 36.31 181 MET B CA 1
ATOM 3075 C C . MET B 1 153 ? 19.534 70.043 14.129 1.00 42.30 181 MET B C 1
ATOM 3076 O O . MET B 1 153 ? 19.042 70.456 15.179 1.00 46.26 181 MET B O 1
ATOM 3081 N N . GLY B 1 154 ? 18.825 69.423 13.190 1.00 41.32 182 GLY B N 1
ATOM 3082 C CA . GLY B 1 154 ? 17.402 69.177 13.344 1.00 46.16 182 GLY B CA 1
ATOM 3083 C C . GLY B 1 154 ? 17.066 68.326 14.553 1.00 54.44 182 GLY B C 1
ATOM 3084 O O . GLY B 1 154 ? 15.986 68.463 15.131 1.00 58.10 182 GLY B O 1
ATOM 3085 N N . GLU B 1 155 ? 17.984 67.441 14.932 1.00 49.31 183 GLU B N 1
ATOM 3086 C CA . GLU B 1 155 ? 17.781 66.605 16.114 1.00 50.60 183 GLU B CA 1
ATOM 3087 C C . GLU B 1 155 ? 17.943 67.415 17.397 1.00 48.59 183 GLU B C 1
ATOM 3088 O O . GLU B 1 155 ? 17.212 67.206 18.362 1.00 50.41 183 GLU B O 1
ATOM 3094 N N . ALA B 1 156 ? 18.900 68.343 17.396 1.00 44.98 184 ALA B N 1
ATOM 3095 C CA . ALA B 1 156 ? 19.119 69.242 18.529 1.00 51.60 184 ALA B CA 1
ATOM 3096 C C . ALA B 1 156 ? 17.881 70.083 18.771 1.00 51.28 184 ALA B C 1
ATOM 3097 O O . ALA B 1 156 ? 17.510 70.367 19.913 1.00 53.23 184 ALA B O 1
ATOM 3099 N N . VAL B 1 157 ? 17.238 70.472 17.679 1.00 49.72 185 VAL B N 1
ATOM 3100 C CA . VAL B 1 157 ? 16.028 71.275 17.759 1.00 54.49 185 VAL B CA 1
ATOM 3101 C C . VAL B 1 157 ? 14.877 70.454 18.340 1.00 57.25 185 VAL B C 1
ATOM 3102 O O . VAL B 1 157 ? 14.121 70.950 19.177 1.00 67.77 185 VAL B O 1
ATOM 3106 N N . ASN B 1 158 ? 14.755 69.200 17.914 1.00 48.73 186 ASN B N 1
ATOM 3107 C CA . ASN B 1 158 ? 13.740 68.306 18.469 1.00 52.99 186 ASN B CA 1
ATOM 3108 C C . ASN B 1 158 ? 13.883 68.096 19.976 1.00 63.69 186 ASN B C 1
ATOM 3109 O O . ASN B 1 158 ? 12.893 68.128 20.704 1.00 70.16 186 ASN B O 1
ATOM 3114 N N . GLU B 1 159 ? 15.113 67.888 20.440 1.00 64.24 187 GLU B N 1
ATOM 3115 C CA . GLU B 1 159 ? 15.362 67.723 21.872 1.00 66.62 187 GLU B CA 1
ATOM 3116 C C . GLU B 1 159 ? 14.989 68.993 22.645 1.00 68.93 187 GLU B C 1
ATOM 3117 O O . GLU B 1 159 ? 14.415 68.922 23.731 1.00 70.17 187 GLU B O 1
ATOM 3123 N N . LEU B 1 160 ? 15.293 70.154 22.067 1.00 57.91 188 LEU B N 1
ATOM 3124 C CA . LEU B 1 160 ? 14.863 71.423 22.647 1.00 62.20 188 LEU B CA 1
ATOM 3125 C C . LEU B 1 160 ? 13.340 71.479 22.738 1.00 66.86 188 LEU B C 1
ATOM 3126 O O . LEU B 1 160 ? 12.783 71.849 23.772 1.00 67.21 188 LEU B O 1
ATOM 3131 N N . GLN B 1 161 ? 12.674 71.107 21.647 1.00 63.73 189 GLN B N 1
ATOM 3132 C CA . GLN B 1 161 ? 11.215 71.084 21.607 1.00 64.42 189 GLN B CA 1
ATOM 3133 C C . GLN B 1 161 ? 10.631 70.065 22.580 1.00 75.94 189 GLN B C 1
ATOM 3134 O O . GLN B 1 161 ? 9.515 70.233 23.074 1.00 80.47 189 GLN B O 1
ATOM 3140 N N . ALA B 1 162 ? 11.383 69.006 22.855 1.00 72.56 190 ALA B N 1
ATOM 3141 C CA . ALA B 1 162 ? 10.865 67.917 23.678 1.00 78.78 190 ALA B CA 1
ATOM 3142 C C . ALA B 1 162 ? 10.987 68.187 25.178 1.00 83.63 190 ALA B C 1
ATOM 3143 O O . ALA B 1 162 ? 10.282 67.576 25.981 1.00 77.60 190 ALA B O 1
ATOM 3145 N N . GLY B 1 163 ? 11.876 69.108 25.547 1.00 82.04 191 GLY B N 1
ATOM 3146 C CA . GLY B 1 163 ? 12.080 69.477 26.941 1.00 80.65 191 GLY B CA 1
ATOM 3147 C C . GLY B 1 163 ? 13.407 69.005 27.512 1.00 83.63 191 GLY B C 1
ATOM 3148 O O . GLY B 1 163 ? 13.782 69.368 28.629 1.00 77.21 191 GLY B O 1
ATOM 3149 N N . LYS B 1 164 ? 14.120 68.198 26.734 1.00 71.44 192 LYS B N 1
ATOM 3150 C CA . LYS B 1 164 ? 15.379 67.614 27.174 1.00 77.92 192 LYS B CA 1
ATOM 3151 C C . LYS B 1 164 ? 16.522 68.623 27.127 1.00 76.87 192 LYS B C 1
ATOM 3152 O O . LYS B 1 164 ? 17.533 68.457 27.808 1.00 81.83 192 LYS B O 1
ATOM 3158 N N . ILE B 1 165 ? 16.362 69.659 26.309 1.00 69.61 193 ILE B N 1
ATOM 3159 C CA . ILE B 1 165 ? 17.384 70.685 26.143 1.00 66.66 193 ILE B CA 1
ATOM 3160 C C . ILE B 1 165 ? 16.764 72.070 26.358 1.00 74.42 193 ILE B C 1
ATOM 3161 O O . ILE B 1 165 ? 15.595 72.294 26.033 1.00 65.62 193 ILE B O 1
ATOM 3166 N N . ASP B 1 166 ? 17.541 72.984 26.932 1.00 65.02 194 ASP B N 1
ATOM 3167 C CA . ASP B 1 166 ? 17.058 74.323 27.234 1.00 66.55 194 ASP B CA 1
ATOM 3168 C C . ASP B 1 166 ? 17.442 75.321 26.156 1.00 65.60 194 ASP B C 1
ATOM 3169 O O . ASP B 1 166 ? 16.680 76.237 25.841 1.00 63.25 194 ASP B O 1
ATOM 3174 N N . ALA B 1 167 ? 18.633 75.145 25.600 1.00 59.67 195 ALA B N 1
ATOM 3175 C CA . ALA B 1 167 ? 19.174 76.120 24.659 1.00 56.49 195 ALA B CA 1
ATOM 3176 C C . ALA B 1 167 ? 20.002 75.426 23.589 1.00 55.42 195 ALA B C 1
ATOM 3177 O O . ALA B 1 167 ? 20.738 74.481 23.886 1.00 58.56 195 ALA B O 1
ATOM 3179 N N . VAL B 1 168 ? 19.868 75.886 22.346 1.00 49.68 196 VAL B N 1
ATOM 3180 C CA . VAL B 1 168 ? 20.688 75.374 21.256 1.00 46.08 196 VAL B CA 1
ATOM 3181 C C . VAL B 1 168 ? 21.541 76.487 20.675 1.00 48.34 196 VAL B C 1
ATOM 3182 O O . VAL B 1 168 ? 21.019 77.518 20.251 1.00 45.85 196 VAL B O 1
ATOM 3186 N N . HIS B 1 169 ? 22.853 76.269 20.654 1.00 44.89 197 HIS B N 1
ATOM 3187 C CA . HIS B 1 169 ? 23.794 77.243 20.120 1.00 44.39 197 HIS B CA 1
ATOM 3188 C C . HIS B 1 169 ? 23.981 76.969 18.638 1.00 44.30 197 HIS B C 1
ATOM 3189 O O . HIS B 1 169 ? 24.298 75.843 18.242 1.00 41.42 197 HIS B O 1
ATOM 3196 N N . MET B 1 170 ? 23.782 77.990 17.810 1.00 36.12 198 MET B N 1
ATOM 3197 C CA . MET B 1 170 ? 23.892 77.810 16.365 1.00 35.62 198 MET B CA 1
ATOM 3198 C C . MET B 1 170 ? 24.127 79.155 15.712 1.00 36.04 198 MET B C 1
ATOM 3199 O O . MET B 1 170 ? 24.023 80.190 16.364 1.00 38.63 198 MET B O 1
ATOM 3204 N N . ASP B 1 171 ? 24.452 79.139 14.427 1.00 33.14 199 ASP B N 1
ATOM 3205 C CA . ASP B 1 171 ? 24.595 80.383 13.681 1.00 29.27 199 ASP B CA 1
ATOM 3206 C C . ASP B 1 171 ? 23.261 81.119 13.672 1.00 32.55 199 ASP B C 1
ATOM 3207 O O . ASP B 1 171 ? 22.202 80.505 13.526 1.00 35.64 199 ASP B O 1
ATOM 3212 N N . GLU B 1 172 ? 23.312 82.432 13.864 1.00 32.35 200 GLU B N 1
ATOM 3213 C CA . GLU B 1 172 ? 22.089 83.217 14.019 1.00 35.87 200 GLU B CA 1
ATOM 3214 C C . GLU B 1 172 ? 21.036 83.123 12.899 1.00 31.88 200 GLU B C 1
ATOM 3215 O O . GLU B 1 172 ? 19.842 83.031 13.204 1.00 34.63 200 GLU B O 1
ATOM 3221 N N . PRO B 1 173 ? 21.454 83.160 11.621 1.00 33.23 201 PRO B N 1
ATOM 3222 C CA . PRO B 1 173 ? 20.434 83.048 10.569 1.00 37.39 201 PRO B CA 1
ATOM 3223 C C . PRO B 1 173 ? 19.637 81.746 10.667 1.00 37.65 201 PRO B C 1
ATOM 3224 O O . PRO B 1 173 ? 18.455 81.726 10.325 1.00 32.95 201 PRO B O 1
ATOM 3228 N N . VAL B 1 174 ? 20.276 80.680 11.139 1.00 33.78 202 VAL B N 1
ATOM 3229 C CA . VAL B 1 174 ? 19.586 79.402 11.306 1.00 33.73 202 VAL B CA 1
ATOM 3230 C C . VAL B 1 174 ? 18.564 79.476 12.442 1.00 39.04 202 VAL B C 1
ATOM 3231 O O . VAL B 1 174 ? 17.433 79.017 12.296 1.00 43.19 202 VAL B O 1
ATOM 3235 N N . ALA B 1 175 ? 18.964 80.075 13.561 1.00 38.34 203 ALA B N 1
ATOM 3236 C CA . ALA B 1 175 ? 18.051 80.287 14.688 1.00 40.18 203 ALA B CA 1
ATOM 3237 C C . ALA B 1 175 ? 16.851 81.135 14.281 1.00 40.75 203 ALA B C 1
ATOM 3238 O O . ALA B 1 175 ? 15.714 80.852 14.664 1.00 42.82 203 ALA B O 1
ATOM 3240 N N . LEU B 1 176 ? 17.111 82.175 13.498 1.00 40.37 204 LEU B N 1
ATOM 3241 C CA . LEU B 1 176 ? 16.052 83.079 13.062 1.00 47.09 204 LEU B CA 1
ATOM 3242 C C . LEU B 1 176 ? 15.079 82.364 12.141 1.00 45.95 204 LEU B C 1
ATOM 3243 O O . LEU B 1 176 ? 13.880 82.628 12.174 1.00 46.88 204 LEU B O 1
ATOM 3248 N N . SER B 1 177 ? 15.602 81.455 11.322 1.00 39.55 205 SER B N 1
ATOM 3249 C CA . SER B 1 177 ? 14.768 80.669 10.418 1.00 43.66 205 SER B CA 1
ATOM 3250 C C . SER B 1 177 ? 13.884 79.696 11.194 1.00 47.53 205 SER B C 1
ATOM 3251 O O . SER B 1 177 ? 12.706 79.548 10.875 1.00 53.23 205 SER B O 1
ATOM 3254 N N . TYR B 1 178 ? 14.449 79.036 12.205 1.00 40.53 206 TYR B N 1
ATOM 3255 C CA . TYR B 1 178 ? 13.641 78.207 13.101 1.00 47.62 206 TYR B CA 1
ATOM 3256 C C . TYR B 1 178 ? 12.565 79.033 13.778 1.00 55.65 206 TYR B C 1
ATOM 3257 O O . TYR B 1 178 ? 11.390 78.676 13.747 1.00 59.16 206 TYR B O 1
ATOM 3266 N N . ALA B 1 179 ? 12.980 80.146 14.379 1.00 51.09 207 ALA B N 1
ATOM 3267 C CA . ALA B 1 179 ? 12.079 80.995 15.158 1.00 56.19 207 ALA B CA 1
ATOM 3268 C C . ALA B 1 179 ? 10.954 81.579 14.310 1.00 64.88 207 ALA B C 1
ATOM 3269 O O . ALA B 1 179 ? 9.940 82.025 14.843 1.00 68.35 207 ALA B O 1
ATOM 3271 N N . ALA B 1 180 ? 11.135 81.560 12.991 1.00 58.95 208 ALA B N 1
ATOM 3272 C CA . ALA B 1 180 ? 10.168 82.144 12.064 1.00 63.83 208 ALA B CA 1
ATOM 3273 C C . ALA B 1 180 ? 9.166 81.116 11.529 1.00 70.16 208 ALA B C 1
ATOM 3274 O O . ALA B 1 180 ? 8.136 81.478 10.966 1.00 75.62 208 ALA B O 1
ATOM 3276 N N . LYS B 1 181 ? 9.482 79.836 11.699 1.00 71.97 209 LYS B N 1
ATOM 3277 C CA . LYS B 1 181 ? 8.577 78.753 11.332 1.00 78.61 209 LYS B CA 1
ATOM 3278 C C . LYS B 1 181 ? 8.000 78.156 12.600 1.00 79.70 209 LYS B C 1
ATOM 3279 O O . LYS B 1 181 ? 7.023 77.413 12.569 1.00 86.89 209 LYS B O 1
ATOM 3285 N N . ASN B 1 182 ? 8.632 78.479 13.720 1.00 78.32 210 ASN B N 1
ATOM 3286 C CA . ASN B 1 182 ? 8.263 77.897 14.996 1.00 84.32 210 ASN B CA 1
ATOM 3287 C C . ASN B 1 182 ? 7.847 78.938 16.025 1.00 88.69 210 ASN B C 1
ATOM 3288 O O . ASN B 1 182 ? 8.692 79.542 16.692 1.00 86.56 210 ASN B O 1
ATOM 3293 N N . ALA B 1 183 ? 6.542 79.170 16.129 1.00 90.68 211 ALA B N 1
ATOM 3294 C CA . ALA B 1 183 ? 6.005 79.835 17.300 1.00 85.84 211 ALA B CA 1
ATOM 3295 C C . ALA B 1 183 ? 6.354 78.905 18.448 1.00 86.92 211 ALA B C 1
ATOM 3296 O O . ALA B 1 183 ? 6.216 77.683 18.334 1.00 87.93 211 ALA B O 1
ATOM 3298 N N . GLY B 1 184 ? 6.836 79.481 19.542 1.00 83.12 212 GLY B N 1
ATOM 3299 C CA . GLY B 1 184 ? 7.321 78.701 20.662 1.00 77.77 212 GLY B CA 1
ATOM 3300 C C . GLY B 1 184 ? 8.809 78.903 20.849 1.00 72.67 212 GLY B C 1
ATOM 3301 O O . GLY B 1 184 ? 9.315 78.882 21.970 1.00 77.93 212 GLY B O 1
ATOM 3302 N N . LEU B 1 185 ? 9.514 79.108 19.740 1.00 66.10 213 LEU B N 1
ATOM 3303 C CA . LEU B 1 185 ? 10.956 79.305 19.787 1.00 64.15 213 LEU B CA 1
ATOM 3304 C C . LEU B 1 185 ? 11.340 80.754 19.547 1.00 66.39 213 LEU B C 1
ATOM 3305 O O . LEU B 1 185 ? 10.634 81.499 18.865 1.00 66.16 213 LEU B O 1
ATOM 3310 N N . ALA B 1 186 ? 12.478 81.144 20.103 1.00 70.07 214 ALA B N 1
ATOM 3311 C CA . ALA B 1 186 ? 12.972 82.500 19.948 1.00 67.58 214 ALA B CA 1
ATOM 3312 C C . ALA B 1 186 ? 14.475 82.550 20.166 1.00 64.20 214 ALA B C 1
ATOM 3313 O O . ALA B 1 186 ? 15.070 81.620 20.717 1.00 60.61 214 ALA B O 1
ATOM 3315 N N . VAL B 1 187 ? 15.090 83.638 19.720 1.00 52.96 215 VAL B N 1
ATOM 3316 C CA . VAL B 1 187 ? 16.509 83.852 19.938 1.00 51.33 215 VAL B CA 1
ATOM 3317 C C . VAL B 1 187 ? 16.705 84.504 21.297 1.00 54.58 215 VAL B C 1
ATOM 3318 O O . VAL B 1 187 ? 16.076 85.520 21.600 1.00 57.07 215 VAL B O 1
ATOM 3322 N N . ALA B 1 188 ? 17.568 83.910 22.118 1.00 54.96 216 ALA B N 1
ATOM 3323 C CA . ALA B 1 188 ? 17.908 84.474 23.420 1.00 59.40 216 ALA B CA 1
ATOM 3324 C C . ALA B 1 188 ? 18.625 85.807 23.232 1.00 60.05 216 ALA B C 1
ATOM 3325 O O . ALA B 1 188 ? 19.215 86.059 22.181 1.00 54.46 216 ALA B O 1
ATOM 3327 N N . THR B 1 189 ? 18.561 86.664 24.246 1.00 68.78 217 THR B N 1
ATOM 3328 C CA . THR B 1 189 ? 19.230 87.958 24.189 1.00 70.74 217 THR B CA 1
ATOM 3329 C C . THR B 1 189 ? 20.686 87.811 24.604 1.00 74.61 217 THR B C 1
ATOM 3330 O O . THR B 1 189 ? 21.515 88.675 24.317 1.00 76.15 217 THR B O 1
ATOM 3334 N N . VAL B 1 190 ? 20.985 86.718 25.299 1.00 73.42 218 VAL B N 1
ATOM 3335 C CA . VAL B 1 190 ? 22.338 86.459 25.769 1.00 67.51 218 VAL B CA 1
ATOM 3336 C C . VAL B 1 190 ? 23.154 85.807 24.664 1.00 59.53 218 VAL B C 1
ATOM 3337 O O . VAL B 1 190 ? 22.616 85.088 23.813 1.00 54.80 218 VAL B O 1
ATOM 3341 N N . SER B 1 191 ? 24.454 86.081 24.674 1.00 61.39 219 SER B N 1
ATOM 3342 C CA . SER B 1 191 ? 25.365 85.528 23.689 1.00 60.97 219 SER B CA 1
ATOM 3343 C C . SER B 1 191 ? 26.733 85.305 24.310 1.00 55.50 219 SER B C 1
ATOM 3344 O O . SER B 1 191 ? 27.101 85.961 25.294 1.00 56.38 219 SER B O 1
ATOM 3347 N N . LEU B 1 192 ? 27.479 84.369 23.736 1.00 50.86 220 LEU B N 1
ATOM 3348 C CA . LEU B 1 192 ? 28.876 84.188 24.087 1.00 68.46 220 LEU B CA 1
ATOM 3349 C C . LEU B 1 192 ? 29.724 85.178 23.310 1.00 64.86 220 LEU B C 1
ATOM 3350 O O . LEU B 1 192 ? 29.227 85.876 22.425 1.00 56.45 220 LEU B O 1
ATOM 3355 N N . LYS B 1 193 ? 31.003 85.242 23.657 1.00 61.32 221 LYS B N 1
ATOM 3356 C CA . LYS B 1 193 ? 31.961 86.046 22.919 1.00 64.35 221 LYS B CA 1
ATOM 3357 C C . LYS B 1 193 ? 32.351 85.328 21.640 1.00 66.47 221 LYS B C 1
ATOM 3358 O O . LYS B 1 193 ? 32.966 84.260 21.676 1.00 64.18 221 LYS B O 1
ATOM 3364 N N . MET B 1 194 ? 31.983 85.914 20.508 1.00 67.98 222 MET B N 1
ATOM 3365 C CA . MET B 1 194 ? 32.388 85.377 19.222 1.00 70.03 222 MET B CA 1
ATOM 3366 C C . MET B 1 194 ? 33.818 85.762 18.916 1.00 69.04 222 MET B C 1
ATOM 3367 O O . MET B 1 194 ? 34.235 86.893 19.169 1.00 68.33 222 MET B O 1
ATOM 3372 N N . LYS B 1 195 ? 34.569 84.825 18.357 1.00 66.38 223 LYS B N 1
ATOM 3373 C CA . LYS B 1 195 ? 35.856 85.167 17.785 1.00 77.14 223 LYS B CA 1
ATOM 3374 C C . LYS B 1 195 ? 35.597 85.953 16.501 1.00 86.17 223 LYS B C 1
ATOM 3375 O O . LYS B 1 195 ? 34.532 85.832 15.890 1.00 87.22 223 LYS B O 1
ATOM 3381 N N . ASP B 1 196 ? 36.559 86.783 16.121 1.00 92.16 224 ASP B N 1
ATOM 3382 C CA . ASP B 1 196 ? 36.523 87.517 14.864 1.00 97.22 224 ASP B CA 1
ATOM 3383 C C . ASP B 1 196 ? 37.857 87.258 14.171 1.00 92.27 224 ASP B C 1
ATOM 3384 O O . ASP B 1 196 ? 38.867 87.068 14.843 1.00 100.73 224 ASP B O 1
ATOM 3389 N N . GLY B 1 197 ? 37.867 87.171 12.845 1.00 80.56 225 GLY B N 1
ATOM 3390 C CA . GLY B 1 197 ? 36.678 86.938 12.061 1.00 66.04 225 GLY B CA 1
ATOM 3391 C C . GLY B 1 197 ? 36.813 85.522 11.543 1.00 76.19 225 GLY B C 1
ATOM 3392 O O . GLY B 1 197 ? 37.739 85.211 10.788 1.00 77.27 225 GLY B O 1
ATOM 3393 N N . ASP B 1 198 ? 35.922 84.649 11.992 1.00 53.01 226 ASP B N 1
ATOM 3394 C CA . ASP B 1 198 ? 35.846 83.296 11.464 1.00 54.94 226 ASP B CA 1
ATOM 3395 C C . ASP B 1 198 ? 34.543 83.209 10.684 1.00 49.39 226 ASP B C 1
ATOM 3396 O O . ASP B 1 198 ? 33.672 82.399 10.987 1.00 49.66 226 ASP B O 1
ATOM 3401 N N . ALA B 1 199 ? 34.415 84.084 9.690 1.00 33.67 227 ALA B N 1
ATOM 3402 C CA . ALA B 1 199 ? 33.213 84.161 8.871 1.00 23.65 227 ALA B CA 1
ATOM 3403 C C . ALA B 1 199 ? 33.087 82.921 7.992 1.00 30.94 227 ALA B C 1
ATOM 3404 O O . ALA B 1 199 ? 34.007 82.103 7.929 1.00 28.10 227 ALA B O 1
ATOM 3406 N N . ASN B 1 200 ? 31.958 82.803 7.299 1.00 24.20 228 ASN B N 1
ATOM 3407 C CA . ASN B 1 200 ? 31.707 81.669 6.414 1.00 23.20 228 ASN B CA 1
ATOM 3408 C C 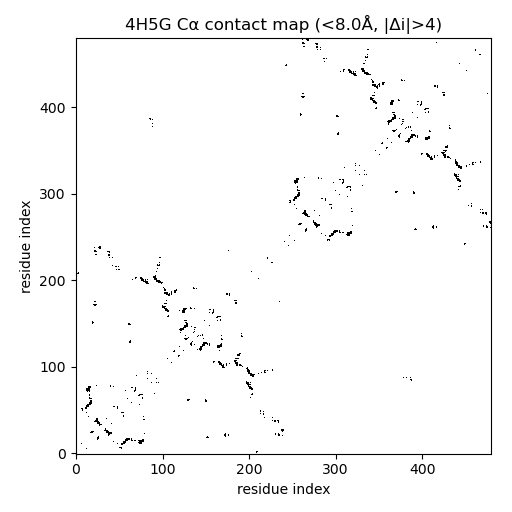. ASN B 1 200 ? 32.559 81.743 5.160 1.00 27.99 228 ASN B C 1
ATOM 3409 O O . ASN B 1 200 ? 32.636 82.789 4.523 1.00 22.77 228 ASN B O 1
ATOM 3414 N N . ALA B 1 201 ? 33.195 80.633 4.791 1.00 19.72 229 ALA B N 1
ATOM 3415 C CA . ALA B 1 201 ? 33.996 80.616 3.568 1.00 19.58 229 ALA B CA 1
ATOM 3416 C C . ALA B 1 201 ? 33.921 79.238 2.929 1.00 21.04 229 ALA B C 1
ATOM 3417 O O . ALA B 1 201 ? 33.508 78.288 3.574 1.00 21.94 229 ALA B O 1
ATOM 3419 N N . VAL B 1 202 ? 34.303 79.151 1.660 1.00 21.04 230 VAL B N 1
ATOM 3420 C CA . VAL B 1 202 ? 34.361 77.875 0.944 1.00 20.18 230 VAL B CA 1
ATOM 3421 C C . VAL B 1 202 ? 35.677 77.209 1.290 1.00 23.35 230 VAL B C 1
ATOM 3422 O O . VAL B 1 202 ? 36.722 77.854 1.235 1.00 24.18 230 VAL B O 1
ATOM 3426 N N . ALA B 1 203 ? 35.635 75.925 1.649 1.00 22.56 231 ALA B N 1
ATOM 3427 C CA . ALA B 1 203 ? 36.855 75.177 1.951 1.00 24.13 231 ALA B CA 1
ATOM 3428 C C . ALA B 1 203 ? 37.378 74.449 0.712 1.00 25.27 231 ALA B C 1
ATOM 3429 O O . ALA B 1 203 ? 36.597 73.912 -0.083 1.00 22.72 231 ALA B O 1
ATOM 3431 N N . LEU B 1 204 ? 38.702 74.446 0.554 1.00 20.06 232 LEU B N 1
ATOM 3432 C CA . LEU B 1 204 ? 39.368 73.741 -0.545 1.00 20.77 232 LEU B CA 1
ATOM 3433 C C . LEU B 1 204 ? 40.489 72.915 0.054 1.00 22.88 232 LEU B C 1
ATOM 3434 O O . LEU B 1 204 ? 40.921 73.180 1.168 1.00 25.31 232 LEU B O 1
ATOM 3439 N N . ARG B 1 205 ? 40.965 71.907 -0.670 1.00 21.95 233 ARG B N 1
ATOM 3440 C CA . ARG B 1 205 ? 42.164 71.207 -0.211 1.00 23.03 233 ARG B CA 1
ATOM 3441 C C . ARG B 1 205 ? 43.360 72.142 -0.378 1.00 24.21 233 ARG B C 1
ATOM 3442 O O . ARG B 1 205 ? 43.298 73.122 -1.129 1.00 27.42 233 ARG B O 1
ATOM 3450 N N . LYS B 1 206 ? 44.455 71.839 0.313 1.00 23.41 234 LYS B N 1
ATOM 3451 C CA . LYS B 1 206 ? 45.738 72.471 -0.005 1.00 26.30 234 LYS B CA 1
ATOM 3452 C C . LYS B 1 206 ? 46.057 72.218 -1.483 1.00 26.70 234 LYS B C 1
ATOM 3453 O O . LYS B 1 206 ? 45.507 71.290 -2.092 1.00 33.86 234 LYS B O 1
ATOM 3459 N N . ASN B 1 207 ? 46.904 73.060 -2.071 1.00 42.79 235 ASN B N 1
ATOM 3460 C CA . ASN B 1 207 ? 47.295 72.900 -3.476 1.00 45.71 235 ASN B CA 1
ATOM 3461 C C . ASN B 1 207 ? 46.144 73.034 -4.468 1.00 45.85 235 ASN B C 1
ATOM 3462 O O . ASN B 1 207 ? 46.055 72.253 -5.421 1.00 51.17 235 ASN B O 1
ATOM 3467 N N . SER B 1 208 ? 45.267 74.010 -4.252 1.00 33.46 236 SER B N 1
ATOM 3468 C CA . SER B 1 208 ? 44.177 74.258 -5.185 1.00 35.55 23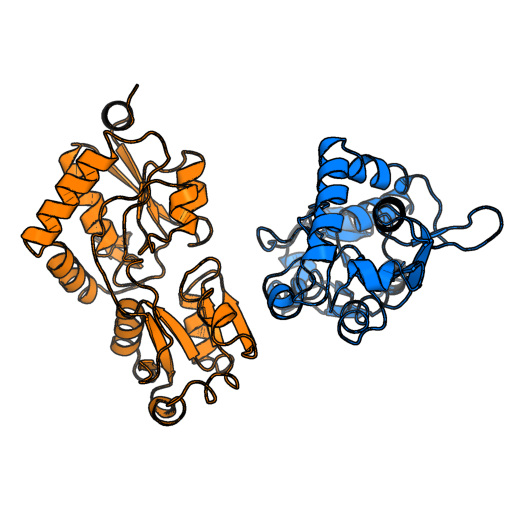6 SER B CA 1
ATOM 3469 C C . SER B 1 208 ? 44.144 75.736 -5.532 1.00 42.00 236 SER B C 1
ATOM 3470 O O . SER B 1 208 ? 43.066 76.315 -5.686 1.00 35.78 236 SER B O 1
ATOM 3473 N N . ASP B 1 209 ? 45.328 76.336 -5.643 1.00 31.15 237 ASP B N 1
ATOM 3474 C CA . ASP B 1 209 ? 45.454 77.776 -5.854 1.00 34.20 237 ASP B CA 1
ATOM 3475 C C . ASP B 1 209 ? 44.606 78.337 -6.988 1.00 31.79 237 ASP B C 1
ATOM 3476 O O . ASP B 1 209 ? 43.951 79.371 -6.819 1.00 33.44 237 ASP B O 1
ATOM 3481 N N A ASP B 1 210 ? 44.614 77.675 -8.140 0.50 28.68 238 ASP B N 1
ATOM 3482 N N B ASP B 1 210 ? 44.620 77.675 -8.140 0.50 28.62 238 ASP B N 1
ATOM 3483 C CA A ASP B 1 210 ? 43.874 78.227 -9.274 0.50 29.74 238 ASP B CA 1
ATOM 3484 C CA B ASP B 1 210 ? 43.869 78.177 -9.291 0.50 30.27 238 ASP B CA 1
ATOM 3485 C C A ASP B 1 210 ? 42.365 78.088 -9.084 0.50 29.44 238 ASP B C 1
ATOM 3486 C C B ASP B 1 210 ? 42.374 78.106 -9.043 0.50 29.26 238 ASP B C 1
ATOM 3487 O O A ASP B 1 210 ? 41.597 78.936 -9.533 0.50 32.17 238 ASP B O 1
ATOM 3488 O O B ASP B 1 210 ? 41.624 78.998 -9.433 0.50 30.37 238 ASP B O 1
ATOM 3497 N N . LEU B 1 211 ? 41.946 77.036 -8.383 1.00 27.89 239 LEU B N 1
ATOM 3498 C CA . LEU B 1 211 ? 40.537 76.880 -8.027 1.00 26.11 239 LEU B CA 1
ATOM 3499 C C . LEU B 1 211 ? 40.124 77.922 -6.990 1.00 24.36 239 LEU B C 1
ATOM 3500 O O . LEU B 1 211 ? 39.050 78.508 -7.096 1.00 26.00 239 LEU B O 1
ATOM 3505 N N . LYS B 1 212 ? 40.974 78.151 -5.991 1.00 25.64 240 LYS B N 1
ATOM 3506 C CA . LYS B 1 212 ? 40.688 79.200 -5.006 1.00 29.22 240 LYS B CA 1
ATOM 3507 C C . LYS B 1 212 ? 40.558 80.568 -5.660 1.00 26.90 240 LYS B C 1
ATOM 3508 O O . LYS B 1 212 ? 39.719 81.374 -5.262 1.00 27.23 240 LYS B O 1
ATOM 3514 N N . GLU B 1 213 ? 41.368 80.841 -6.677 1.00 26.03 241 GLU B N 1
ATOM 3515 C CA . GLU B 1 213 ? 41.261 82.150 -7.320 1.00 30.99 241 GLU B CA 1
ATOM 3516 C C . GLU B 1 213 ? 39.952 82.275 -8.070 1.00 28.51 241 GLU B C 1
ATOM 3517 O O . GLU B 1 213 ? 39.325 83.329 -8.050 1.00 26.59 241 GLU B O 1
ATOM 3523 N N . VAL B 1 214 ? 39.521 81.199 -8.720 1.00 24.73 242 VAL B N 1
ATOM 3524 C CA . VAL B 1 214 ? 38.227 81.225 -9.396 1.00 23.27 242 VAL B CA 1
ATOM 3525 C C . VAL B 1 214 ? 37.121 81.458 -8.378 1.00 26.70 242 VAL B C 1
ATOM 3526 O O . VAL B 1 214 ? 36.247 82.305 -8.573 1.00 24.68 242 VAL B O 1
ATOM 3530 N N . VAL B 1 215 ? 37.174 80.719 -7.277 1.00 23.46 243 VAL B N 1
ATOM 3531 C CA . VAL B 1 215 ? 36.148 80.837 -6.243 1.00 19.31 243 VAL B CA 1
ATOM 3532 C C . VAL B 1 215 ? 36.157 82.233 -5.603 1.00 22.85 243 VAL B C 1
ATOM 3533 O O . VAL B 1 215 ? 35.101 82.830 -5.371 1.00 23.60 243 VAL B O 1
ATOM 3537 N N . ASP B 1 216 ? 37.346 82.752 -5.327 1.00 22.27 244 ASP B N 1
ATOM 3538 C CA . ASP B 1 216 ? 37.482 84.104 -4.768 1.00 21.54 244 ASP B CA 1
ATOM 3539 C C . ASP B 1 216 ? 36.894 85.164 -5.684 1.00 28.24 244 ASP B C 1
ATOM 3540 O O . ASP B 1 216 ? 36.262 86.118 -5.231 1.00 26.20 244 ASP B O 1
ATOM 3545 N N . LYS B 1 217 ? 37.114 84.999 -6.980 1.00 24.45 245 LYS B N 1
ATOM 3546 C CA . LYS B 1 217 ? 36.616 85.960 -7.952 1.00 27.61 245 LYS B CA 1
ATOM 3547 C C . LYS B 1 217 ? 35.099 85.950 -7.989 1.00 27.93 245 LYS B C 1
ATOM 3548 O O . LYS B 1 217 ? 34.462 87.001 -8.062 1.00 25.92 245 LYS B O 1
ATOM 3554 N N . VAL B 1 218 ? 34.516 84.756 -7.940 1.00 23.92 246 VAL B N 1
ATOM 3555 C CA . VAL B 1 218 ? 33.061 84.623 -7.921 1.00 23.34 246 VAL B CA 1
ATOM 3556 C C . VAL B 1 218 ? 32.506 85.256 -6.654 1.00 22.49 246 VAL B C 1
ATOM 3557 O O . VAL B 1 218 ? 31.551 86.036 -6.707 1.00 24.05 246 VAL B O 1
ATOM 3561 N N . ILE B 1 219 ? 33.108 84.921 -5.516 1.00 20.59 247 ILE B N 1
ATOM 3562 C CA . ILE B 1 219 ? 32.635 85.439 -4.232 1.00 21.48 247 ILE B CA 1
ATOM 3563 C C . ILE B 1 219 ? 32.769 86.959 -4.145 1.00 24.79 247 ILE B C 1
ATOM 3564 O O . ILE B 1 219 ? 31.860 87.637 -3.666 1.00 23.36 247 ILE B O 1
ATOM 3569 N N . GLN B 1 220 ? 33.890 87.503 -4.612 1.00 24.12 248 GLN B N 1
ATOM 3570 C CA . GLN B 1 220 ? 34.061 88.964 -4.547 1.00 25.68 248 GLN B CA 1
ATOM 3571 C C . GLN B 1 220 ? 32.967 89.639 -5.355 1.00 26.52 248 GLN B C 1
ATOM 3572 O O . GLN B 1 220 ? 32.412 90.656 -4.940 1.00 26.87 248 GLN B O 1
ATOM 3578 N N . LYS B 1 221 ? 32.639 89.065 -6.508 1.00 21.75 249 LYS B N 1
ATOM 3579 C CA . LYS B 1 221 ? 31.555 89.610 -7.315 1.00 24.89 249 LYS B CA 1
ATOM 3580 C C . LYS B 1 221 ? 30.202 89.498 -6.623 1.00 26.62 249 LYS B C 1
ATOM 3581 O O . LYS B 1 221 ? 29.419 90.453 -6.623 1.00 25.62 249 LYS B O 1
ATOM 3587 N N . LEU B 1 222 ? 29.913 88.330 -6.052 1.00 22.54 250 LEU B N 1
ATOM 3588 C CA . LEU B 1 222 ? 28.675 88.157 -5.289 1.00 23.98 250 LEU B CA 1
ATOM 3589 C C . LEU B 1 222 ? 28.543 89.214 -4.191 1.00 23.04 250 LEU B C 1
ATOM 3590 O O . LEU B 1 222 ? 27.505 89.880 -4.075 1.00 25.57 250 LEU B O 1
ATOM 3595 N N . LYS B 1 223 ? 29.594 89.378 -3.395 1.00 20.48 251 LYS B N 1
ATOM 3596 C CA . LYS B 1 223 ? 29.531 90.301 -2.263 1.00 23.11 251 LYS B CA 1
ATOM 3597 C C . LYS B 1 223 ? 29.399 91.741 -2.741 1.00 24.75 251 LYS B C 1
ATOM 3598 O O . LYS B 1 223 ? 28.670 92.538 -2.142 1.00 23.71 251 LYS B O 1
ATOM 3604 N N . ASP B 1 224 ? 30.104 92.067 -3.819 1.00 22.50 252 ASP B N 1
ATOM 3605 C CA . ASP B 1 224 ? 30.092 93.440 -4.333 1.00 20.71 252 ASP B CA 1
ATOM 3606 C C . ASP B 1 224 ? 28.763 93.805 -4.977 1.00 28.94 252 ASP B C 1
ATOM 3607 O O . ASP B 1 224 ? 28.427 94.978 -5.110 1.00 25.35 252 ASP B O 1
ATOM 3612 N N . GLU B 1 225 ? 28.000 92.789 -5.365 1.00 22.16 253 GLU B N 1
ATOM 3613 C CA . GLU B 1 225 ? 26.724 93.023 -6.041 1.00 23.44 253 GLU B CA 1
ATOM 3614 C C . GLU B 1 225 ? 25.534 92.737 -5.148 1.00 25.33 253 GLU B C 1
ATOM 3615 O O . GLU B 1 225 ? 24.383 92.839 -5.577 1.00 24.30 253 GLU B O 1
ATOM 3621 N N . GLY B 1 226 ? 25.830 92.369 -3.905 1.00 20.17 254 GLY B N 1
ATOM 3622 C CA . GLY B 1 226 ? 24.820 92.090 -2.900 1.00 20.16 254 GLY B CA 1
ATOM 3623 C C . GLY B 1 226 ? 24.127 90.760 -3.148 1.00 25.20 254 GLY B C 1
ATOM 3624 O O . GLY B 1 226 ? 23.046 90.504 -2.625 1.00 24.33 254 GLY B O 1
ATOM 3625 N N . THR B 1 227 ? 24.764 89.907 -3.944 1.00 23.37 255 THR B N 1
ATOM 3626 C CA . THR B 1 227 ? 24.084 88.716 -4.464 1.00 21.23 255 THR B CA 1
ATOM 3627 C C . THR B 1 227 ? 23.877 87.619 -3.423 1.00 25.17 255 THR B C 1
ATOM 3628 O O . THR B 1 227 ? 22.849 86.929 -3.444 1.00 26.05 255 THR B O 1
ATOM 3632 N N . TYR B 1 228 ? 24.838 87.441 -2.516 1.00 21.92 256 TYR B N 1
ATOM 3633 C CA . TYR B 1 228 ? 24.657 86.418 -1.486 1.00 24.64 256 TYR B CA 1
ATOM 3634 C C . TYR B 1 228 ? 23.497 86.797 -0.579 1.00 27.86 256 TYR B C 1
ATOM 3635 O O . TYR B 1 228 ? 22.717 85.939 -0.147 1.00 24.58 256 TYR B O 1
ATOM 3644 N N . GLN B 1 229 ? 23.357 88.091 -0.314 1.00 24.14 257 GLN B N 1
ATOM 3645 C CA . GLN B 1 229 ? 22.214 88.579 0.454 1.00 20.50 257 GLN B CA 1
ATOM 3646 C C . GLN B 1 229 ? 20.922 88.225 -0.275 1.00 23.50 257 GLN B C 1
ATOM 3647 O O . GLN B 1 229 ? 19.975 87.747 0.336 1.00 24.95 257 GLN B O 1
ATOM 3653 N N . SER B 1 230 ? 20.894 88.452 -1.588 1.00 21.44 258 SER B N 1
ATOM 3654 C CA . SER B 1 230 ? 19.728 88.114 -2.402 1.00 23.56 258 SER B CA 1
ATOM 3655 C C . SER B 1 230 ? 19.434 86.607 -2.353 1.00 29.10 258 SER B C 1
ATOM 3656 O O . SER B 1 230 ? 18.270 86.194 -2.321 1.00 25.99 258 SER B O 1
ATOM 3659 N N . TYR B 1 231 ? 20.486 85.790 -2.335 1.00 24.12 259 TYR B N 1
ATOM 3660 C CA . TYR B 1 231 ? 20.309 84.337 -2.224 1.00 26.29 259 TYR B CA 1
ATOM 3661 C C . TYR B 1 231 ? 19.658 83.975 -0.901 1.00 27.69 259 TYR B C 1
ATOM 3662 O O . TYR B 1 231 ? 18.813 83.072 -0.829 1.00 26.18 259 TYR B O 1
ATOM 3671 N N . LEU B 1 232 ? 20.085 84.643 0.163 1.00 21.79 260 LEU B N 1
ATOM 3672 C CA . LEU B 1 232 ? 19.510 84.378 1.480 1.00 25.04 260 LEU B CA 1
ATOM 3673 C C . LEU B 1 232 ? 18.039 84.769 1.533 1.00 28.72 260 LEU B C 1
ATOM 3674 O O . LEU B 1 232 ? 17.225 84.098 2.185 1.00 25.59 260 LEU B O 1
ATOM 3679 N N . GLU B 1 233 ? 17.698 85.860 0.852 1.00 27.54 261 GLU B N 1
ATOM 3680 C CA . GLU B 1 233 ? 16.306 86.293 0.776 1.00 29.35 261 GLU B CA 1
ATOM 3681 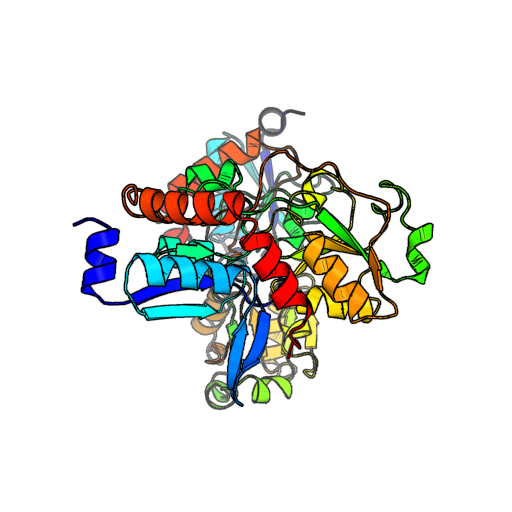C C . GLU B 1 233 ? 15.461 85.280 0.015 1.00 30.24 261 GLU B C 1
ATOM 3682 O O . GLU B 1 233 ? 14.335 84.980 0.410 1.00 30.68 261 GLU B O 1
ATOM 3688 N N . LYS B 1 234 ? 16.012 84.742 -1.064 1.00 25.86 262 LYS B N 1
ATOM 3689 C CA . LYS B 1 234 ? 15.328 83.697 -1.828 1.00 29.45 262 LYS B CA 1
ATOM 3690 C C . LYS B 1 234 ? 15.088 82.474 -0.954 1.00 37.39 262 LYS B C 1
ATOM 3691 O O . LYS B 1 234 ? 13.989 81.913 -0.936 1.00 33.41 262 LYS B O 1
ATOM 3697 N N . ALA B 1 235 ? 16.120 82.083 -0.210 1.00 28.01 263 ALA B N 1
ATOM 3698 C CA . ALA B 1 235 ? 16.067 80.875 0.618 1.00 29.31 263 ALA B CA 1
ATOM 3699 C C . ALA B 1 235 ? 14.987 80.969 1.690 1.00 38.99 263 ALA B C 1
ATOM 3700 O O . ALA B 1 235 ? 14.313 79.982 1.983 1.00 36.62 263 ALA B O 1
ATOM 3702 N N . ALA B 1 236 ? 14.816 82.160 2.262 1.00 31.39 264 ALA B N 1
ATOM 3703 C CA . ALA B 1 236 ? 13.816 82.377 3.307 1.00 34.36 264 ALA B CA 1
ATOM 3704 C C . ALA B 1 236 ? 12.392 82.103 2.826 1.00 37.52 264 ALA B C 1
ATOM 3705 O O . ALA B 1 236 ? 11.511 81.815 3.628 1.00 50.65 264 ALA B O 1
ATOM 3707 N N . SER B 1 237 ? 12.182 82.174 1.517 1.00 34.63 265 SER B N 1
ATOM 3708 C CA . SER B 1 237 ? 10.852 81.994 0.941 1.00 46.30 265 SER B CA 1
ATOM 3709 C C . SER B 1 237 ? 10.562 80.538 0.607 1.00 51.09 265 SER B C 1
ATOM 3710 O O . SER B 1 237 ? 9.449 80.199 0.211 1.00 51.54 265 SER B O 1
ATOM 3713 N N . LEU B 1 238 ? 11.564 79.678 0.756 1.00 40.75 266 LEU B N 1
ATOM 3714 C CA . LEU B 1 238 ? 11.400 78.271 0.399 1.00 42.24 266 LEU B CA 1
ATOM 3715 C C . LEU B 1 238 ? 10.897 77.422 1.559 1.00 40.81 266 LEU B C 1
ATOM 3716 O O . LEU B 1 238 ? 11.253 77.653 2.714 1.00 49.59 266 LEU B O 1
ATOM 3721 N N . THR B 1 239 ? 10.076 76.426 1.242 1.00 45.75 267 THR B N 1
ATOM 3722 C CA . THR B 1 239 ? 9.577 75.504 2.258 1.00 46.42 267 THR B CA 1
ATOM 3723 C C . THR B 1 239 ? 10.594 74.401 2.511 1.00 43.45 267 THR B C 1
ATOM 3724 O O . THR B 1 239 ? 11.089 73.775 1.574 1.00 42.71 267 THR B O 1
ATOM 3728 N N . GLU B 1 240 ? 10.899 74.169 3.782 1.00 43.02 268 GLU B N 1
ATOM 3729 C CA . GLU B 1 240 ? 11.806 73.098 4.170 1.00 43.07 268 GLU B CA 1
ATOM 3730 C C . GLU B 1 240 ? 11.031 71.803 4.421 1.00 51.25 268 GLU B C 1
ATOM 3731 O O . GLU B 1 240 ? 10.095 71.779 5.221 1.00 47.96 268 GLU B O 1
ATOM 3737 N N . VAL B 1 241 ? 11.411 70.732 3.728 1.00 60.23 269 VAL B N 1
ATOM 3738 C CA . VAL B 1 241 ? 10.857 69.406 4.011 1.00 57.21 269 VAL B CA 1
ATOM 3739 C C . VAL B 1 241 ? 11.312 68.942 5.394 1.00 63.04 269 VAL B C 1
ATOM 3740 O O . VAL B 1 241 ? 10.495 68.678 6.275 1.00 70.27 269 VAL B O 1
#

CATH classification: 3.40.190.10 (+1 more: 3.40.190.10)

Solvent-accessible surface area: 21955 Å² total

Nearest PDB structures (foldseek):
  4h5g-assembly1_A  TM=1.004E+00  e=3.352E-57  Streptococcus pneumoniae str. Canada MDR_19A
  4i62-assembly1_A  TM=9.770E-01  e=1.819E-36  Streptococcus pneumoniae str. Canada MDR_19A
  8b5e-assembly1_B  TM=8.124E-01  e=1.829E-21  Lactococcus lactis
  6h30-assembly2_B  TM=7.801E-01  e=2.093E-21  Lactococcus lactis subsp. lactis Il1403
  2iee-assembly1_A  TM=7.290E-01  e=4.103E-21  Bacillus subtilis

Secondary structure (DSSP, 8-state):
--HHHHHHHHTEEEEEE---BTTTBEEEEETTEEEEESHHHHHHHHHHHHHTSEEEEEE--GGGHHHHHHTTS-SEE-SS-B--HHHHTTEEEPSPSB---EEEEEEGGGTTT--SHHHHHTSEEEEETTSHHHHHHHHH-TTSEEEEES-HHHHHHHHHHTS-SEEEEEHHHHHHHHHH-TTEEE-S------SS--B--EEESS-HHHHHHHHHHHHHHHHHTHHHHHHHHHTTSPP-/--HHHHHHHHTEEEEEE--EETTTEEEEEETTEEEEESHHHHHHHHHHHHHT-EEEEEE--GGGHHHHHHTTS-SEE-SS-B--HHHHTT-EEPPPSB---EEEEEEGGGTTT--SSTTTTTSEEEEETTSHHHHHHHHH-TTSEEEEES-HHHHHHHHHHTS-SEEEEEHHHHHHHHHH-TTEEE-S------TT--B--EE-SS-HHHHHHHHHHHHHHHHHTHHHHHHHHHHTSPP-

B-factor: mean 37.68, std 20.55, range [13.12, 138.68]

Radius of gyration: 25.6 Å; Cα contacts (8 Å, |Δi|>4): 1032; chains: 2; bounding box: 55×67×63 Å

Sequence (480 aa):
QSAVEAIKQQKGKLVVATSSPDYAPFEFQSLVVDDGGKKNQQVVGADIDMAQAIADELGVKLEILSMSFDNVLTTSSLQQTGKADLAVAGISATDERKEVFDFSIPYYENKIISFLVHKADVEKYKDLTSLESANIAAQKGTVPESSMVKEQLPKAQLTSLTNNMGEAVNELQAGKIDAVHMDEPVALSYAAKNAAGGLAVATVSLKMKDGDANAVALRKNSDDLKEVVDKVIQKLKDEGTYQSYLEKKAASLTEEVQSAVEAIKQKGKLVVATSPDYAPFEFQSLVDGKNQVVGADIDMAQAIADELGVKLEILSMSFDNVLTSLQTGKADLAVAGISATDERKEVFDFSIPYYENKISFLVHKADVEKYKDLTSLESANIAAQKGTVPESSMVKEQLPKAQLTSLTNMGEAVNELQAGKIDAVHMDEPVALSYAAKNAGLAVATVSLKMKDGDANAVALRKNSDDDLKEVVDKVIQKLKDEGTYQSYLEKAASLTEV